Protein AF-A0A947BFI5-F1 (afdb_monomer)

Foldseek 3Di:
DDDPNDDDDQWDFEDVPQTVDIDGHPDPVCVQVRNVVSQFHPDLVVQLVCQQVQFQVQQVVVVWGWPDDSVLSSVLSVVARHWHKDKAFEDPVLLVADPVLLQCLCCVVQSWIWTDDVPGTDRMIIHIDNDPDPCVVVVRVVVRVVSRVSSVQLVVLLVVLLVDQLLVLLVVQQVAAPDPQQHTVNSLLVLLLQQLLVCVVVPLFPDDSVLLSLLSSSLQSCCPGPNCVVVVVCQLVSSLVSCVSVPHDNLSSVLSNDLCPPVAVPRDQDQRRSNLSSNLSSLLLLLLVCLQVVNDADDPDDPSCNLRSLLNNLCSCQVNVRFDFLLVSSVSSHDPNGDPCSSVVSLVSSLVSLLVVVVVVVQDSLLLQFLVVQDDRSGSNLSSLLSVLLVVLCVDPLNVLLLVLLVVLVVVCVVVVPPQPDDFDDDDPCPPPDDSLDPCCPRVVVRVVPPPPVPDDPLRNLLSVLLVQLQVQLSVCVVVSVSNSNSVSLSSNNVSSVSCVVPPDLPDPDPSSNRSSSNSSVSNNVSVSNSTNSVSDDD

Structure (mmCIF, N/CA/C/O backbone):
data_AF-A0A947BFI5-F1
#
_entry.id   AF-A0A947BFI5-F1
#
loop_
_atom_site.group_PDB
_atom_site.id
_atom_site.type_symbol
_atom_site.label_atom_id
_atom_site.label_alt_id
_atom_site.label_comp_id
_atom_site.label_asym_id
_atom_site.label_entity_id
_atom_site.label_seq_id
_atom_site.pdbx_PDB_ins_code
_atom_site.Cartn_x
_atom_site.Cartn_y
_atom_site.Cartn_z
_atom_site.occupancy
_atom_site.B_iso_or_equiv
_atom_site.auth_seq_id
_atom_site.auth_comp_id
_atom_site.auth_asym_id
_atom_site.auth_atom_id
_atom_site.pdbx_PDB_model_num
ATOM 1 N N . VAL A 1 1 ? 0.625 35.904 -42.136 1.00 67.31 1 VAL A N 1
ATOM 2 C CA . VAL A 1 1 ? 1.053 36.310 -40.775 1.00 67.31 1 VAL A CA 1
ATOM 3 C C . VAL A 1 1 ? 2.468 35.802 -40.632 1.00 67.31 1 VAL A C 1
ATOM 5 O O . VAL A 1 1 ? 2.689 34.674 -41.038 1.00 67.31 1 VAL A O 1
ATOM 8 N N . ASP A 1 2 ? 3.412 36.618 -40.181 1.00 76.56 2 ASP A N 1
ATOM 9 C CA . ASP A 1 2 ? 4.782 36.168 -39.907 1.00 76.56 2 ASP A CA 1
ATOM 10 C C . ASP A 1 2 ? 4.941 36.000 -38.398 1.00 76.56 2 ASP A C 1
ATOM 12 O O . ASP A 1 2 ? 4.612 36.920 -37.646 1.00 76.56 2 ASP A O 1
ATOM 16 N N . ILE A 1 3 ? 5.422 34.835 -37.966 1.00 70.06 3 ILE A N 1
ATOM 17 C CA . ILE A 1 3 ? 5.790 34.559 -36.571 1.00 70.06 3 ILE A CA 1
ATOM 18 C C . ILE A 1 3 ? 7.264 34.156 -36.582 1.00 70.06 3 ILE A C 1
ATOM 20 O O . ILE A 1 3 ? 7.633 33.220 -37.285 1.00 70.06 3 ILE A O 1
ATOM 24 N N . ASP A 1 4 ? 8.109 34.904 -35.870 1.00 74.69 4 ASP A N 1
ATOM 25 C CA . ASP A 1 4 ? 9.559 34.666 -35.751 1.00 74.69 4 ASP A CA 1
ATOM 26 C C . ASP A 1 4 ? 10.301 34.433 -37.085 1.00 74.69 4 ASP A C 1
ATOM 28 O O . ASP A 1 4 ? 11.250 33.658 -37.175 1.00 74.69 4 ASP A O 1
ATOM 32 N N . GLY A 1 5 ? 9.882 35.135 -38.146 1.00 78.25 5 GLY A N 1
ATOM 33 C CA . GLY A 1 5 ? 10.495 35.045 -39.479 1.00 78.25 5 GLY A CA 1
ATOM 34 C C . GLY A 1 5 ? 10.001 33.875 -40.336 1.00 78.25 5 GLY A C 1
ATOM 35 O O . GLY A 1 5 ? 10.525 33.668 -41.430 1.00 78.25 5 GLY A O 1
ATOM 36 N N . VAL A 1 6 ? 8.990 33.135 -39.870 1.00 74.44 6 VAL A N 1
ATOM 37 C CA . VAL A 1 6 ? 8.290 32.108 -40.645 1.00 74.44 6 VAL A CA 1
ATOM 38 C C . VAL A 1 6 ? 6.974 32.678 -41.168 1.00 74.44 6 VAL A C 1
ATOM 40 O O . VAL A 1 6 ? 6.048 32.964 -40.401 1.00 74.44 6 VAL A O 1
ATOM 43 N N . SER A 1 7 ? 6.876 32.808 -42.490 1.00 80.31 7 SER A N 1
ATOM 44 C CA . SER A 1 7 ? 5.655 33.260 -43.153 1.00 80.31 7 SER A CA 1
ATOM 45 C C . SER A 1 7 ? 4.603 32.156 -43.150 1.00 80.31 7 SER A C 1
ATOM 47 O O . SER A 1 7 ? 4.739 31.148 -43.839 1.00 80.31 7 SER A O 1
ATOM 49 N N . CYS A 1 8 ? 3.519 32.351 -42.397 1.00 80.50 8 CYS A N 1
ATOM 50 C CA . CYS A 1 8 ? 2.380 31.440 -42.404 1.00 80.50 8 CYS A CA 1
ATOM 51 C C . CYS A 1 8 ? 1.653 31.525 -43.754 1.00 80.50 8 CYS A C 1
ATOM 53 O O . CYS A 1 8 ? 1.143 32.590 -44.127 1.00 80.50 8 CYS A O 1
ATOM 55 N N . GLY A 1 9 ? 1.564 30.392 -44.448 1.00 85.12 9 GLY A N 1
ATOM 56 C CA . GLY A 1 9 ? 0.876 30.236 -45.725 1.00 85.12 9 GLY A CA 1
ATOM 57 C C . GLY A 1 9 ? 0.226 28.859 -45.854 1.00 85.12 9 GLY A C 1
ATOM 58 O O . GLY A 1 9 ? 0.137 28.109 -44.889 1.00 85.12 9 GLY A O 1
ATOM 59 N N . ALA A 1 10 ? -0.231 28.527 -47.060 1.00 88.44 10 ALA A N 1
ATOM 60 C CA . ALA A 1 10 ? -0.830 27.225 -47.366 1.00 88.44 10 ALA A CA 1
ATOM 61 C C . ALA A 1 10 ? 0.206 26.090 -47.513 1.00 88.44 10 ALA A C 1
ATOM 63 O O . ALA A 1 10 ? -0.164 24.943 -47.737 1.00 88.44 10 ALA A O 1
ATOM 64 N N . ALA A 1 11 ? 1.494 26.414 -47.433 1.00 89.56 11 ALA A N 1
ATOM 65 C CA . ALA A 1 11 ? 2.605 25.486 -47.551 1.00 89.56 11 ALA A CA 1
ATOM 66 C C . ALA A 1 11 ? 2.845 24.712 -46.247 1.00 89.56 11 ALA A C 1
ATOM 68 O O . ALA A 1 11 ? 2.837 25.290 -45.161 1.00 89.56 11 ALA A O 1
ATOM 69 N N . THR A 1 12 ? 3.102 23.413 -46.361 1.00 90.88 12 THR A N 1
ATOM 70 C CA . THR A 1 12 ? 3.524 22.536 -45.267 1.00 90.88 12 THR A CA 1
ATOM 71 C C . THR A 1 12 ? 4.509 21.480 -45.778 1.00 90.88 12 THR A C 1
ATOM 73 O O . THR A 1 12 ? 4.803 21.427 -46.973 1.00 90.88 12 THR A O 1
ATOM 76 N N . LEU A 1 13 ? 5.036 20.645 -44.886 1.00 91.69 13 LEU A N 1
ATOM 77 C CA . LEU A 1 13 ? 5.945 19.551 -45.219 1.00 91.69 13 LEU A CA 1
ATOM 78 C C . LEU A 1 13 ? 5.296 18.211 -44.881 1.00 91.69 13 LEU A C 1
ATOM 80 O O . LEU A 1 13 ? 4.516 18.107 -43.937 1.00 91.69 13 LEU A O 1
ATOM 84 N N . GLY A 1 14 ? 5.618 17.202 -45.685 1.00 92.12 14 GLY A N 1
ATOM 85 C CA . GLY A 1 14 ? 5.285 15.815 -45.396 1.00 92.12 14 GLY A CA 1
ATOM 86 C C . GLY A 1 14 ? 6.381 15.122 -44.600 1.00 92.12 14 GLY A C 1
ATOM 87 O O . GLY A 1 14 ? 7.297 15.756 -44.072 1.00 92.12 14 GLY A O 1
ATOM 88 N N . HIS A 1 15 ? 6.318 13.795 -44.582 1.00 94.19 15 HIS A N 1
ATOM 89 C CA . HIS A 1 15 ? 7.285 12.977 -43.876 1.00 94.19 15 HIS A CA 1
ATOM 90 C C . HIS A 1 15 ? 8.699 13.220 -44.400 1.00 94.19 15 HIS A C 1
ATOM 92 O O . HIS A 1 15 ? 8.959 13.101 -45.602 1.00 94.19 15 HIS A O 1
ATOM 98 N N . ARG A 1 16 ? 9.647 13.473 -43.495 1.00 91.25 16 ARG A N 1
ATOM 99 C CA . ARG A 1 16 ? 11.020 13.885 -43.839 1.00 91.25 16 ARG A CA 1
ATOM 100 C C . ARG A 1 16 ? 11.710 12.978 -44.865 1.00 91.25 16 ARG A C 1
ATOM 102 O O . ARG A 1 16 ? 12.475 13.470 -45.691 1.00 91.25 16 ARG A O 1
ATOM 109 N N . PHE A 1 17 ? 11.475 11.668 -44.793 1.00 90.56 17 PHE A N 1
ATOM 110 C CA . PHE A 1 17 ? 12.133 10.682 -45.658 1.00 90.56 17 PHE A CA 1
ATOM 111 C C . PHE A 1 17 ? 11.284 10.243 -46.854 1.00 90.56 17 PHE A C 1
ATOM 113 O O . PHE A 1 17 ? 11.839 9.961 -47.913 1.00 90.56 17 PHE A O 1
ATOM 120 N N . HIS A 1 18 ? 9.958 10.197 -46.706 1.00 91.69 18 HIS A N 1
ATOM 121 C CA . HIS A 1 18 ? 9.063 9.683 -47.752 1.00 91.69 18 HIS A CA 1
ATOM 122 C C . HIS A 1 18 ? 8.548 10.787 -48.675 1.00 91.69 18 HIS A C 1
ATOM 124 O O . HIS A 1 18 ? 8.229 10.523 -49.832 1.00 91.69 18 HIS A O 1
ATOM 130 N N . HIS A 1 19 ? 8.491 12.028 -48.187 1.00 91.56 19 HIS A N 1
ATOM 131 C CA . HIS A 1 19 ? 8.010 13.173 -48.944 1.00 91.56 19 HIS A CA 1
ATOM 132 C C . HIS A 1 19 ? 8.721 14.477 -48.513 1.00 91.56 19 HIS A C 1
ATOM 134 O O . HIS A 1 19 ? 8.111 15.348 -47.891 1.00 91.56 19 HIS A O 1
ATOM 140 N N . PRO A 1 20 ? 10.009 14.662 -48.871 1.00 84.94 20 PRO A N 1
ATOM 141 C CA . PRO A 1 20 ? 10.814 15.811 -48.434 1.00 84.94 20 PRO A CA 1
ATOM 142 C C . PRO A 1 20 ? 10.415 17.151 -49.081 1.00 84.94 20 PRO A C 1
ATOM 144 O O . PRO A 1 20 ? 10.963 18.193 -48.725 1.00 84.94 20 PRO A O 1
ATOM 147 N N . GLY A 1 21 ? 9.516 17.130 -50.069 1.00 88.12 21 GLY A N 1
ATOM 148 C CA . GLY A 1 21 ? 9.037 18.322 -50.767 1.00 88.12 21 GLY A CA 1
ATOM 149 C C . GLY A 1 21 ? 7.891 19.029 -50.044 1.00 88.12 21 GLY A C 1
ATOM 150 O O . GLY A 1 21 ? 7.131 18.410 -49.298 1.00 88.12 21 GLY A O 1
ATOM 151 N N . GLU A 1 22 ? 7.751 20.326 -50.324 1.00 90.44 22 GLU A N 1
ATOM 152 C CA . GLU A 1 22 ? 6.630 21.146 -49.861 1.00 90.44 22 GLU A CA 1
ATOM 153 C C . GLU A 1 22 ? 5.299 20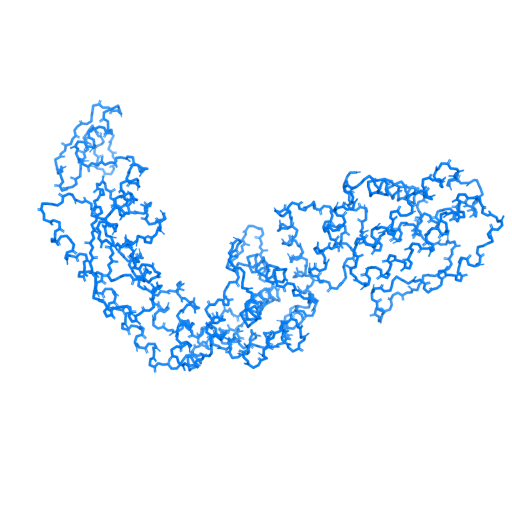.669 -50.460 1.00 90.44 22 GLU A C 1
ATOM 155 O O . GLU A 1 22 ? 5.217 20.281 -51.628 1.00 90.44 22 GLU A O 1
ATOM 160 N N . ILE A 1 23 ? 4.248 20.726 -49.648 1.00 93.00 23 ILE A N 1
ATOM 161 C CA . ILE A 1 23 ? 2.874 20.399 -50.014 1.00 93.00 23 ILE A CA 1
ATOM 162 C C . ILE A 1 23 ? 2.030 21.644 -49.788 1.00 93.00 23 ILE A C 1
ATOM 164 O O . ILE A 1 23 ? 2.125 22.294 -48.751 1.00 93.00 23 ILE A O 1
ATOM 168 N N . THR A 1 24 ? 1.159 21.966 -50.738 1.00 93.38 24 THR A N 1
ATOM 169 C CA . THR A 1 24 ? 0.213 23.073 -50.589 1.00 93.38 24 THR A CA 1
ATOM 170 C C . THR A 1 24 ? -1.159 22.549 -50.178 1.00 93.38 24 THR A C 1
ATOM 172 O O . THR A 1 24 ? -1.774 21.751 -50.891 1.00 93.38 24 THR A O 1
ATOM 175 N N . LEU A 1 25 ? -1.670 23.026 -49.050 1.00 92.06 25 LEU A N 1
ATOM 176 C CA . LEU A 1 25 ? -3.007 22.747 -48.536 1.00 92.06 25 LEU A CA 1
ATOM 177 C C . LEU A 1 25 ? -4.043 23.637 -49.234 1.00 92.06 25 LEU A C 1
ATOM 179 O O . LEU A 1 25 ? -3.844 24.838 -49.393 1.00 92.06 25 LEU A O 1
ATOM 183 N N . GLY A 1 26 ? -5.152 23.048 -49.675 1.00 89.31 26 GLY A N 1
ATOM 184 C CA . GLY A 1 26 ? -6.265 23.784 -50.281 1.00 89.31 26 GLY A CA 1
ATOM 185 C C . GLY A 1 26 ? -7.233 24.324 -49.227 1.00 89.31 26 GLY A C 1
ATOM 186 O O . GLY A 1 26 ? -7.934 25.304 -49.474 1.00 89.31 26 GLY A O 1
ATOM 187 N N . GLY A 1 27 ? -7.250 23.716 -48.038 1.00 89.50 27 GLY A N 1
ATOM 188 C CA . GLY A 1 27 ? -7.980 24.179 -46.862 1.00 89.50 27 GLY A CA 1
ATOM 189 C C . GLY A 1 27 ? -8.067 23.092 -45.788 1.00 89.50 27 GLY A C 1
ATOM 190 O O . GLY A 1 27 ? -7.500 22.019 -45.922 1.00 89.50 27 GLY A O 1
ATOM 191 N N . ALA A 1 28 ? -8.825 23.324 -44.715 1.00 90.50 28 ALA A N 1
ATOM 192 C CA . ALA A 1 28 ? -8.927 22.345 -43.623 1.00 90.50 28 ALA A CA 1
ATOM 193 C C . ALA A 1 28 ? -9.487 20.971 -44.060 1.00 90.50 28 ALA A C 1
ATOM 195 O O . ALA A 1 28 ? -9.160 19.954 -43.460 1.00 90.50 28 ALA A O 1
ATOM 196 N N . HIS A 1 29 ? -10.310 20.937 -45.112 1.00 93.88 29 HIS A N 1
ATOM 197 C CA . HIS A 1 29 ? -10.959 19.720 -45.606 1.00 93.88 29 HIS A CA 1
ATOM 198 C C . HIS A 1 29 ? -10.002 18.741 -46.304 1.00 93.88 29 HIS A C 1
ATOM 200 O O . HIS A 1 29 ? -10.304 17.555 -46.337 1.00 93.88 29 HIS A O 1
ATOM 206 N N . ASP A 1 30 ? -8.878 19.216 -46.857 1.00 93.62 30 ASP A N 1
ATOM 207 C CA . ASP A 1 30 ? -7.910 18.373 -47.576 1.00 93.62 30 ASP A CA 1
ATOM 208 C C . ASP A 1 30 ? -6.635 18.085 -46.769 1.00 93.62 30 ASP A C 1
ATOM 210 O O . ASP A 1 30 ? -5.765 17.348 -47.229 1.00 93.62 30 ASP A O 1
ATOM 214 N N . TYR A 1 31 ? -6.545 18.622 -45.549 1.00 93.75 31 TYR A N 1
ATOM 215 C CA . TYR A 1 31 ? -5.377 18.518 -44.677 1.00 93.75 31 TYR A CA 1
ATOM 216 C C . TYR A 1 31 ? -4.982 17.070 -44.373 1.00 93.75 31 TYR A C 1
ATOM 218 O O . TYR A 1 31 ? -3.850 16.668 -44.641 1.00 93.75 31 TYR A O 1
ATOM 226 N N . VAL A 1 32 ? -5.926 16.278 -43.853 1.00 94.81 32 VAL A N 1
ATOM 227 C CA . VAL A 1 32 ? -5.669 14.893 -43.427 1.00 94.81 32 VAL A CA 1
ATOM 228 C C . VAL A 1 32 ? -5.289 14.014 -44.619 1.00 94.81 32 VAL A C 1
ATOM 230 O O . VAL A 1 32 ? -4.337 13.241 -44.542 1.00 94.81 32 VAL A O 1
ATOM 233 N N . GLU A 1 33 ? -5.998 14.152 -45.740 1.00 95.12 33 GLU A N 1
ATOM 234 C CA . GLU A 1 33 ? -5.742 13.355 -46.942 1.00 95.12 33 GLU A CA 1
ATOM 235 C C . GLU A 1 33 ? -4.387 13.703 -47.573 1.00 95.12 33 GLU A C 1
ATOM 237 O O . GLU A 1 33 ? -3.601 12.804 -47.876 1.00 95.12 33 GLU A O 1
ATOM 242 N N . LYS A 1 34 ? -4.059 14.997 -47.703 1.00 94.94 34 LYS A N 1
ATOM 243 C CA . LYS A 1 34 ? -2.773 15.439 -48.264 1.00 94.94 34 LYS A CA 1
ATOM 244 C C . LYS A 1 34 ? -1.584 15.030 -47.407 1.00 94.94 34 LYS A C 1
ATOM 246 O O . LYS A 1 34 ? -0.574 14.595 -47.958 1.00 94.94 34 LYS A O 1
ATOM 251 N N . LEU A 1 35 ? -1.696 15.139 -46.084 1.00 95.06 35 LEU A N 1
ATOM 252 C CA . LEU A 1 35 ? -0.636 14.683 -45.188 1.00 95.06 35 LEU A CA 1
ATOM 253 C C . LEU A 1 35 ? -0.468 13.166 -45.237 1.00 95.06 35 LEU A C 1
ATOM 255 O O . LEU A 1 35 ? 0.663 12.696 -45.345 1.00 95.06 35 LEU A O 1
ATOM 259 N N . ARG A 1 36 ? -1.561 12.398 -45.308 1.00 95.75 36 ARG A N 1
ATOM 260 C CA . ARG A 1 36 ? -1.478 10.946 -45.506 1.00 95.75 36 ARG A CA 1
ATOM 261 C C . ARG A 1 36 ? -0.778 10.581 -46.815 1.00 95.75 36 ARG A C 1
ATOM 263 O O . ARG A 1 36 ? 0.087 9.711 -46.808 1.00 95.75 36 ARG A O 1
ATOM 270 N N . MET A 1 37 ? -1.099 11.247 -47.930 1.00 93.75 37 MET A N 1
ATOM 271 C CA . MET A 1 37 ? -0.402 11.035 -49.214 1.00 93.75 37 MET A CA 1
ATOM 272 C C . MET A 1 37 ? 1.102 11.321 -49.117 1.00 93.75 37 MET A C 1
ATOM 274 O O . MET A 1 37 ? 1.907 10.732 -49.839 1.00 93.75 37 MET A O 1
ATOM 278 N N . ALA A 1 38 ? 1.484 12.197 -48.196 1.00 95.12 38 ALA A N 1
ATOM 279 C CA . ALA A 1 38 ? 2.861 12.521 -47.888 1.00 95.12 38 ALA A CA 1
ATOM 280 C C . ALA A 1 38 ? 3.432 11.752 -46.682 1.00 95.12 38 ALA A C 1
ATOM 282 O O . ALA A 1 38 ? 4.441 12.174 -46.119 1.00 95.12 38 ALA A O 1
ATOM 283 N N . HIS A 1 39 ? 2.821 10.613 -46.333 1.00 95.81 39 HIS A N 1
ATOM 284 C CA . HIS A 1 39 ? 3.238 9.684 -45.277 1.00 95.81 39 HIS A CA 1
ATOM 285 C C . HIS A 1 39 ? 3.234 10.280 -43.862 1.00 95.81 39 HIS A C 1
ATOM 287 O O . HIS A 1 39 ? 4.075 9.943 -43.037 1.00 95.81 39 HIS A O 1
ATOM 293 N N . VAL A 1 40 ? 2.279 11.159 -43.569 1.00 95.88 40 VAL A N 1
ATOM 294 C CA . VAL A 1 40 ? 2.039 11.677 -42.218 1.00 95.88 40 VAL A CA 1
ATOM 295 C C . VAL A 1 40 ? 0.624 11.308 -41.791 1.00 95.88 40 VAL A C 1
ATOM 297 O O . VAL A 1 40 ? -0.359 11.819 -42.335 1.00 95.88 40 VAL A O 1
ATOM 300 N N . LEU A 1 41 ? 0.513 10.415 -40.810 1.00 96.25 41 LEU A N 1
ATOM 301 C CA . LEU A 1 41 ? -0.753 10.084 -40.167 1.00 96.25 41 LEU A CA 1
ATOM 302 C C . LEU A 1 41 ? -1.056 11.118 -39.084 1.00 96.25 41 LEU A C 1
ATOM 304 O O . LEU A 1 41 ? -0.399 11.178 -38.048 1.00 96.25 41 LEU A O 1
ATOM 308 N N . VAL A 1 42 ? -2.053 11.957 -39.352 1.00 94.69 42 VAL A N 1
ATOM 309 C CA . VAL A 1 42 ? -2.456 13.040 -38.444 1.00 94.69 42 VAL A CA 1
ATOM 310 C C . VAL A 1 42 ? -3.146 12.488 -37.199 1.00 94.69 42 VAL A C 1
ATOM 312 O O . VAL A 1 42 ? -2.894 12.960 -36.090 1.00 94.69 42 VAL A O 1
ATOM 315 N N . ASP A 1 43 ? -4.013 11.495 -37.387 1.00 96.19 43 ASP A N 1
ATOM 316 C CA . ASP A 1 43 ? -4.796 10.903 -36.310 1.00 96.19 43 ASP A CA 1
ATOM 317 C C . ASP A 1 43 ? -3.882 10.108 -35.362 1.00 96.19 43 ASP A C 1
ATOM 319 O O . ASP A 1 43 ? -3.055 9.294 -35.785 1.00 96.19 43 ASP A O 1
ATOM 323 N N . HIS A 1 44 ? -3.974 10.410 -34.068 1.00 96.19 44 HIS A N 1
ATOM 324 C CA . HIS A 1 44 ? -3.173 9.745 -33.049 1.00 96.19 44 HIS A CA 1
ATOM 325 C C . HIS A 1 44 ? -3.692 8.335 -32.757 1.00 96.19 44 HIS A C 1
ATOM 327 O O . HIS A 1 44 ? -2.891 7.406 -32.715 1.00 96.19 44 HIS A O 1
ATOM 333 N N . GLU A 1 45 ? -5.012 8.155 -32.671 1.00 97.38 45 GLU A N 1
ATOM 334 C CA . GLU A 1 45 ? -5.638 6.857 -32.398 1.00 97.38 45 GLU A CA 1
ATOM 335 C C . GLU A 1 45 ? -5.365 5.871 -33.542 1.00 97.38 45 GLU A C 1
ATOM 337 O O . GLU A 1 45 ? -5.156 4.677 -33.321 1.00 97.38 45 GLU A O 1
ATOM 342 N N . GLU A 1 46 ? -5.288 6.367 -34.781 1.00 97.50 46 GLU A N 1
ATOM 343 C CA . GLU A 1 46 ? -4.890 5.542 -35.922 1.00 97.50 46 GLU A CA 1
ATOM 344 C C . GLU A 1 46 ? -3.436 5.064 -35.812 1.00 97.50 46 GLU A C 1
ATOM 346 O O . GLU A 1 46 ? -3.146 3.891 -36.060 1.00 97.50 46 GLU A O 1
ATOM 351 N N . ARG A 1 47 ? -2.513 5.949 -35.417 1.00 97.81 47 ARG A N 1
ATOM 352 C CA . ARG A 1 47 ? -1.111 5.568 -35.197 1.00 97.81 47 ARG A CA 1
ATOM 353 C C . ARG A 1 47 ? -0.983 4.569 -34.056 1.00 97.81 47 ARG A C 1
ATOM 355 O O . ARG A 1 47 ? -0.283 3.572 -34.213 1.00 97.81 47 ARG A O 1
ATOM 362 N N . GLU A 1 48 ? -1.697 4.782 -32.955 1.00 98.12 48 GLU A N 1
ATOM 363 C CA . GLU A 1 48 ? -1.768 3.817 -31.858 1.00 98.12 48 GLU A CA 1
ATOM 364 C C . GLU A 1 48 ? -2.274 2.455 -32.338 1.00 98.12 48 GLU A C 1
ATOM 366 O O . GLU A 1 48 ? -1.687 1.426 -32.008 1.00 98.12 48 GLU A O 1
ATOM 371 N N . ALA A 1 49 ? -3.342 2.422 -33.141 1.00 97.94 49 ALA A N 1
ATOM 372 C CA . ALA A 1 49 ? -3.882 1.183 -33.690 1.00 97.94 49 ALA A CA 1
ATOM 373 C C . ALA A 1 49 ? -2.850 0.435 -34.547 1.00 97.94 49 ALA A C 1
ATOM 375 O O . ALA A 1 49 ? -2.717 -0.782 -34.403 1.00 97.94 49 ALA A O 1
ATOM 376 N N . ILE A 1 50 ? -2.087 1.148 -35.384 1.00 97.81 50 ILE A N 1
ATOM 377 C CA . ILE A 1 50 ? -1.015 0.558 -36.199 1.00 97.81 50 ILE A CA 1
ATOM 378 C C . ILE A 1 50 ? 0.108 0.006 -35.320 1.00 97.81 50 ILE A C 1
ATOM 380 O O . ILE A 1 50 ? 0.541 -1.124 -35.544 1.00 97.81 50 ILE A O 1
ATOM 384 N N . VAL A 1 51 ? 0.564 0.758 -34.314 1.00 97.81 51 VAL A N 1
ATOM 385 C CA . VAL A 1 51 ? 1.615 0.302 -33.390 1.00 97.81 51 VAL A CA 1
ATOM 386 C C . VAL A 1 51 ? 1.149 -0.933 -32.623 1.00 97.81 51 VAL A C 1
ATOM 388 O O . VAL A 1 51 ? 1.831 -1.952 -32.646 1.00 97.81 51 VAL A O 1
ATOM 391 N N . ARG A 1 52 ? -0.038 -0.881 -32.013 1.00 97.94 52 ARG A N 1
ATOM 392 C CA . ARG A 1 52 ? -0.609 -1.965 -31.201 1.00 97.94 52 ARG A CA 1
ATOM 393 C C . ARG A 1 52 ? -0.780 -3.250 -32.007 1.00 97.94 52 ARG A C 1
ATOM 395 O O . ARG A 1 52 ? -0.257 -4.299 -31.642 1.00 97.94 52 ARG A O 1
ATOM 402 N N . GLN A 1 53 ? -1.480 -3.165 -33.139 1.00 97.56 53 GLN A N 1
ATOM 403 C CA . GLN A 1 53 ? -1.766 -4.333 -33.975 1.00 97.56 53 GLN A CA 1
ATOM 404 C C . GLN A 1 53 ? -0.513 -4.836 -34.688 1.00 97.56 53 GLN A C 1
ATOM 406 O O . GLN A 1 53 ? -0.309 -6.043 -34.797 1.00 97.56 53 GLN A O 1
ATOM 411 N N . GLY A 1 54 ? 0.329 -3.923 -35.175 1.00 97.00 54 GLY A N 1
ATOM 412 C CA . GLY A 1 54 ? 1.557 -4.269 -35.875 1.00 97.00 54 GLY A CA 1
ATOM 413 C C . GLY A 1 54 ? 2.586 -4.912 -34.951 1.00 97.00 54 GLY A C 1
ATOM 414 O O . GLY A 1 54 ? 3.180 -5.911 -35.342 1.00 97.00 54 GLY A O 1
ATOM 415 N N . ALA A 1 55 ? 2.751 -4.416 -33.721 1.00 97.31 55 ALA A N 1
ATOM 416 C CA . ALA A 1 55 ? 3.653 -5.018 -32.743 1.00 97.31 55 ALA A CA 1
ATOM 417 C C . ALA A 1 55 ? 3.169 -6.402 -32.297 1.00 97.31 55 ALA A C 1
ATOM 419 O O . ALA A 1 55 ? 3.951 -7.353 -32.326 1.00 97.31 55 ALA A O 1
ATOM 420 N N . ALA A 1 56 ? 1.877 -6.542 -31.978 1.00 96.88 56 ALA A N 1
ATOM 421 C CA . ALA A 1 56 ? 1.293 -7.831 -31.607 1.00 96.88 56 ALA A CA 1
ATOM 422 C C . ALA A 1 56 ? 1.426 -8.855 -32.744 1.00 96.88 56 ALA A C 1
ATOM 424 O O . ALA A 1 56 ? 1.819 -10.000 -32.526 1.00 96.88 56 ALA A O 1
ATOM 425 N N . LYS A 1 57 ? 1.167 -8.425 -33.984 1.00 97.25 57 LYS A N 1
ATOM 426 C CA . LYS A 1 57 ? 1.350 -9.266 -35.165 1.00 97.25 57 LYS A CA 1
ATOM 427 C C . LYS A 1 57 ? 2.811 -9.659 -35.372 1.00 97.25 57 LYS A C 1
ATOM 429 O O . LYS A 1 57 ? 3.082 -10.825 -35.630 1.00 97.25 57 LYS A O 1
ATOM 434 N N . ALA A 1 58 ? 3.742 -8.713 -35.279 1.00 95.88 58 ALA A N 1
ATOM 435 C CA . ALA A 1 58 ? 5.154 -8.986 -35.515 1.00 95.88 58 ALA A CA 1
ATOM 436 C C . ALA A 1 58 ? 5.724 -9.970 -34.476 1.00 95.88 58 ALA A C 1
ATOM 438 O O . ALA A 1 58 ? 6.497 -10.862 -34.837 1.00 95.88 58 ALA A O 1
ATOM 439 N N . ALA A 1 59 ? 5.286 -9.863 -33.216 1.00 96.38 59 ALA A N 1
ATOM 440 C CA . ALA A 1 59 ? 5.592 -10.836 -32.171 1.00 96.38 59 ALA A CA 1
ATOM 441 C C . ALA A 1 59 ? 5.037 -12.230 -32.512 1.00 96.38 59 ALA A C 1
ATOM 443 O O . ALA A 1 59 ? 5.804 -13.194 -32.582 1.00 96.38 59 ALA A O 1
ATOM 444 N N . ALA A 1 60 ? 3.744 -12.318 -32.844 1.00 95.75 60 ALA A N 1
ATOM 445 C CA . ALA A 1 60 ? 3.083 -13.579 -33.176 1.00 95.75 60 ALA A CA 1
ATOM 446 C C . ALA A 1 60 ? 3.695 -14.266 -34.413 1.00 95.75 60 ALA A C 1
ATOM 448 O O . ALA A 1 60 ? 3.966 -15.467 -34.387 1.00 95.75 60 ALA A O 1
ATOM 449 N N . ASP A 1 61 ? 3.987 -13.506 -35.474 1.00 96.12 61 ASP A N 1
ATOM 450 C CA . ASP A 1 61 ? 4.656 -14.000 -36.688 1.00 96.12 61 ASP A CA 1
ATOM 451 C C . ASP A 1 61 ? 6.079 -14.524 -36.384 1.00 96.12 61 ASP A C 1
ATOM 453 O O . ASP A 1 61 ? 6.612 -15.357 -37.121 1.00 96.12 61 ASP A O 1
ATOM 457 N N . SER A 1 62 ? 6.682 -14.071 -35.277 1.00 94.38 62 SER A N 1
ATOM 458 C CA . SER A 1 62 ? 7.994 -14.506 -34.777 1.00 94.38 62 SER A CA 1
ATOM 459 C C . SER A 1 62 ? 7.924 -15.645 -33.752 1.00 94.38 62 SER A C 1
ATOM 461 O O . SER A 1 62 ? 8.977 -16.116 -33.314 1.00 94.38 62 SER A O 1
ATOM 463 N N . GLY A 1 63 ? 6.718 -16.102 -33.396 1.00 95.00 63 GLY A N 1
ATOM 464 C CA . GLY A 1 63 ? 6.482 -17.175 -32.430 1.00 95.00 63 GLY A CA 1
ATOM 465 C C . GLY A 1 63 ? 6.584 -16.755 -30.962 1.00 95.00 63 GLY A C 1
ATOM 466 O O . GLY A 1 63 ? 6.815 -17.621 -30.125 1.00 95.00 63 GLY A O 1
ATOM 467 N N . PHE A 1 64 ? 6.439 -15.463 -30.659 1.00 96.25 64 PHE A N 1
ATOM 468 C CA . PHE A 1 64 ? 6.478 -14.925 -29.298 1.00 96.25 64 PHE A CA 1
ATOM 469 C C . PHE A 1 64 ? 5.210 -14.141 -28.965 1.00 96.25 64 PHE A C 1
ATOM 471 O O . PHE A 1 64 ? 4.516 -13.654 -29.859 1.00 96.25 64 PHE A O 1
ATOM 478 N N . ASP A 1 65 ? 4.966 -13.954 -27.673 1.00 95.81 65 ASP A N 1
ATOM 479 C CA . ASP A 1 65 ? 3.906 -13.087 -27.171 1.00 95.81 65 ASP A CA 1
ATOM 480 C C . ASP A 1 65 ? 4.468 -11.692 -26.872 1.00 95.81 65 ASP A C 1
ATOM 482 O O . ASP A 1 65 ? 5.562 -11.545 -26.324 1.00 95.81 65 ASP A O 1
ATOM 486 N N . LEU A 1 66 ? 3.744 -10.639 -27.247 1.00 95.81 66 LEU A N 1
ATOM 487 C CA . LEU A 1 66 ? 4.142 -9.267 -26.931 1.00 95.81 66 LEU A CA 1
ATOM 488 C C . LEU A 1 66 ? 3.826 -8.970 -25.460 1.00 95.81 66 LEU A C 1
ATOM 490 O O . LEU A 1 66 ? 2.718 -9.247 -25.006 1.00 95.81 66 LEU A O 1
ATOM 494 N N . VAL A 1 67 ? 4.751 -8.344 -24.729 1.00 94.44 67 VAL A N 1
ATOM 495 C CA . VAL A 1 67 ? 4.403 -7.758 -23.429 1.00 94.44 67 VAL A CA 1
ATOM 496 C C . VAL A 1 67 ? 3.624 -6.470 -23.679 1.00 94.44 67 VAL A C 1
ATOM 498 O O . VAL A 1 67 ? 4.184 -5.479 -24.154 1.00 94.44 67 VAL A O 1
ATOM 501 N N . GLU A 1 68 ? 2.321 -6.510 -23.405 1.00 92.62 68 GLU A N 1
ATOM 502 C CA . GLU A 1 68 ? 1.413 -5.385 -23.632 1.00 92.62 68 GLU A CA 1
ATOM 503 C C . GLU A 1 68 ? 1.774 -4.181 -22.748 1.00 92.62 68 GLU A C 1
ATOM 505 O O . GLU A 1 68 ? 1.963 -4.302 -21.538 1.00 92.62 68 GLU A O 1
ATOM 510 N N . ASP A 1 69 ? 1.855 -2.999 -23.363 1.00 94.38 69 ASP A N 1
ATOM 511 C CA . ASP A 1 69 ? 2.116 -1.731 -22.679 1.00 94.38 69 ASP A CA 1
ATOM 512 C C . ASP A 1 69 ? 1.440 -0.587 -23.444 1.00 94.38 69 ASP A C 1
ATOM 514 O O . ASP A 1 69 ? 1.985 -0.031 -24.400 1.00 94.38 69 ASP A O 1
ATOM 518 N N . GLU A 1 70 ? 0.223 -0.235 -23.031 1.00 94.94 70 GLU A N 1
ATOM 519 C CA . GLU A 1 70 ? -0.562 0.825 -23.678 1.00 94.94 70 GLU A CA 1
ATOM 520 C C . GLU A 1 70 ? 0.099 2.203 -23.556 1.00 94.94 70 GLU A C 1
ATOM 522 O O . GLU A 1 70 ? 0.024 3.016 -24.477 1.00 94.94 70 GLU A O 1
ATOM 527 N N . GLY A 1 71 ? 0.819 2.460 -22.460 1.00 94.56 71 GLY A N 1
ATOM 528 C CA . GLY A 1 71 ? 1.589 3.694 -22.317 1.00 94.56 71 GLY A CA 1
ATOM 529 C C . GLY A 1 71 ? 2.671 3.806 -23.392 1.00 94.56 71 GLY A C 1
ATOM 530 O O . GLY A 1 71 ? 2.879 4.877 -23.962 1.00 94.56 71 GLY A O 1
ATOM 531 N N . LEU A 1 72 ? 3.325 2.689 -23.712 1.00 95.25 72 LEU A N 1
ATOM 532 C CA . LEU A 1 72 ? 4.346 2.620 -24.748 1.00 95.25 72 LEU A CA 1
ATOM 533 C C . LEU A 1 72 ? 3.761 2.699 -26.166 1.00 95.25 72 LEU A C 1
ATOM 535 O O . LEU A 1 72 ? 4.411 3.259 -27.052 1.00 95.25 72 LEU A O 1
ATOM 539 N N . VAL A 1 73 ? 2.540 2.198 -26.386 1.00 97.44 73 VAL A N 1
ATOM 540 C CA . VAL A 1 73 ? 1.792 2.389 -27.643 1.00 97.44 73 VAL A CA 1
ATOM 541 C C . VAL A 1 73 ? 1.541 3.874 -27.897 1.00 97.44 73 VAL A C 1
ATOM 543 O O . VAL A 1 73 ? 1.901 4.372 -28.965 1.00 97.44 73 VAL A O 1
ATOM 546 N N . ILE A 1 74 ? 0.990 4.581 -26.907 1.00 97.06 74 ILE A N 1
ATOM 547 C CA . ILE A 1 74 ? 0.713 6.025 -26.978 1.00 97.06 74 ILE A CA 1
ATOM 548 C C . ILE A 1 74 ? 2.010 6.801 -27.240 1.00 97.06 74 ILE A C 1
ATOM 550 O O . ILE A 1 74 ? 2.069 7.665 -28.118 1.00 97.06 74 ILE A O 1
ATOM 554 N N . GLU A 1 75 ? 3.088 6.464 -26.526 1.00 96.12 75 GLU A N 1
ATOM 555 C CA . GLU A 1 75 ? 4.380 7.130 -26.694 1.00 96.12 75 GLU A CA 1
ATOM 556 C C . GLU A 1 75 ? 4.967 6.907 -28.101 1.00 96.12 75 GLU A C 1
ATOM 558 O O . GLU A 1 75 ? 5.338 7.870 -28.773 1.00 96.12 75 GLU A O 1
ATOM 563 N N . ASN A 1 76 ? 4.979 5.668 -28.606 1.00 96.94 76 ASN A N 1
ATOM 564 C CA . ASN A 1 76 ? 5.445 5.362 -29.966 1.00 96.94 76 ASN A CA 1
ATOM 565 C C . ASN A 1 76 ? 4.587 6.039 -31.047 1.00 96.94 76 ASN A C 1
ATOM 567 O O . ASN A 1 76 ? 5.126 6.546 -32.036 1.00 96.94 76 ASN A O 1
ATOM 571 N N . ALA A 1 77 ? 3.268 6.095 -30.857 1.00 96.56 77 ALA A N 1
ATOM 572 C CA . ALA A 1 77 ? 2.360 6.814 -31.745 1.00 96.56 77 ALA A CA 1
ATOM 573 C C . ALA A 1 77 ? 2.625 8.328 -31.738 1.00 96.56 77 ALA A C 1
ATOM 575 O O . ALA A 1 77 ? 2.440 8.989 -32.757 1.00 96.56 77 ALA A O 1
ATOM 576 N N . GLY A 1 78 ? 3.087 8.889 -30.617 1.00 95.75 78 GLY A N 1
ATOM 577 C CA . GLY A 1 78 ? 3.509 10.288 -30.517 1.00 95.75 78 GLY A CA 1
ATOM 578 C C . GLY A 1 78 ? 4.861 10.574 -31.183 1.00 95.75 78 GLY A C 1
ATOM 579 O O . GLY A 1 78 ? 5.057 11.665 -31.716 1.00 95.75 78 GLY A O 1
ATOM 580 N N . LEU A 1 79 ? 5.774 9.597 -31.185 1.00 94.94 79 LEU A N 1
ATOM 581 C CA . LEU A 1 79 ? 7.130 9.719 -31.742 1.00 94.94 79 LEU A CA 1
ATOM 582 C C . LEU A 1 79 ? 7.212 9.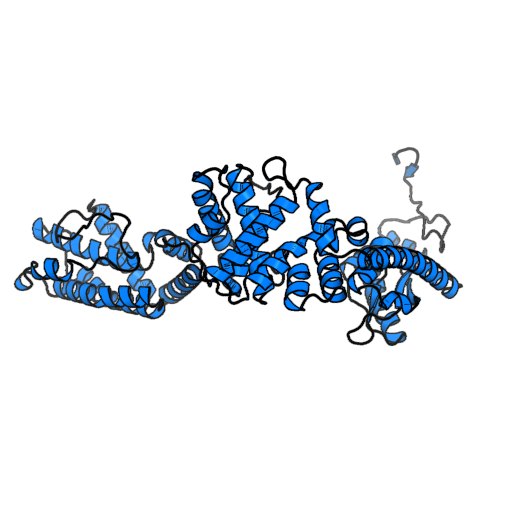477 -33.254 1.00 94.94 79 LEU A C 1
ATOM 584 O O . LEU A 1 79 ? 8.212 9.837 -33.879 1.00 94.94 79 LEU A O 1
ATOM 588 N N . THR A 1 80 ? 6.190 8.856 -33.841 1.00 95.50 80 THR A N 1
ATOM 589 C CA . THR A 1 80 ? 6.183 8.458 -35.250 1.00 95.50 80 THR A CA 1
ATOM 590 C C . THR A 1 80 ? 5.050 9.131 -36.018 1.00 95.50 80 THR A C 1
ATOM 592 O O . THR A 1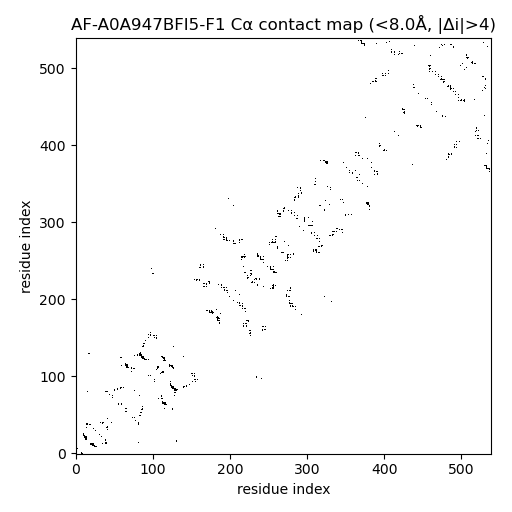 80 ? 3.934 9.286 -35.535 1.00 95.50 80 THR A O 1
ATOM 595 N N . GLU A 1 81 ? 5.343 9.558 -37.238 1.00 95.00 81 GLU A N 1
ATOM 596 C CA . GLU A 1 81 ? 4.384 10.066 -38.223 1.00 95.00 81 GLU A CA 1
ATOM 597 C C . GLU A 1 81 ? 3.887 8.933 -39.141 1.00 95.00 81 GLU A C 1
ATOM 599 O O . GLU A 1 81 ? 2.762 8.990 -39.641 1.00 95.00 81 GLU A O 1
ATOM 604 N N . TRP A 1 82 ? 4.712 7.896 -39.333 1.00 96.44 82 TRP A N 1
ATOM 605 C CA . TRP A 1 82 ? 4.428 6.693 -40.113 1.00 96.44 82 TRP A CA 1
ATOM 606 C C . TRP A 1 82 ? 4.993 5.441 -39.407 1.00 96.44 82 TRP A C 1
ATOM 608 O O . TRP A 1 82 ? 6.097 4.993 -39.732 1.00 96.44 82 TRP A O 1
ATOM 618 N N . PRO A 1 83 ? 4.284 4.896 -38.398 1.00 96.88 83 PRO A N 1
ATOM 619 C CA . PRO A 1 83 ? 4.768 3.773 -37.600 1.00 96.88 83 PRO A CA 1
ATOM 620 C C . PRO A 1 83 ? 4.865 2.474 -38.406 1.00 96.88 83 PRO A C 1
ATOM 622 O O . PRO A 1 83 ? 3.895 2.026 -39.016 1.00 96.88 83 PRO A O 1
ATOM 625 N N . VAL A 1 84 ? 6.026 1.826 -38.329 1.00 96.81 84 VAL A N 1
ATOM 626 C CA . VAL A 1 84 ? 6.303 0.504 -38.901 1.00 96.81 84 VAL A CA 1
ATOM 627 C C . VAL A 1 84 ? 6.949 -0.374 -37.822 1.00 96.81 84 VAL A C 1
ATOM 629 O O . VAL A 1 84 ? 8.154 -0.260 -37.586 1.00 96.81 84 VAL A O 1
ATOM 632 N N . PRO A 1 85 ? 6.174 -1.230 -37.132 1.00 97.19 85 PRO A N 1
ATOM 633 C CA . PRO A 1 85 ? 6.715 -2.177 -36.158 1.00 97.19 85 PRO A CA 1
ATOM 634 C C . PRO A 1 85 ? 7.606 -3.241 -36.816 1.00 97.19 85 PRO A C 1
ATOM 636 O O . PRO A 1 85 ? 7.224 -3.851 -37.816 1.00 97.19 85 PRO A O 1
ATOM 639 N N . LEU A 1 86 ? 8.790 -3.469 -36.251 1.00 97.00 86 LEU A N 1
ATOM 640 C CA . LEU A 1 86 ? 9.808 -4.402 -36.736 1.00 97.00 86 LEU A CA 1
ATOM 641 C C . LEU A 1 86 ? 10.362 -5.229 -35.571 1.00 97.00 86 LEU A C 1
ATOM 643 O O . LEU A 1 86 ? 10.553 -4.712 -34.474 1.00 97.00 86 LEU A O 1
ATOM 647 N N . VAL A 1 87 ? 10.659 -6.504 -35.820 1.00 97.81 87 VAL A N 1
ATOM 648 C CA . VAL A 1 87 ? 11.224 -7.411 -34.808 1.00 97.81 87 VAL A CA 1
ATOM 649 C C . VAL A 1 87 ? 12.743 -7.404 -34.883 1.00 97.81 87 VAL A C 1
ATOM 651 O O . VAL A 1 87 ? 13.314 -7.600 -35.957 1.00 97.81 87 VAL A O 1
ATOM 654 N N . GLY A 1 88 ? 13.380 -7.228 -33.729 1.00 96.62 88 GLY A N 1
ATOM 655 C CA . GLY A 1 88 ? 14.812 -7.411 -33.523 1.00 96.62 88 GLY A CA 1
ATOM 656 C C . GLY A 1 88 ? 15.106 -8.456 -32.452 1.00 96.62 88 GLY A C 1
ATOM 657 O O . GLY A 1 88 ? 14.226 -8.876 -31.693 1.00 96.62 88 GLY A O 1
ATOM 658 N N . ARG A 1 89 ? 16.362 -8.896 -32.395 1.00 96.25 89 ARG A N 1
ATOM 659 C CA . ARG A 1 89 ? 16.870 -9.847 -31.401 1.00 96.25 89 ARG A CA 1
ATOM 660 C C . ARG A 1 89 ? 18.068 -9.276 -30.656 1.00 96.25 89 ARG A C 1
ATOM 662 O O . ARG A 1 89 ? 18.791 -8.423 -31.161 1.00 96.25 89 ARG A O 1
ATOM 669 N N . PHE A 1 90 ? 18.284 -9.763 -29.444 1.00 95.62 90 PHE A N 1
ATOM 670 C CA . PHE A 1 90 ? 19.496 -9.488 -28.679 1.00 95.62 90 PHE A CA 1
ATOM 671 C C . PHE A 1 90 ? 20.137 -10.799 -28.224 1.00 95.62 90 PHE A C 1
ATOM 673 O O . PHE A 1 90 ? 19.553 -11.872 -28.373 1.00 95.62 90 PHE A O 1
ATOM 680 N N . ASP A 1 91 ? 21.372 -10.714 -27.736 1.00 95.25 91 ASP A N 1
ATOM 681 C CA . ASP A 1 91 ? 22.116 -11.883 -27.275 1.00 95.25 91 ASP A CA 1
ATOM 682 C C . ASP A 1 91 ? 21.395 -12.549 -26.082 1.00 95.25 91 ASP A C 1
ATOM 684 O O . ASP A 1 91 ? 21.127 -11.860 -25.093 1.00 95.25 91 ASP A O 1
ATOM 688 N N . PRO A 1 92 ? 21.064 -13.854 -26.138 1.00 94.88 92 PRO A N 1
ATOM 689 C CA . PRO A 1 92 ? 20.444 -14.563 -25.022 1.00 94.88 92 PRO A CA 1
ATOM 690 C C . PRO A 1 92 ? 21.219 -14.474 -23.704 1.00 94.88 92 PRO A C 1
ATOM 692 O O . PRO A 1 92 ? 20.595 -14.584 -22.653 1.00 94.88 92 PRO A O 1
ATOM 695 N N . ASP A 1 93 ? 22.529 -14.214 -23.736 1.00 93.75 93 ASP A N 1
ATOM 696 C CA . ASP A 1 93 ? 23.337 -14.025 -22.526 1.00 93.75 93 ASP A CA 1
ATOM 697 C C . ASP A 1 93 ? 22.879 -12.817 -21.681 1.00 93.75 93 ASP A C 1
ATOM 699 O O . ASP A 1 93 ? 23.220 -12.713 -20.504 1.00 93.75 93 ASP A O 1
ATOM 703 N N . PHE A 1 94 ? 22.106 -11.880 -22.244 1.00 93.75 94 PHE A N 1
ATOM 704 C CA . PHE A 1 94 ? 21.507 -10.795 -21.460 1.00 93.75 94 PHE A CA 1
ATOM 705 C C . PHE A 1 94 ? 20.389 -11.266 -20.529 1.00 93.75 94 PHE A C 1
ATOM 707 O O . PHE A 1 94 ? 20.077 -10.546 -19.588 1.00 93.75 94 PHE A O 1
ATOM 714 N N . LEU A 1 95 ? 19.823 -12.460 -20.738 1.00 92.75 95 LEU A N 1
ATOM 715 C CA . LEU A 1 95 ? 18.775 -13.026 -19.880 1.00 92.75 95 LEU A CA 1
ATOM 716 C C . LEU A 1 95 ? 19.289 -13.453 -18.489 1.00 92.75 95 LEU A C 1
ATOM 718 O O . LEU A 1 95 ? 18.482 -13.812 -17.636 1.00 92.75 95 LEU A O 1
ATOM 722 N N . ASP A 1 96 ? 20.604 -13.389 -18.246 1.00 89.06 96 ASP A N 1
ATOM 723 C CA . ASP A 1 96 ? 21.203 -13.522 -16.907 1.00 89.06 96 ASP A CA 1
ATOM 724 C C . ASP A 1 96 ? 20.944 -12.287 -16.016 1.00 89.06 96 ASP A C 1
ATOM 726 O O . ASP A 1 96 ? 21.128 -12.331 -14.795 1.00 89.06 96 ASP A O 1
ATOM 730 N N . VAL A 1 97 ? 20.552 -11.162 -16.622 1.00 91.75 97 VAL A N 1
ATOM 731 C CA . VAL A 1 97 ? 20.122 -9.946 -15.924 1.00 91.75 97 VAL A CA 1
ATOM 732 C C . VAL A 1 97 ? 18.625 -10.072 -15.606 1.00 91.75 97 VAL A C 1
ATOM 734 O O . VAL A 1 97 ? 17.883 -10.590 -16.442 1.00 91.75 97 VAL A O 1
ATOM 737 N N . PRO A 1 98 ? 18.145 -9.590 -14.442 1.00 92.00 98 PRO A N 1
ATOM 738 C CA . PRO A 1 98 ? 16.722 -9.616 -14.117 1.00 92.00 98 PRO A CA 1
ATOM 739 C C . PRO A 1 98 ? 15.826 -9.056 -15.231 1.00 92.00 98 PRO A C 1
ATOM 741 O O . PRO A 1 98 ? 16.146 -8.036 -15.851 1.00 92.00 98 PRO A O 1
ATOM 744 N N . GLU A 1 99 ? 14.688 -9.711 -15.480 1.00 92.94 99 GLU A N 1
ATOM 745 C CA . GLU A 1 99 ? 13.812 -9.365 -16.605 1.00 92.94 99 GLU A CA 1
ATOM 746 C C . GLU A 1 99 ? 13.251 -7.945 -16.499 1.00 92.94 99 GLU A C 1
ATOM 748 O O . GLU A 1 99 ? 13.117 -7.259 -17.514 1.00 92.94 99 GLU A O 1
ATOM 753 N N . GLU A 1 100 ? 13.006 -7.466 -15.278 1.00 91.69 100 GLU A N 1
ATOM 754 C CA . GLU A 1 100 ? 12.531 -6.112 -15.020 1.00 91.69 100 GLU A CA 1
ATOM 755 C C . GLU A 1 100 ? 13.564 -5.079 -15.473 1.00 91.69 100 GLU A C 1
ATOM 757 O O . GLU A 1 100 ? 13.200 -4.073 -16.075 1.00 91.69 100 GLU A O 1
ATOM 762 N N . VAL A 1 101 ? 14.857 -5.347 -15.267 1.00 91.06 101 VAL A N 1
ATOM 763 C CA . VAL A 1 101 ? 15.946 -4.470 -15.719 1.00 91.06 101 VAL A CA 1
ATOM 764 C C . VAL A 1 101 ? 15.957 -4.401 -17.243 1.00 91.06 101 VAL A C 1
ATOM 766 O O . VAL A 1 101 ? 15.942 -3.308 -17.803 1.00 91.06 101 VAL A O 1
ATOM 769 N N . ILE A 1 102 ? 15.908 -5.552 -17.925 1.00 92.81 102 ILE A N 1
ATOM 770 C CA . ILE A 1 102 ? 15.901 -5.619 -19.396 1.00 92.81 102 ILE A CA 1
ATOM 771 C C . ILE A 1 102 ? 14.685 -4.878 -19.957 1.00 92.81 102 ILE A C 1
ATOM 773 O O . ILE A 1 102 ? 14.819 -4.060 -20.872 1.00 92.81 102 ILE A O 1
ATOM 777 N N . GLN A 1 103 ? 13.501 -5.133 -19.394 1.00 92.25 103 GLN A N 1
ATOM 778 C CA . GLN A 1 103 ? 12.265 -4.475 -19.798 1.00 92.25 103 GLN A CA 1
ATOM 779 C C . GLN A 1 103 ? 12.350 -2.963 -19.590 1.00 92.25 103 GLN A C 1
ATOM 781 O O . GLN A 1 103 ? 11.976 -2.208 -20.489 1.00 92.25 103 GLN A O 1
ATOM 786 N N . LYS A 1 104 ? 12.866 -2.500 -18.444 1.00 89.88 104 LYS A N 1
ATOM 787 C CA . LYS A 1 104 ? 13.037 -1.069 -18.180 1.00 89.88 104 LYS A CA 1
ATOM 788 C C . LYS A 1 104 ? 14.042 -0.428 -19.120 1.00 89.88 104 LYS A C 1
ATOM 790 O O . LYS A 1 104 ? 13.714 0.603 -19.695 1.00 89.88 104 LYS A O 1
ATOM 795 N N . THR A 1 105 ? 15.201 -1.036 -19.356 1.00 90.25 105 THR A N 1
ATOM 796 C CA . THR A 1 105 ? 16.194 -0.511 -20.302 1.00 90.25 105 THR A CA 1
ATOM 797 C C . THR A 1 105 ? 15.615 -0.415 -21.719 1.00 90.25 105 THR A C 1
ATOM 799 O O . THR A 1 105 ? 15.717 0.630 -22.363 1.00 90.25 105 THR A O 1
ATOM 802 N N . ALA A 1 106 ? 14.931 -1.459 -22.199 1.00 93.00 106 ALA A N 1
ATOM 803 C CA . ALA A 1 106 ? 14.302 -1.459 -23.522 1.00 93.00 106 ALA A CA 1
ATOM 804 C C . ALA A 1 106 ? 13.191 -0.395 -23.645 1.00 93.00 106 ALA A C 1
ATOM 806 O O . ALA A 1 106 ? 13.119 0.333 -24.642 1.00 93.00 106 ALA A O 1
ATOM 807 N N . ARG A 1 107 ? 12.351 -0.268 -22.612 1.00 91.88 107 ARG A N 1
ATOM 808 C CA . ARG A 1 107 ? 11.221 0.666 -22.569 1.00 91.88 107 ARG A CA 1
ATOM 809 C C . ARG A 1 107 ? 11.659 2.119 -22.387 1.00 91.88 107 ARG A C 1
ATOM 811 O O . ARG A 1 107 ? 11.167 2.992 -23.096 1.00 91.88 107 ARG A O 1
ATOM 818 N N . ALA A 1 108 ? 12.529 2.410 -21.425 1.00 85.06 108 ALA A N 1
ATOM 819 C CA . ALA A 1 108 ? 12.891 3.773 -21.044 1.00 85.06 108 ALA A CA 1
ATOM 820 C C . ALA A 1 108 ? 13.775 4.437 -22.105 1.00 85.06 108 ALA A C 1
ATOM 822 O O . ALA A 1 108 ? 13.451 5.537 -22.560 1.00 85.06 108 ALA A O 1
ATOM 823 N N . ASP A 1 109 ? 14.823 3.739 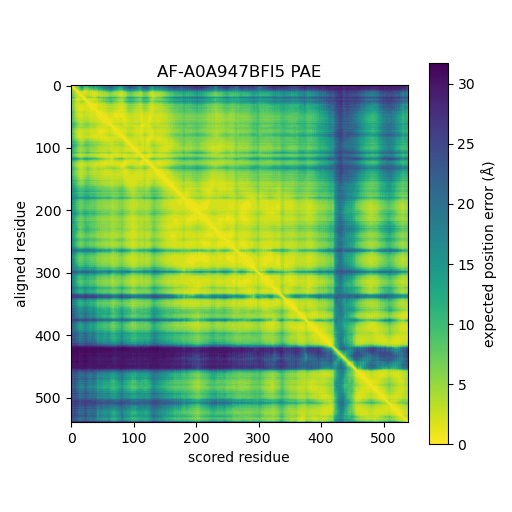-22.550 1.00 83.56 109 ASP A N 1
ATOM 824 C CA . ASP A 1 109 ? 15.846 4.329 -23.414 1.00 83.56 109 ASP A CA 1
ATOM 825 C C . ASP A 1 109 ? 15.456 4.312 -24.886 1.00 83.56 109 ASP A C 1
ATOM 827 O O . ASP A 1 109 ? 15.810 5.228 -25.628 1.00 83.56 109 ASP A O 1
ATOM 831 N N . GLN A 1 110 ? 14.789 3.241 -25.327 1.00 89.94 110 GLN A N 1
ATOM 832 C CA . GLN A 1 110 ? 14.589 2.961 -26.750 1.00 89.94 110 GLN A CA 1
ATOM 833 C C . GLN A 1 110 ? 13.128 2.824 -27.179 1.00 89.94 110 GLN A C 1
ATOM 835 O O . GLN A 1 110 ? 12.849 2.788 -28.375 1.00 89.94 110 GLN A O 1
ATOM 840 N N . LYS A 1 111 ? 12.188 2.810 -26.228 1.00 95.00 111 LYS A N 1
ATOM 841 C CA . LYS A 1 111 ? 10.750 2.686 -26.502 1.00 95.00 111 LYS A CA 1
ATOM 842 C C . LYS A 1 111 ? 10.378 1.384 -27.213 1.00 95.00 111 LYS A C 1
ATOM 844 O O . LYS A 1 111 ? 9.442 1.349 -28.011 1.00 95.00 111 LYS A O 1
ATOM 849 N N . TYR A 1 112 ? 11.115 0.317 -26.919 1.00 96.56 112 TYR A N 1
ATOM 850 C CA . TYR A 1 112 ? 10.888 -1.001 -27.496 1.00 96.56 112 TYR A CA 1
ATOM 851 C C . TYR A 1 112 ? 9.956 -1.835 -26.626 1.00 96.56 112 TYR A C 1
ATOM 853 O O . TYR A 1 112 ? 10.015 -1.778 -25.398 1.00 96.56 112 TYR A O 1
ATOM 861 N N . PHE A 1 113 ? 9.133 -2.649 -27.279 1.00 97.00 113 PHE A N 1
ATOM 862 C CA . PHE A 1 113 ? 8.319 -3.655 -26.613 1.00 97.00 113 PHE A CA 1
ATOM 863 C C . PHE A 1 113 ? 9.145 -4.926 -26.460 1.00 97.00 113 PHE A C 1
ATOM 865 O O . PHE A 1 113 ? 9.680 -5.440 -27.444 1.00 97.00 113 PHE A O 1
ATOM 872 N N . VAL A 1 114 ? 9.251 -5.447 -25.245 1.00 96.25 114 VAL A N 1
ATOM 873 C CA . VAL A 1 114 ? 9.848 -6.767 -25.026 1.00 96.25 114 VAL A CA 1
ATOM 874 C C . VAL A 1 114 ? 8.834 -7.869 -25.335 1.00 96.25 114 VAL A C 1
ATOM 876 O O . VAL A 1 114 ? 7.623 -7.635 -25.348 1.00 96.25 114 VAL A O 1
ATOM 879 N N . MET A 1 115 ? 9.327 -9.072 -25.610 1.00 96.50 115 MET A N 1
ATOM 880 C CA . MET A 1 115 ? 8.494 -10.230 -25.928 1.00 96.50 115 MET A CA 1
ATOM 881 C C . MET A 1 115 ? 8.723 -11.362 -24.926 1.00 96.50 115 MET A C 1
ATOM 883 O O . MET A 1 115 ? 9.774 -11.426 -24.287 1.00 96.50 115 MET A O 1
ATOM 887 N N . ARG A 1 116 ? 7.752 -12.265 -24.800 1.00 95.31 116 ARG A N 1
ATOM 888 C CA . ARG A 1 116 ? 7.825 -13.469 -23.973 1.00 95.31 116 ARG A CA 1
ATOM 889 C C . ARG A 1 116 ? 7.762 -14.735 -24.821 1.00 95.31 116 ARG A C 1
ATOM 891 O O . ARG A 1 116 ? 7.102 -14.790 -25.856 1.00 95.31 116 ARG A O 1
ATOM 898 N N . ASP A 1 117 ? 8.471 -15.748 -24.349 1.00 93.12 117 ASP A N 1
ATOM 899 C CA . ASP A 1 117 ? 8.309 -17.140 -24.745 1.00 93.12 117 ASP A CA 1
ATOM 900 C C . ASP A 1 117 ? 7.599 -17.855 -23.591 1.00 93.12 117 ASP A C 1
ATOM 902 O O . ASP A 1 117 ? 8.203 -18.167 -22.556 1.00 93.12 117 ASP A O 1
ATOM 906 N N . SER A 1 118 ? 6.283 -18.033 -23.731 1.00 88.12 118 SER A N 1
ATOM 907 C CA . SER A 1 118 ? 5.405 -18.456 -22.639 1.00 88.12 118 SER A CA 1
ATOM 908 C C . SER A 1 118 ? 5.495 -17.484 -21.448 1.00 88.12 118 SER A C 1
ATOM 910 O O . SER A 1 118 ? 5.119 -16.322 -21.564 1.00 88.12 118 SER A O 1
ATOM 912 N N . GLU A 1 119 ? 5.985 -17.932 -20.291 1.00 86.44 119 GLU A N 1
ATOM 913 C CA . GLU A 1 119 ? 6.071 -17.099 -19.083 1.00 86.44 119 GLU A CA 1
ATOM 914 C C . GLU A 1 119 ? 7.394 -16.326 -18.982 1.00 86.44 119 GLU A C 1
ATOM 916 O O . GLU A 1 119 ? 7.499 -15.384 -18.200 1.00 86.44 119 GLU A O 1
ATOM 921 N N . LYS A 1 120 ? 8.409 -16.681 -19.780 1.00 90.81 120 LYS A N 1
ATOM 922 C CA . LYS A 1 120 ? 9.760 -16.113 -19.666 1.00 90.81 120 LYS A CA 1
ATOM 923 C C . LYS A 1 120 ? 10.012 -15.036 -20.705 1.00 90.81 120 LYS A C 1
ATOM 925 O O . LYS A 1 120 ? 9.496 -15.105 -21.816 1.00 90.81 120 LYS A O 1
ATOM 930 N N . LEU A 1 121 ? 10.866 -14.075 -20.371 1.00 94.31 121 LEU A N 1
ATOM 931 C CA . LEU A 1 121 ? 11.348 -13.088 -21.328 1.00 94.31 121 LEU A CA 1
ATOM 932 C C . LEU A 1 121 ? 12.092 -13.765 -22.496 1.00 94.31 121 LEU A C 1
ATOM 934 O O . LEU A 1 121 ? 12.992 -14.581 -22.289 1.00 94.31 121 LEU A O 1
ATOM 938 N N . ALA A 1 122 ? 11.722 -13.419 -23.727 1.00 95.94 122 ALA A N 1
ATOM 939 C CA . ALA A 1 122 ? 12.404 -13.872 -24.933 1.00 95.94 122 ALA A CA 1
ATOM 940 C C . ALA A 1 122 ? 13.583 -12.937 -25.270 1.00 95.94 122 ALA A C 1
ATOM 942 O O . ALA A 1 122 ? 13.501 -11.733 -25.017 1.00 95.94 122 ALA A O 1
ATOM 943 N N . PRO A 1 123 ? 14.655 -13.431 -25.923 1.00 96.12 123 PRO A N 1
ATOM 944 C CA . PRO A 1 123 ? 15.783 -12.610 -26.372 1.00 96.12 123 PRO A CA 1
ATOM 945 C C . PRO A 1 123 ? 15.444 -11.806 -27.643 1.00 96.12 123 PRO A C 1
ATOM 947 O O . PRO A 1 123 ? 16.152 -11.842 -28.656 1.00 96.12 123 PRO A O 1
ATOM 950 N N . ALA A 1 124 ? 14.283 -11.154 -27.642 1.00 96.62 124 ALA A N 1
ATOM 951 C CA . ALA A 1 124 ? 13.717 -10.479 -28.793 1.00 96.62 124 ALA A CA 1
ATOM 952 C C . ALA A 1 124 ? 12.793 -9.323 -28.375 1.00 96.62 124 ALA A C 1
ATOM 954 O O . ALA A 1 124 ? 12.219 -9.313 -27.286 1.00 96.62 124 ALA A O 1
ATOM 955 N N . PHE A 1 125 ? 12.666 -8.334 -29.257 1.00 97.25 125 PHE A N 1
ATOM 956 C CA . PHE A 1 125 ? 11.898 -7.112 -29.023 1.00 97.25 125 PHE A CA 1
ATOM 957 C C . PHE A 1 125 ? 11.245 -6.607 -30.312 1.00 97.25 125 PHE A C 1
ATOM 959 O O . PHE A 1 125 ? 11.660 -6.966 -31.417 1.00 97.25 125 PHE A O 1
ATOM 966 N N . VAL A 1 126 ? 10.249 -5.737 -30.171 1.00 97.88 126 VAL A N 1
ATOM 967 C CA . VAL A 1 126 ? 9.662 -4.976 -31.274 1.00 97.88 126 VAL A CA 1
ATOM 968 C C . VAL A 1 126 ? 10.063 -3.510 -31.143 1.00 97.88 126 VAL A C 1
ATOM 970 O O . VAL A 1 126 ? 9.823 -2.882 -30.111 1.00 97.88 126 VAL A O 1
ATOM 973 N N . CYS A 1 127 ? 10.652 -2.949 -32.198 1.00 96.56 127 CYS A N 1
ATOM 974 C CA . CYS A 1 127 ? 10.878 -1.513 -32.339 1.00 96.56 127 CYS A CA 1
ATOM 975 C C . CYS A 1 127 ? 9.914 -0.907 -33.362 1.00 96.56 127 CYS A C 1
ATOM 977 O O . CYS A 1 127 ? 9.518 -1.565 -34.323 1.00 96.56 127 CYS A O 1
ATOM 979 N N . THR A 1 128 ? 9.555 0.364 -33.185 1.00 96.56 128 THR A N 1
ATOM 980 C CA . THR A 1 128 ? 8.718 1.088 -34.151 1.00 96.56 128 THR A CA 1
ATOM 981 C C . THR A 1 128 ? 9.597 2.002 -34.991 1.00 96.56 128 THR A C 1
ATOM 983 O O . THR A 1 128 ? 10.103 3.015 -34.510 1.00 96.56 128 THR A O 1
ATOM 986 N N . ALA A 1 129 ? 9.792 1.667 -36.264 1.00 95.75 129 ALA A N 1
ATOM 987 C CA . ALA A 1 129 ? 10.436 2.573 -37.202 1.00 95.75 129 ALA A CA 1
ATOM 988 C C . ALA A 1 129 ? 9.454 3.670 -37.633 1.00 95.75 129 ALA A C 1
ATOM 990 O O . ALA A 1 129 ? 8.265 3.420 -37.796 1.00 95.75 129 ALA A O 1
ATOM 991 N N . ASN A 1 130 ? 9.964 4.877 -37.879 1.00 94.94 130 ASN A N 1
ATOM 992 C CA . ASN A 1 130 ? 9.195 5.955 -38.509 1.00 94.94 130 ASN A CA 1
ATOM 993 C C . ASN A 1 130 ? 9.361 5.964 -40.040 1.00 94.94 130 ASN A C 1
ATOM 995 O O . ASN A 1 130 ? 9.210 6.995 -40.682 1.00 94.94 130 ASN A O 1
ATOM 999 N N . ILE A 1 131 ? 9.830 4.861 -40.627 1.00 92.81 131 ILE A N 1
ATOM 1000 C CA . ILE A 1 131 ? 10.092 4.767 -42.061 1.00 92.81 131 ILE A CA 1
ATOM 1001 C C . ILE A 1 131 ? 9.664 3.410 -42.604 1.00 92.81 131 ILE A C 1
ATOM 1003 O O . ILE A 1 131 ? 10.017 2.371 -42.048 1.00 92.81 131 ILE A O 1
ATOM 1007 N N . ASP A 1 132 ? 9.001 3.426 -43.754 1.00 92.00 132 ASP A N 1
ATOM 1008 C CA . ASP A 1 132 ? 8.899 2.268 -44.639 1.00 92.00 132 ASP A CA 1
ATOM 1009 C C . ASP A 1 132 ? 10.217 2.114 -45.423 1.00 92.00 132 ASP A C 1
ATOM 1011 O O . ASP A 1 132 ? 10.416 2.673 -46.507 1.00 92.00 132 ASP A O 1
ATOM 1015 N N . SER A 1 133 ? 11.200 1.475 -44.785 1.00 91.00 133 SER A N 1
ATOM 1016 C CA . SER A 1 133 ? 12.555 1.335 -45.326 1.00 91.00 133 SER A CA 1
ATOM 1017 C C . SER A 1 133 ? 12.596 0.343 -46.488 1.00 91.00 133 SER A C 1
ATOM 1019 O O . SER A 1 133 ? 12.086 -0.768 -46.387 1.00 91.00 133 SER A O 1
ATOM 1021 N N . SER A 1 134 ? 13.333 0.677 -47.554 1.00 92.25 134 SER A N 1
ATOM 1022 C CA . SER A 1 134 ? 13.663 -0.289 -48.613 1.00 92.25 134 SER A CA 1
ATOM 1023 C C . SER A 1 134 ? 14.597 -1.411 -48.138 1.00 92.25 134 SER A C 1
ATOM 1025 O O . SER A 1 134 ? 14.725 -2.427 -48.816 1.00 92.25 134 SER A O 1
ATOM 1027 N N . ASP A 1 135 ? 15.271 -1.211 -47.001 1.00 93.62 135 ASP A N 1
ATOM 1028 C CA . ASP A 1 135 ? 16.084 -2.213 -46.310 1.00 93.62 135 ASP A CA 1
ATOM 1029 C C . ASP A 1 135 ? 15.697 -2.259 -44.816 1.00 93.62 135 ASP A C 1
ATOM 1031 O O . ASP A 1 135 ? 16.324 -1.595 -43.979 1.00 93.62 135 ASP A O 1
ATOM 1035 N N . PRO A 1 136 ? 14.619 -2.983 -44.456 1.00 92.56 136 PRO A N 1
ATOM 1036 C CA . PRO A 1 136 ? 14.205 -3.137 -43.062 1.00 92.56 136 PRO A CA 1
ATOM 1037 C C . PRO A 1 136 ? 15.247 -3.871 -42.209 1.00 92.56 136 PRO A C 1
ATOM 1039 O O . PRO A 1 136 ? 15.365 -3.597 -41.017 1.00 92.56 136 PRO A O 1
ATOM 1042 N N . ALA A 1 137 ? 16.049 -4.759 -42.809 1.00 93.81 137 ALA A N 1
ATOM 1043 C CA . ALA A 1 137 ? 17.073 -5.515 -42.092 1.00 93.81 137 ALA A CA 1
ATOM 1044 C C . ALA A 1 137 ? 18.186 -4.596 -41.562 1.00 93.81 137 ALA A C 1
ATOM 1046 O O . ALA A 1 137 ? 18.638 -4.767 -40.430 1.00 93.81 137 ALA A O 1
ATOM 1047 N N . ALA A 1 138 ? 18.585 -3.575 -42.328 1.00 94.31 138 ALA A N 1
ATOM 1048 C CA . ALA A 1 138 ? 19.529 -2.565 -41.850 1.00 94.31 138 ALA A CA 1
ATOM 1049 C C . ALA A 1 138 ? 18.972 -1.732 -40.682 1.00 94.31 138 ALA A C 1
ATOM 1051 O O . ALA A 1 138 ? 19.725 -1.382 -39.769 1.00 94.31 138 ALA A O 1
ATOM 1052 N N . VAL A 1 139 ? 17.665 -1.432 -40.688 1.00 93.94 139 VAL A N 1
ATOM 1053 C CA . VAL A 1 139 ? 16.993 -0.739 -39.575 1.00 93.94 139 VAL A CA 1
ATOM 1054 C C . VAL A 1 139 ? 17.023 -1.617 -38.328 1.00 93.94 139 VAL A C 1
ATOM 1056 O O . VAL A 1 139 ? 17.473 -1.158 -37.278 1.00 93.94 139 VAL A O 1
ATOM 1059 N N . VAL A 1 140 ? 16.625 -2.886 -38.447 1.00 95.94 140 VAL A N 1
ATOM 1060 C CA . VAL A 1 140 ? 16.663 -3.855 -37.342 1.00 95.94 140 VAL A CA 1
ATOM 1061 C C . VAL A 1 140 ? 18.081 -3.982 -36.783 1.00 95.94 140 VAL A C 1
ATOM 1063 O O . VAL A 1 140 ? 18.286 -3.679 -35.613 1.00 95.94 140 VAL A O 1
ATOM 1066 N N . ALA A 1 141 ? 19.087 -4.265 -37.615 1.00 95.88 141 ALA A N 1
ATOM 1067 C CA . ALA A 1 141 ? 20.482 -4.398 -37.179 1.00 95.88 141 ALA A CA 1
ATOM 1068 C C . ALA A 1 141 ? 21.062 -3.114 -36.544 1.00 95.88 141 ALA A C 1
ATOM 1070 O O . ALA A 1 141 ? 22.037 -3.150 -35.788 1.00 95.88 141 ALA A O 1
ATOM 1071 N N . GLY A 1 142 ? 20.517 -1.942 -36.882 1.00 95.50 142 GLY A N 1
ATOM 1072 C CA . GLY A 1 142 ? 20.808 -0.689 -36.188 1.00 95.50 142 GLY A CA 1
ATOM 1073 C C . GLY A 1 142 ? 20.258 -0.686 -34.762 1.00 95.50 142 GLY A C 1
ATOM 1074 O O . GLY A 1 142 ? 21.020 -0.461 -33.825 1.00 95.50 142 GLY A O 1
ATOM 1075 N N . ASN A 1 143 ? 18.965 -0.979 -34.608 1.00 95.56 143 ASN A N 1
ATOM 1076 C CA . ASN A 1 143 ? 18.284 -1.018 -33.310 1.00 95.56 143 ASN A CA 1
ATOM 1077 C C . ASN A 1 143 ? 18.840 -2.129 -32.398 1.00 95.56 143 ASN A C 1
ATOM 1079 O O . ASN A 1 143 ? 19.047 -1.889 -31.213 1.00 95.56 143 ASN A O 1
ATOM 1083 N N . GLU A 1 144 ? 19.180 -3.300 -32.945 1.00 96.81 144 GLU A N 1
ATOM 1084 C CA . GLU A 1 144 ? 19.820 -4.394 -32.195 1.00 96.81 144 GLU A CA 1
ATOM 1085 C C . GLU A 1 144 ? 21.156 -3.955 -31.585 1.00 96.81 144 GLU A C 1
ATOM 1087 O O . GLU A 1 144 ? 21.410 -4.193 -30.407 1.00 96.81 144 GLU A O 1
ATOM 1092 N N . ARG A 1 145 ? 21.999 -3.246 -32.351 1.00 95.56 145 ARG A N 1
ATOM 1093 C CA . ARG A 1 145 ? 23.277 -2.715 -31.843 1.00 95.56 145 ARG A CA 1
ATOM 1094 C C . ARG A 1 145 ? 23.084 -1.670 -30.750 1.00 95.56 145 ARG A C 1
ATOM 1096 O O . ARG A 1 145 ? 23.878 -1.629 -29.814 1.00 95.56 145 ARG A O 1
ATOM 1103 N N . VAL A 1 146 ? 22.063 -0.822 -30.878 1.00 94.19 146 VAL A N 1
ATOM 1104 C CA . VAL A 1 146 ? 21.756 0.203 -29.874 1.00 94.19 146 VAL A CA 1
ATOM 1105 C C . VAL A 1 146 ? 21.263 -0.446 -28.582 1.00 94.19 146 VAL A C 1
ATOM 1107 O O . VAL A 1 146 ? 21.783 -0.122 -27.517 1.00 94.19 146 VAL A O 1
ATOM 1110 N N . LEU A 1 147 ? 20.329 -1.399 -28.668 1.00 94.50 147 LEU A N 1
ATOM 1111 C CA . LEU A 1 147 ? 19.837 -2.117 -27.493 1.00 94.50 147 LEU A CA 1
ATOM 1112 C C . LEU A 1 147 ? 20.947 -2.923 -26.819 1.00 94.50 147 LEU A C 1
ATOM 1114 O O . LEU A 1 147 ? 21.096 -2.844 -25.607 1.00 94.50 147 LEU A O 1
ATOM 1118 N N . ALA A 1 148 ? 21.759 -3.647 -27.592 1.00 94.38 148 ALA A N 1
ATOM 1119 C CA . ALA A 1 148 ? 22.858 -4.442 -27.051 1.00 94.38 148 ALA A CA 1
ATOM 1120 C C . ALA A 1 148 ? 23.865 -3.586 -26.266 1.00 94.38 148 ALA A C 1
ATOM 1122 O O . ALA A 1 148 ? 24.342 -4.017 -25.220 1.00 94.38 148 ALA A O 1
ATOM 1123 N N . ALA A 1 149 ? 24.159 -2.363 -26.726 1.00 93.31 149 ALA A N 1
ATOM 1124 C CA . ALA A 1 149 ? 25.011 -1.439 -25.980 1.00 93.31 149 ALA A CA 1
ATOM 1125 C C . ALA A 1 149 ? 24.386 -1.054 -24.626 1.00 93.31 149 ALA A C 1
ATOM 1127 O O . ALA A 1 149 ? 25.068 -1.111 -23.608 1.00 93.31 149 ALA A O 1
ATOM 1128 N N . ARG A 1 150 ? 23.082 -0.745 -24.594 1.00 91.69 150 ARG A N 1
ATOM 1129 C CA . ARG A 1 150 ? 22.364 -0.396 -23.354 1.00 91.69 150 ARG A CA 1
ATOM 1130 C C . ARG A 1 150 ? 22.240 -1.565 -22.382 1.00 91.69 150 ARG A C 1
ATOM 1132 O O . ARG A 1 150 ? 22.474 -1.401 -21.190 1.00 91.69 150 ARG A O 1
ATOM 1139 N N . LEU A 1 151 ? 21.935 -2.756 -22.889 1.00 93.12 151 LEU A N 1
ATOM 1140 C CA . LEU A 1 151 ? 21.886 -3.967 -22.072 1.00 93.12 151 LEU A CA 1
ATOM 1141 C C . LEU A 1 151 ? 23.273 -4.356 -21.550 1.00 93.12 151 LEU A C 1
ATOM 1143 O O . LEU A 1 151 ? 23.377 -4.877 -20.445 1.00 93.12 151 LEU A O 1
ATOM 1147 N N . SER A 1 152 ? 24.345 -4.067 -22.295 1.00 93.50 152 SER A N 1
ATOM 1148 C CA . SER A 1 152 ? 25.716 -4.252 -21.810 1.00 93.50 152 SER A CA 1
ATOM 1149 C C . SER A 1 152 ? 26.037 -3.346 -20.625 1.00 93.50 152 SER A C 1
ATOM 1151 O O . SER A 1 152 ? 26.694 -3.807 -19.693 1.00 93.50 152 SER A O 1
ATOM 1153 N N . ASP A 1 153 ? 25.574 -2.094 -20.638 1.00 90.25 153 ASP A N 1
ATOM 1154 C CA . ASP A 1 153 ? 25.746 -1.174 -19.510 1.00 90.25 153 ASP A CA 1
ATOM 1155 C C . ASP A 1 153 ? 24.962 -1.674 -18.283 1.00 90.25 153 ASP A C 1
ATOM 1157 O O . ASP A 1 153 ? 25.530 -1.822 -17.200 1.00 90.25 153 ASP A O 1
ATOM 1161 N N . ALA A 1 154 ? 23.686 -2.042 -18.459 1.00 91.38 154 ALA A N 1
ATOM 1162 C CA . ALA A 1 154 ? 22.855 -2.597 -17.385 1.00 91.38 154 ALA A CA 1
ATOM 1163 C C . ALA A 1 154 ? 23.443 -3.894 -16.796 1.00 91.38 154 ALA A C 1
ATOM 1165 O O . ALA A 1 154 ? 23.526 -4.054 -15.576 1.00 91.38 154 ALA A O 1
ATOM 1166 N N . ARG A 1 155 ? 23.923 -4.799 -17.657 1.00 93.50 155 ARG A N 1
ATOM 1167 C CA . ARG A 1 155 ? 24.610 -6.031 -17.251 1.00 93.50 155 ARG A CA 1
ATOM 1168 C C . ARG A 1 155 ? 25.882 -5.738 -16.465 1.00 93.50 155 ARG A C 1
ATOM 1170 O O . ARG A 1 155 ? 26.140 -6.403 -15.468 1.00 93.50 155 ARG A O 1
ATOM 1177 N N . PHE A 1 156 ? 26.671 -4.751 -16.888 1.00 93.69 156 PHE A N 1
ATOM 1178 C CA . PHE A 1 156 ? 27.885 -4.364 -16.175 1.00 93.69 156 PHE A CA 1
ATOM 1179 C C . PHE A 1 156 ? 27.578 -3.905 -14.743 1.00 93.69 156 PHE A C 1
ATOM 1181 O O . PHE A 1 156 ? 28.268 -4.330 -13.813 1.00 93.69 156 PHE A O 1
ATOM 1188 N N . PHE A 1 157 ? 26.535 -3.087 -14.554 1.00 93.69 157 PHE A N 1
ATOM 1189 C CA . PHE A 1 157 ? 26.087 -2.688 -13.218 1.00 93.69 157 PHE A CA 1
ATOM 1190 C C . PHE A 1 157 ? 25.640 -3.896 -12.394 1.00 93.69 157 PHE A C 1
ATOM 1192 O O . PHE A 1 157 ? 26.157 -4.095 -11.298 1.00 93.69 157 PHE A O 1
ATOM 1199 N N . TRP A 1 158 ? 24.790 -4.757 -12.959 1.00 94.94 158 TRP A N 1
ATOM 1200 C CA . TRP A 1 158 ? 24.316 -5.977 -12.300 1.00 94.94 158 TRP A CA 1
ATOM 1201 C C . TRP A 1 158 ? 25.461 -6.895 -11.842 1.00 94.94 158 TRP A C 1
ATOM 1203 O O . TRP A 1 158 ? 25.530 -7.294 -10.681 1.00 94.94 158 TRP A O 1
ATOM 1213 N N . GLU A 1 159 ? 26.421 -7.182 -12.722 1.00 94.44 159 GLU A N 1
ATOM 1214 C CA . GLU A 1 159 ? 27.589 -8.007 -12.398 1.00 94.44 159 GLU A CA 1
ATOM 1215 C C . GLU A 1 159 ? 28.509 -7.362 -11.357 1.00 94.44 159 GLU A C 1
ATOM 1217 O O . GLU A 1 159 ? 29.236 -8.063 -10.646 1.00 94.44 159 GLU A O 1
ATOM 1222 N N . ASN A 1 160 ? 28.554 -6.032 -11.293 1.00 94.75 160 ASN A N 1
ATOM 1223 C CA . ASN A 1 160 ? 29.310 -5.323 -10.273 1.00 94.75 160 ASN A CA 1
ATOM 1224 C C . ASN A 1 160 ? 28.594 -5.359 -8.918 1.00 94.75 160 ASN A C 1
ATOM 1226 O O . ASN A 1 160 ? 29.237 -5.641 -7.908 1.00 94.75 160 ASN A O 1
ATOM 1230 N N . ASP A 1 161 ? 27.281 -5.146 -8.911 1.00 95.31 161 ASP A N 1
ATOM 1231 C CA . ASP A 1 161 ? 26.451 -5.182 -7.708 1.00 95.31 161 ASP A CA 1
ATOM 1232 C C . ASP A 1 161 ? 26.437 -6.590 -7.088 1.00 95.31 161 ASP A C 1
ATOM 1234 O O . ASP A 1 161 ? 26.595 -6.730 -5.878 1.00 95.31 161 ASP A O 1
ATOM 1238 N N . LEU A 1 162 ? 26.413 -7.650 -7.907 1.00 95.00 162 LEU A N 1
ATOM 1239 C CA . LEU A 1 162 ? 26.535 -9.043 -7.450 1.00 95.00 162 LEU A CA 1
ATOM 1240 C C . LEU A 1 162 ? 27.843 -9.351 -6.702 1.00 95.00 162 LEU A C 1
ATOM 1242 O O . LEU A 1 162 ? 27.888 -10.282 -5.898 1.00 95.00 162 LEU A O 1
ATOM 1246 N N . LYS A 1 163 ? 28.924 -8.602 -6.960 1.00 95.44 163 LYS A N 1
ATOM 1247 C CA . LYS A 1 163 ? 30.219 -8.803 -6.279 1.00 95.44 163 LYS A CA 1
ATOM 1248 C C . LYS A 1 163 ? 30.234 -8.208 -4.874 1.00 95.44 163 LYS A C 1
ATOM 1250 O O . LYS A 1 163 ? 31.131 -8.543 -4.098 1.00 95.44 163 LYS A O 1
ATOM 1255 N N . VAL A 1 164 ? 29.296 -7.316 -4.560 1.00 95.06 164 VAL A N 1
ATOM 1256 C CA . VAL A 1 164 ? 29.226 -6.623 -3.276 1.00 95.06 164 VAL A CA 1
ATOM 1257 C C . VAL A 1 164 ? 28.111 -7.246 -2.431 1.00 95.06 164 VAL A C 1
ATOM 1259 O O . VAL A 1 164 ? 26.956 -7.256 -2.851 1.00 95.06 164 VAL A O 1
ATOM 1262 N N . PRO A 1 165 ? 28.412 -7.764 -1.226 1.00 96.44 165 PRO A N 1
ATOM 1263 C CA . PRO A 1 165 ? 27.375 -8.275 -0.337 1.00 96.44 165 PRO A CA 1
ATOM 1264 C C . PRO A 1 165 ? 26.342 -7.188 -0.014 1.00 96.44 165 PRO A C 1
ATOM 1266 O O . PRO A 1 165 ? 26.716 -6.105 0.445 1.00 96.44 165 PRO A O 1
ATOM 1269 N N . LEU A 1 166 ? 25.055 -7.482 -0.202 1.00 95.81 166 LEU A N 1
ATOM 1270 C CA . LEU A 1 166 ? 23.933 -6.567 0.007 1.00 95.81 166 LEU A CA 1
ATOM 1271 C C . LEU A 1 166 ? 23.941 -6.009 1.433 1.00 95.81 166 LEU A C 1
ATOM 1273 O O . LEU A 1 166 ? 23.705 -4.827 1.642 1.00 95.81 166 LEU A O 1
ATOM 1277 N N . GLU A 1 167 ? 24.291 -6.828 2.422 1.00 95.38 167 GLU A N 1
ATOM 1278 C CA . GLU A 1 167 ? 24.444 -6.400 3.815 1.00 95.38 167 GLU A CA 1
ATOM 1279 C C . GLU A 1 167 ? 25.499 -5.293 3.992 1.00 95.38 167 GLU A C 1
ATOM 1281 O O . GLU A 1 167 ? 25.274 -4.337 4.731 1.00 95.38 167 GLU A O 1
ATOM 1286 N N . SER A 1 168 ? 26.623 -5.371 3.270 1.00 95.12 168 SER A N 1
ATOM 1287 C CA . SER A 1 168 ? 27.710 -4.382 3.372 1.00 95.12 168 SER A CA 1
ATOM 1288 C C . SER A 1 168 ? 27.347 -3.016 2.783 1.00 95.12 168 SER A C 1
ATOM 1290 O O . SER A 1 168 ? 27.945 -2.003 3.145 1.00 95.12 168 SER A O 1
ATOM 1292 N N . LEU A 1 169 ? 26.341 -2.968 1.904 1.00 94.06 169 LEU A N 1
ATOM 1293 C CA . LEU A 1 169 ? 25.829 -1.725 1.329 1.00 94.06 169 LEU A CA 1
ATOM 1294 C C . LEU A 1 169 ? 25.054 -0.884 2.355 1.00 94.06 169 LEU A C 1
ATOM 1296 O O . LEU A 1 169 ? 25.008 0.339 2.223 1.00 94.06 169 LEU A O 1
ATOM 1300 N N . GLY A 1 170 ? 24.528 -1.503 3.418 1.00 92.25 170 GLY A N 1
ATOM 1301 C CA . GLY A 1 170 ? 23.805 -0.804 4.484 1.00 92.25 170 GLY A CA 1
ATOM 1302 C C . GLY A 1 170 ? 24.634 0.278 5.187 1.00 92.25 170 GLY A C 1
ATOM 1303 O O . GLY A 1 170 ? 24.094 1.302 5.601 1.00 92.25 170 GLY A O 1
ATOM 1304 N N . ASP A 1 171 ? 25.960 0.120 5.258 1.00 93.44 171 ASP A N 1
ATOM 1305 C CA . ASP A 1 171 ? 26.845 1.131 5.848 1.00 93.44 171 ASP A CA 1
ATOM 1306 C C . ASP A 1 171 ? 26.871 2.441 5.049 1.00 93.44 171 ASP A C 1
ATOM 1308 O O . ASP A 1 171 ? 26.994 3.513 5.641 1.00 93.44 171 ASP A O 1
ATOM 1312 N N . GLN A 1 172 ? 26.704 2.374 3.727 1.00 95.00 172 GLN A N 1
ATOM 1313 C CA . GLN A 1 172 ? 26.686 3.556 2.858 1.00 95.00 172 GLN A CA 1
ATOM 1314 C C . GLN A 1 172 ? 25.379 4.351 2.993 1.00 95.00 172 GLN A C 1
ATOM 1316 O O . 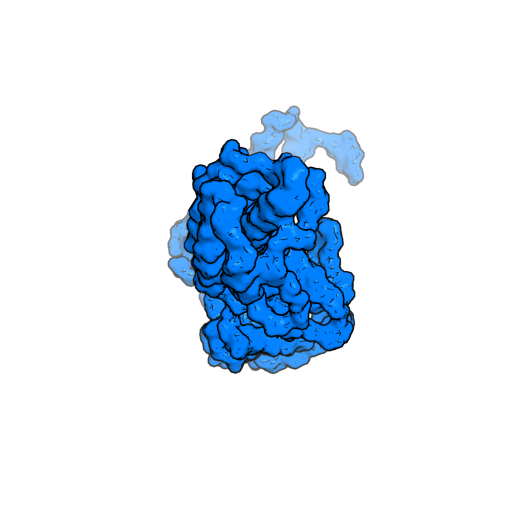GLN A 1 172 ? 25.342 5.542 2.689 1.00 95.00 172 GLN A O 1
ATOM 1321 N N . LEU A 1 173 ? 24.311 3.745 3.529 1.00 95.25 173 LEU A N 1
ATOM 1322 C CA . LEU A 1 173 ? 23.047 4.443 3.797 1.00 95.25 173 LEU A CA 1
ATOM 1323 C C . LEU A 1 173 ? 23.188 5.543 4.865 1.00 95.25 173 LEU A C 1
ATOM 1325 O O . LEU A 1 173 ? 22.317 6.409 4.967 1.00 95.25 173 LEU A O 1
ATOM 1329 N N . LYS A 1 174 ? 24.285 5.538 5.637 1.00 95.81 174 LYS A N 1
ATOM 1330 C CA . LYS A 1 174 ? 24.640 6.589 6.606 1.00 95.81 174 LYS A CA 1
ATOM 1331 C C . LYS A 1 174 ? 24.996 7.916 5.930 1.00 95.81 174 LYS A C 1
ATOM 1333 O O . LYS A 1 174 ? 24.895 8.962 6.563 1.00 95.81 174 LYS A O 1
ATOM 1338 N N . ASP A 1 175 ? 25.369 7.891 4.653 1.00 94.75 175 ASP A N 1
ATOM 1339 C CA . ASP A 1 175 ? 25.700 9.099 3.892 1.00 94.75 175 ASP A CA 1
ATOM 1340 C C . ASP A 1 175 ? 24.470 9.707 3.189 1.00 94.75 175 ASP A C 1
ATOM 1342 O O . ASP A 1 175 ? 24.527 10.832 2.686 1.00 94.75 175 ASP A O 1
ATOM 1346 N N . ILE A 1 176 ? 23.331 9.000 3.176 1.00 95.19 176 ILE A N 1
ATOM 1347 C CA . ILE A 1 176 ? 22.092 9.459 2.541 1.00 95.19 176 ILE A CA 1
ATOM 1348 C C . ILE A 1 176 ? 21.180 10.078 3.598 1.00 95.19 176 ILE A C 1
ATOM 1350 O O . ILE A 1 176 ? 20.630 9.387 4.455 1.00 95.19 176 ILE A O 1
ATOM 1354 N N . VAL A 1 177 ? 20.976 11.393 3.516 1.00 96.00 177 VAL A N 1
ATOM 1355 C CA . VAL A 1 177 ? 20.040 12.116 4.388 1.00 96.00 177 VAL A CA 1
ATOM 1356 C C . VAL A 1 177 ? 18.606 11.727 4.031 1.00 96.00 177 VAL A C 1
ATOM 1358 O O . VAL A 1 177 ? 18.153 11.983 2.917 1.00 96.00 177 VAL A O 1
ATOM 1361 N N . PHE A 1 178 ? 17.872 11.157 4.988 1.00 92.94 178 PHE A N 1
ATOM 1362 C CA . PHE A 1 178 ? 16.440 10.900 4.838 1.00 92.94 178 PHE A CA 1
ATOM 1363 C C . PHE A 1 178 ? 15.642 12.194 5.034 1.00 92.94 178 PHE A C 1
ATOM 1365 O O . PHE A 1 178 ? 14.810 12.558 4.206 1.00 92.94 178 PHE A O 1
ATOM 1372 N N . HIS A 1 179 ? 15.927 12.918 6.118 1.00 92.94 179 HIS A N 1
ATOM 1373 C CA . HIS A 1 179 ? 15.410 14.260 6.375 1.00 92.94 179 HIS A CA 1
ATOM 1374 C C . HIS A 1 179 ? 16.256 14.925 7.471 1.00 92.94 179 HIS A C 1
ATOM 1376 O O . HIS A 1 179 ? 16.678 14.246 8.403 1.00 92.94 179 HIS A O 1
ATOM 1382 N N . GLU A 1 180 ? 16.448 16.249 7.428 1.00 90.00 180 GLU A N 1
ATOM 1383 C CA . GLU A 1 180 ? 17.312 16.992 8.375 1.00 90.00 180 GLU A CA 1
ATOM 1384 C C . GLU A 1 180 ? 17.008 16.679 9.853 1.00 90.00 180 GLU A C 1
ATOM 1386 O O . GLU A 1 180 ? 17.914 16.556 10.669 1.00 90.00 180 GLU A O 1
ATOM 1391 N N . LYS A 1 181 ? 15.725 16.494 10.183 1.00 87.56 181 LYS A N 1
ATOM 1392 C CA . LYS A 1 181 ? 15.251 16.162 11.540 1.00 87.56 181 LYS A CA 1
ATOM 1393 C C . LYS A 1 181 ? 15.160 14.661 11.858 1.00 87.56 181 LYS A C 1
ATOM 1395 O O . LYS A 1 181 ? 14.956 14.316 13.012 1.00 87.56 181 LYS A O 1
ATOM 1400 N N . LEU A 1 182 ? 15.240 13.784 10.853 1.00 87.94 182 LEU A N 1
ATOM 1401 C CA . LEU A 1 182 ? 15.016 12.331 10.998 1.00 87.94 182 LEU A CA 1
ATOM 1402 C C . LEU A 1 182 ? 16.276 11.494 10.757 1.00 87.94 182 LEU A C 1
ATOM 1404 O O . LEU A 1 182 ? 16.218 10.264 10.835 1.00 87.94 182 LEU A O 1
ATOM 1408 N N . GLY A 1 183 ? 17.386 12.167 10.455 1.00 93.06 183 GLY A N 1
ATOM 1409 C CA . GLY A 1 183 ? 18.678 11.555 10.210 1.00 93.06 183 GLY A CA 1
ATOM 1410 C C . GLY A 1 183 ? 18.796 10.970 8.809 1.00 93.06 183 GLY A C 1
ATOM 1411 O O . GLY A 1 183 ? 18.337 11.537 7.810 1.00 93.06 183 GLY A O 1
ATOM 1412 N N . THR A 1 184 ? 19.477 9.841 8.751 1.00 96.69 184 THR A N 1
ATOM 1413 C CA . THR A 1 184 ? 19.907 9.161 7.534 1.00 96.69 184 THR A CA 1
ATOM 1414 C C . THR A 1 184 ? 18.934 8.053 7.135 1.00 96.69 184 THR A C 1
ATOM 1416 O O . THR A 1 184 ? 18.029 7.682 7.889 1.00 96.69 184 THR A O 1
ATOM 1419 N N . VAL A 1 185 ? 19.107 7.496 5.937 1.00 96.62 185 VAL A N 1
ATOM 1420 C CA . VAL A 1 185 ? 18.359 6.301 5.524 1.00 96.62 185 VAL A CA 1
ATOM 1421 C C . VAL A 1 185 ? 18.735 5.102 6.397 1.00 96.62 185 VAL A C 1
ATOM 1423 O O . VAL A 1 185 ? 17.852 4.314 6.724 1.00 96.62 185 VAL A O 1
ATOM 1426 N N . ALA A 1 186 ? 19.986 5.005 6.862 1.00 96.94 186 ALA A N 1
ATOM 1427 C CA . ALA A 1 186 ? 20.387 3.991 7.840 1.00 96.94 186 ALA A CA 1
ATOM 1428 C C . ALA A 1 186 ? 19.591 4.115 9.153 1.00 96.94 186 ALA A C 1
ATOM 1430 O O . ALA A 1 186 ? 19.060 3.119 9.642 1.00 96.94 186 ALA A O 1
ATOM 1431 N N . ASP A 1 187 ? 19.419 5.338 9.672 1.00 96.06 187 ASP A N 1
ATOM 1432 C CA . ASP A 1 187 ? 18.610 5.573 10.878 1.00 96.06 187 ASP A CA 1
ATOM 1433 C C . ASP A 1 187 ? 17.150 5.157 10.661 1.00 96.06 187 ASP A C 1
ATOM 1435 O O . ASP A 1 187 ? 16.519 4.604 11.562 1.00 96.06 187 ASP A O 1
ATOM 1439 N N . LYS A 1 188 ? 16.604 5.396 9.459 1.00 96.19 188 LYS A N 1
ATOM 1440 C CA . LYS A 1 188 ? 15.270 4.908 9.088 1.00 96.19 188 LYS A CA 1
ATOM 1441 C C . LYS A 1 188 ? 15.212 3.381 9.090 1.00 96.19 188 LYS A C 1
ATOM 1443 O O . LYS A 1 188 ? 14.316 2.825 9.716 1.00 96.19 188 LYS A O 1
ATOM 1448 N N . VAL A 1 189 ? 16.150 2.707 8.427 1.00 97.56 189 VAL A N 1
ATOM 1449 C CA . VAL A 1 189 ? 16.202 1.236 8.372 1.00 97.56 189 VAL A CA 1
ATOM 1450 C C . VAL A 1 189 ? 16.265 0.634 9.776 1.00 97.56 189 VAL A C 1
ATOM 1452 O O . VAL A 1 189 ? 15.523 -0.300 10.068 1.00 97.56 189 VAL A O 1
ATOM 1455 N N . ASP A 1 190 ? 17.063 1.206 10.679 1.00 97.19 190 ASP A N 1
ATOM 1456 C CA . ASP A 1 190 ? 17.148 0.734 12.064 1.00 97.19 190 ASP A CA 1
ATOM 1457 C C . ASP A 1 190 ? 15.827 0.879 12.835 1.00 97.19 190 ASP A C 1
ATOM 1459 O O . ASP A 1 190 ? 15.484 0.008 13.640 1.00 97.19 190 ASP A O 1
ATOM 1463 N N . ARG A 1 191 ? 15.065 1.957 12.612 1.00 96.88 191 ARG A N 1
ATOM 1464 C CA . ARG A 1 191 ? 13.734 2.122 13.223 1.00 96.88 191 ARG A CA 1
ATOM 1465 C C . ARG A 1 191 ? 12.722 1.150 12.637 1.00 96.88 191 ARG A C 1
ATOM 1467 O O . ARG A 1 191 ? 11.995 0.513 13.396 1.00 96.88 191 ARG A O 1
ATOM 1474 N N . VAL A 1 192 ? 12.719 0.990 11.314 1.00 98.19 192 VAL A N 1
ATOM 1475 C CA . VAL A 1 192 ? 11.845 0.041 10.614 1.00 98.19 192 VAL A CA 1
ATOM 1476 C C . VAL A 1 192 ? 12.121 -1.386 11.076 1.00 98.19 192 VAL A C 1
ATOM 1478 O O . VAL A 1 192 ? 11.177 -2.098 11.390 1.00 98.19 192 VAL A O 1
ATOM 1481 N N . ALA A 1 193 ? 13.385 -1.789 11.217 1.00 98.38 193 ALA A N 1
ATOM 1482 C CA . ALA A 1 193 ? 13.752 -3.116 11.705 1.00 98.38 193 ALA A CA 1
ATOM 1483 C C . ALA A 1 193 ? 13.250 -3.380 13.134 1.00 98.38 193 ALA A C 1
ATOM 1485 O O . ALA A 1 193 ? 12.665 -4.430 13.397 1.00 98.38 193 ALA A O 1
ATOM 1486 N N . LYS A 1 194 ? 13.403 -2.409 14.045 1.00 98.12 194 LYS A N 1
ATOM 1487 C CA . LYS A 1 194 ? 12.882 -2.512 15.420 1.00 98.12 194 LYS A CA 1
ATOM 1488 C C . LYS A 1 194 ? 11.359 -2.595 15.455 1.00 98.12 194 LYS A C 1
ATOM 1490 O O . LYS A 1 194 ? 10.814 -3.411 16.191 1.00 98.12 194 LYS A O 1
ATOM 1495 N N . LEU A 1 195 ? 10.678 -1.767 14.664 1.00 98.25 195 LEU A N 1
ATOM 1496 C CA . LEU A 1 195 ? 9.220 -1.748 14.605 1.00 98.25 195 LEU A CA 1
ATOM 1497 C C . LEU A 1 195 ? 8.661 -3.028 13.968 1.00 98.25 195 LEU A C 1
ATOM 1499 O O . LEU A 1 195 ? 7.694 -3.585 14.474 1.00 98.25 195 LEU A O 1
ATOM 1503 N N . ALA A 1 196 ? 9.289 -3.523 12.901 1.00 98.44 196 ALA A N 1
ATOM 1504 C CA . ALA A 1 196 ? 8.900 -4.766 12.245 1.00 98.44 196 ALA A CA 1
ATOM 1505 C C . ALA A 1 196 ? 9.066 -5.966 13.189 1.00 98.44 196 ALA A C 1
ATOM 1507 O O . ALA A 1 196 ? 8.160 -6.787 13.300 1.00 98.44 196 ALA A O 1
ATOM 1508 N N . ARG A 1 197 ? 10.171 -6.020 13.945 1.00 98.44 197 ARG A N 1
ATOM 1509 C CA . ARG A 1 197 ? 10.370 -7.017 15.004 1.00 98.44 197 ARG A CA 1
ATOM 1510 C C . ARG A 1 197 ? 9.296 -6.919 16.093 1.00 98.44 197 ARG A C 1
ATOM 1512 O O . ARG A 1 197 ? 8.721 -7.936 16.467 1.00 98.44 197 ARG A O 1
ATOM 1519 N N . TRP A 1 198 ? 8.989 -5.705 16.557 1.00 98.12 198 TRP A N 1
ATOM 1520 C CA . TRP A 1 198 ? 7.952 -5.464 17.566 1.00 98.12 198 TRP A CA 1
ATOM 1521 C C . TRP A 1 198 ? 6.572 -5.973 17.121 1.00 98.12 198 TRP A C 1
ATOM 1523 O O . TRP A 1 198 ? 5.875 -6.597 17.915 1.00 98.12 198 TRP A O 1
ATOM 1533 N N . LEU A 1 199 ? 6.201 -5.794 15.844 1.00 98.06 199 LEU A N 1
ATOM 1534 C CA . LEU A 1 199 ? 4.943 -6.329 15.295 1.00 98.06 199 LEU A CA 1
ATOM 1535 C C . LEU A 1 199 ? 4.833 -7.854 15.461 1.00 98.06 199 LEU A C 1
ATOM 1537 O O . LEU A 1 199 ? 3.751 -8.375 15.726 1.00 98.06 199 LEU A O 1
ATOM 1541 N N . VAL A 1 200 ? 5.946 -8.571 15.323 1.00 98.00 200 VAL A N 1
ATOM 1542 C CA . VAL A 1 200 ? 5.980 -10.029 15.486 1.00 98.00 200 VAL A CA 1
ATOM 1543 C C . VAL A 1 200 ? 6.000 -10.426 16.964 1.00 98.00 200 VAL A C 1
ATOM 1545 O O . VAL A 1 200 ? 5.272 -11.326 17.376 1.00 98.00 200 VAL A O 1
ATOM 1548 N N . GLU A 1 201 ? 6.793 -9.742 17.793 1.00 97.38 201 GLU A N 1
ATOM 1549 C CA . GLU A 1 201 ? 6.905 -10.041 19.230 1.00 97.38 201 GLU A CA 1
ATOM 1550 C C . GLU A 1 201 ? 5.583 -9.813 19.985 1.00 97.38 201 GLU A C 1
ATOM 1552 O O . GLU A 1 201 ? 5.232 -10.604 20.865 1.00 97.38 201 GLU A O 1
ATOM 1557 N N . GLU A 1 202 ? 4.805 -8.805 19.584 1.00 96.38 202 GLU A N 1
ATOM 1558 C CA . GLU A 1 202 ? 3.444 -8.556 20.085 1.00 96.38 202 GLU A CA 1
ATOM 1559 C C . GLU A 1 202 ? 2.377 -9.454 19.434 1.00 96.38 202 GLU A C 1
ATOM 1561 O O . GLU A 1 202 ? 1.190 -9.315 19.725 1.00 96.38 202 GLU A O 1
ATOM 1566 N N . LYS A 1 203 ? 2.781 -10.397 18.570 1.00 96.25 203 LYS A N 1
ATOM 1567 C CA . LYS A 1 203 ? 1.901 -11.348 17.868 1.00 96.25 203 LYS A CA 1
ATOM 1568 C C . LYS A 1 203 ? 0.852 -10.681 16.973 1.00 96.25 203 LYS A C 1
ATOM 1570 O O . LYS A 1 203 ? -0.221 -11.239 16.755 1.00 96.25 203 LYS A O 1
ATOM 1575 N N . ILE A 1 204 ? 1.163 -9.496 16.452 1.00 96.44 204 ILE A N 1
ATOM 1576 C CA . ILE A 1 204 ? 0.325 -8.804 15.463 1.00 96.44 204 ILE A CA 1
ATOM 1577 C C . ILE A 1 204 ? 0.503 -9.464 14.091 1.00 96.44 204 ILE A C 1
ATOM 1579 O O . ILE A 1 204 ? -0.454 -9.562 13.329 1.00 96.44 204 ILE A O 1
ATOM 1583 N N . VAL A 1 205 ? 1.719 -9.929 13.787 1.00 97.25 205 VAL A N 1
ATOM 1584 C CA . VAL A 1 205 ? 2.058 -10.664 12.561 1.00 97.25 205 VAL A CA 1
ATOM 1585 C C . VAL A 1 205 ? 2.674 -12.014 12.929 1.00 97.25 205 VAL A C 1
ATOM 1587 O O . VAL A 1 205 ? 3.579 -12.072 13.759 1.00 97.25 205 VAL A O 1
ATOM 1590 N N . ASP A 1 206 ? 2.200 -13.092 12.302 1.00 96.50 206 ASP A N 1
ATOM 1591 C CA . ASP A 1 206 ? 2.709 -14.453 12.513 1.00 96.50 206 ASP A CA 1
ATOM 1592 C C . ASP A 1 206 ? 3.922 -14.728 11.610 1.00 96.50 206 ASP A C 1
ATOM 1594 O O . ASP A 1 206 ? 3.787 -15.160 10.466 1.00 96.50 206 ASP A O 1
ATOM 1598 N N . ALA A 1 207 ? 5.114 -14.400 12.106 1.00 97.25 207 ALA A N 1
ATOM 1599 C CA . ALA A 1 207 ? 6.387 -14.594 11.416 1.00 97.25 207 ALA A CA 1
ATOM 1600 C C . ALA A 1 207 ? 7.512 -14.891 12.423 1.00 97.25 207 ALA A C 1
ATOM 1602 O O . ALA A 1 207 ? 7.310 -14.858 13.637 1.00 97.25 207 ALA A O 1
ATOM 1603 N N . ASP A 1 208 ? 8.720 -15.157 11.930 1.00 97.81 208 ASP A N 1
ATOM 1604 C CA . ASP A 1 208 ? 9.911 -15.239 12.775 1.00 97.81 208 ASP A CA 1
ATOM 1605 C C . ASP A 1 208 ? 10.527 -13.832 12.996 1.00 97.81 208 ASP A C 1
ATOM 1607 O O . ASP A 1 208 ? 10.815 -13.136 12.014 1.00 97.81 208 ASP A O 1
ATOM 1611 N N . PRO A 1 209 ? 10.743 -13.381 14.254 1.00 98.00 209 PRO A N 1
ATOM 1612 C CA . PRO A 1 209 ? 11.263 -12.040 14.538 1.00 98.00 209 PRO A CA 1
ATOM 1613 C C . PRO A 1 209 ? 12.636 -11.754 13.919 1.00 98.00 209 PRO A C 1
ATOM 1615 O O . PRO A 1 209 ? 12.883 -10.631 13.474 1.00 98.00 209 PRO A O 1
ATOM 1618 N N . ASP A 1 210 ? 13.527 -12.748 13.884 1.00 98.12 210 ASP A N 1
ATOM 1619 C CA . ASP A 1 210 ? 14.889 -12.579 13.368 1.00 98.12 210 ASP A CA 1
ATOM 1620 C C . ASP A 1 210 ? 14.883 -12.476 11.836 1.00 98.12 210 ASP A C 1
ATOM 1622 O O . ASP A 1 210 ? 15.605 -11.662 11.257 1.00 98.12 210 ASP A O 1
ATOM 1626 N N . THR A 1 211 ? 14.005 -13.234 11.182 1.00 98.25 211 THR A N 1
ATOM 1627 C CA . THR A 1 211 ? 13.766 -13.191 9.733 1.00 98.25 211 THR A CA 1
ATOM 1628 C C . THR A 1 211 ? 13.206 -11.837 9.297 1.00 98.25 211 THR A C 1
ATOM 1630 O O . THR A 1 211 ? 13.707 -11.230 8.347 1.00 98.25 211 THR A O 1
ATOM 1633 N N . VAL A 1 212 ? 12.217 -11.307 10.024 1.00 98.38 212 VAL A N 1
ATOM 1634 C CA . VAL A 1 212 ? 11.645 -9.976 9.760 1.00 98.38 212 VAL A CA 1
ATOM 1635 C C . VAL A 1 212 ? 12.668 -8.867 9.984 1.00 98.38 212 VAL A C 1
ATOM 1637 O O . VAL A 1 212 ? 12.786 -7.956 9.160 1.00 98.38 212 VAL A O 1
ATOM 1640 N N . GLU A 1 213 ? 13.446 -8.946 11.065 1.00 98.44 213 GLU A N 1
ATOM 1641 C CA . GLU A 1 213 ? 14.516 -7.985 11.320 1.00 98.44 213 GLU A CA 1
ATOM 1642 C C . GLU A 1 213 ? 15.579 -8.032 10.210 1.00 98.44 213 GLU A C 1
ATOM 1644 O O . GLU A 1 213 ? 16.009 -6.981 9.724 1.00 98.44 213 GLU A O 1
ATOM 1649 N N . ARG A 1 214 ? 15.968 -9.233 9.757 1.00 98.38 214 ARG A N 1
ATOM 1650 C CA . ARG A 1 214 ? 16.909 -9.418 8.645 1.00 98.38 214 ARG A CA 1
ATOM 1651 C C . ARG A 1 214 ? 16.382 -8.787 7.358 1.00 98.38 214 ARG A C 1
ATOM 1653 O O . ARG A 1 214 ? 17.104 -8.007 6.737 1.00 98.38 214 ARG A O 1
ATOM 1660 N N . ALA A 1 215 ? 15.129 -9.054 6.993 1.00 98.56 215 ALA A N 1
ATOM 1661 C CA . ALA A 1 215 ? 14.501 -8.477 5.807 1.00 98.56 215 ALA A CA 1
ATOM 1662 C C . ALA A 1 215 ? 14.434 -6.946 5.867 1.00 98.56 215 ALA A C 1
ATOM 1664 O O . ALA A 1 215 ? 14.831 -6.266 4.917 1.00 98.56 215 ALA A O 1
ATOM 1665 N N . ALA A 1 216 ? 14.023 -6.383 7.006 1.00 98.38 216 ALA A N 1
ATOM 1666 C CA . ALA A 1 216 ? 13.988 -4.938 7.200 1.00 98.38 216 ALA A CA 1
ATOM 1667 C C . ALA A 1 216 ? 15.375 -4.293 7.042 1.00 98.38 216 ALA A C 1
ATOM 1669 O O . ALA A 1 216 ? 15.497 -3.268 6.369 1.00 98.38 216 ALA A O 1
ATOM 1670 N N . ARG A 1 217 ? 16.426 -4.911 7.601 1.00 98.38 217 ARG A N 1
ATOM 1671 C CA . ARG A 1 217 ? 17.814 -4.424 7.498 1.00 98.38 217 ARG A CA 1
ATOM 1672 C C . ARG A 1 217 ? 18.367 -4.431 6.074 1.00 98.38 217 ARG A C 1
ATOM 1674 O O . ARG A 1 217 ? 19.235 -3.618 5.775 1.00 98.38 217 ARG A O 1
ATOM 1681 N N . LEU A 1 218 ? 17.883 -5.324 5.214 1.00 98.25 218 LEU A N 1
ATOM 1682 C CA . LEU A 1 218 ? 18.306 -5.414 3.814 1.00 98.25 218 LEU A CA 1
ATOM 1683 C C . LEU A 1 218 ? 17.441 -4.573 2.864 1.00 98.25 218 LEU A C 1
ATOM 1685 O O . LEU A 1 218 ? 17.909 -4.210 1.787 1.00 98.25 218 LEU A O 1
ATOM 1689 N N . SER A 1 219 ? 16.211 -4.238 3.271 1.00 97.25 219 SER A N 1
ATOM 1690 C CA . SER A 1 219 ? 15.152 -3.663 2.424 1.00 97.25 219 SER A CA 1
ATOM 1691 C C . SER A 1 219 ? 15.558 -2.460 1.569 1.00 97.25 219 SER A C 1
ATOM 1693 O O . SER A 1 219 ? 15.052 -2.306 0.463 1.00 97.25 219 SER A O 1
ATOM 1695 N N . LYS A 1 220 ? 16.477 -1.617 2.053 1.00 97.50 220 LYS A N 1
ATOM 1696 C CA . LYS A 1 220 ? 16.891 -0.373 1.376 1.00 97.50 220 LYS A CA 1
ATOM 1697 C C . LYS A 1 220 ? 18.345 -0.355 0.930 1.00 97.50 220 LYS A C 1
ATOM 1699 O O . LYS A 1 220 ? 18.826 0.675 0.462 1.00 97.50 220 LYS A O 1
ATOM 1704 N N . ASN A 1 221 ? 19.063 -1.462 1.091 1.00 97.62 221 ASN A N 1
ATOM 1705 C CA . ASN A 1 221 ? 20.491 -1.515 0.784 1.00 97.62 221 ASN A CA 1
ATOM 1706 C C . ASN A 1 221 ? 20.768 -1.399 -0.717 1.00 97.62 221 ASN A C 1
ATOM 1708 O O . ASN A 1 221 ? 21.868 -1.026 -1.117 1.00 97.62 221 ASN A O 1
ATOM 1712 N N . ASP A 1 222 ? 19.769 -1.671 -1.553 1.00 97.19 222 ASP A N 1
ATOM 1713 C CA . ASP A 1 222 ? 19.888 -1.535 -2.994 1.00 97.19 222 ASP A CA 1
ATOM 1714 C C . ASP A 1 222 ? 19.916 -0.078 -3.479 1.00 97.19 222 ASP A C 1
ATOM 1716 O O . ASP A 1 222 ? 20.388 0.172 -4.582 1.00 97.19 222 ASP A O 1
ATOM 1720 N N . LEU A 1 223 ? 19.522 0.899 -2.653 1.00 96.69 223 LEU A N 1
ATOM 1721 C CA . LEU A 1 223 ? 19.550 2.328 -2.999 1.00 96.69 223 LEU A CA 1
ATOM 1722 C C . LEU A 1 223 ? 20.941 2.858 -3.380 1.00 96.69 223 LEU A C 1
ATOM 1724 O O . LEU A 1 223 ? 21.041 3.888 -4.042 1.00 96.69 223 LEU A O 1
ATOM 1728 N N . VAL A 1 224 ? 22.006 2.179 -2.951 1.00 96.12 224 VAL A N 1
ATOM 1729 C CA . VAL A 1 224 ? 23.405 2.537 -3.252 1.00 96.12 224 VAL A CA 1
ATOM 1730 C C . VAL A 1 224 ? 24.041 1.631 -4.311 1.00 96.12 224 VAL A C 1
ATOM 1732 O O . VAL A 1 224 ? 25.244 1.715 -4.555 1.00 96.12 224 VAL A O 1
ATOM 1735 N N . THR A 1 225 ? 23.257 0.752 -4.938 1.00 96.25 225 THR A N 1
ATOM 1736 C CA . THR A 1 225 ? 23.730 -0.090 -6.046 1.00 96.25 225 THR A CA 1
ATOM 1737 C C . THR A 1 225 ? 23.916 0.730 -7.316 1.00 96.25 225 THR A C 1
ATOM 1739 O O . THR A 1 225 ? 23.255 1.753 -7.520 1.00 96.25 225 THR A O 1
ATOM 1742 N N . GLY A 1 226 ? 24.807 0.272 -8.198 1.00 93.75 226 GLY A N 1
ATOM 1743 C CA . GLY A 1 226 ? 24.999 0.907 -9.499 1.00 93.75 226 GLY A CA 1
ATOM 1744 C C . GLY A 1 226 ? 23.720 0.870 -10.331 1.00 93.75 226 GLY A C 1
ATOM 1745 O O . GLY A 1 226 ? 23.358 1.871 -10.948 1.00 93.75 226 GLY A O 1
ATOM 1746 N N . LEU A 1 227 ? 22.998 -0.255 -10.290 1.00 92.31 227 LEU A N 1
ATOM 1747 C CA . LEU A 1 227 ? 21.790 -0.438 -11.083 1.00 92.31 227 LEU A CA 1
ATOM 1748 C C . LEU A 1 227 ? 20.638 0.469 -10.637 1.00 92.31 227 LEU A C 1
ATOM 1750 O O . LEU A 1 227 ? 19.974 1.049 -11.490 1.00 92.31 227 LEU A O 1
ATOM 1754 N N . VAL A 1 228 ? 20.419 0.648 -9.330 1.00 94.06 228 VAL A N 1
ATOM 1755 C CA . VAL A 1 228 ? 19.412 1.600 -8.821 1.00 94.0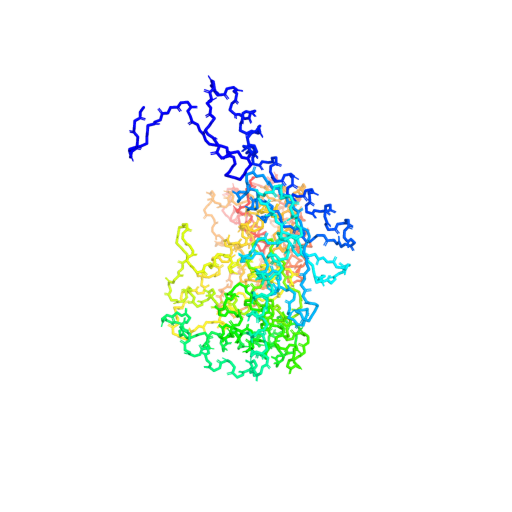6 228 VAL A CA 1
ATOM 1756 C C . VAL A 1 228 ? 19.873 3.049 -9.005 1.00 94.06 228 VAL A C 1
ATOM 1758 O O . VAL A 1 228 ? 19.044 3.927 -9.238 1.00 94.06 228 VAL A O 1
ATOM 1761 N N . GLY A 1 229 ? 21.183 3.308 -8.965 1.00 91.56 229 GLY A N 1
ATOM 1762 C CA . GLY A 1 229 ? 21.746 4.615 -9.308 1.00 91.56 229 GLY A CA 1
ATOM 1763 C C . GLY A 1 229 ? 21.407 5.057 -10.737 1.00 91.56 229 GLY A C 1
ATOM 1764 O O . GLY A 1 229 ? 21.109 6.232 -10.950 1.00 91.56 229 GLY A O 1
ATOM 1765 N N . GLU A 1 230 ? 21.400 4.121 -11.692 1.00 88.25 230 GLU A N 1
ATOM 1766 C CA . GLU A 1 230 ? 20.972 4.364 -13.078 1.00 88.25 230 GLU A CA 1
ATOM 1767 C C . GLU A 1 230 ? 19.438 4.323 -13.225 1.00 88.25 230 GLU A C 1
ATOM 1769 O O . GLU A 1 230 ? 18.838 5.185 -13.868 1.00 88.25 230 GLU A O 1
ATOM 1774 N N . PHE A 1 231 ? 18.781 3.354 -12.581 1.00 88.06 231 PHE A N 1
ATOM 1775 C CA . PHE A 1 231 ? 17.346 3.090 -12.690 1.00 88.06 231 PHE A CA 1
ATOM 1776 C C . PHE A 1 231 ? 16.661 3.148 -11.315 1.00 88.06 231 PHE A C 1
ATOM 1778 O O . PHE A 1 231 ? 16.282 2.126 -10.742 1.00 88.06 231 PHE A O 1
ATOM 1785 N N . GLY A 1 232 ? 16.434 4.357 -10.792 1.00 89.62 232 GLY A N 1
ATOM 1786 C CA . GLY A 1 232 ? 15.873 4.561 -9.442 1.00 89.62 232 GLY A CA 1
ATOM 1787 C C . GLY A 1 232 ? 14.481 3.951 -9.196 1.00 89.62 232 GLY A C 1
ATOM 1788 O O . GLY A 1 232 ? 14.066 3.762 -8.053 1.00 89.62 232 GLY A O 1
ATOM 1789 N N . GLU A 1 233 ? 13.745 3.622 -10.256 1.00 87.69 233 GLU A N 1
ATOM 1790 C CA . GLU A 1 233 ? 12.454 2.925 -10.193 1.00 87.69 233 GLU A CA 1
ATOM 1791 C C . GLU A 1 233 ? 12.561 1.417 -9.928 1.00 87.69 233 GLU A C 1
ATOM 1793 O O . GLU A 1 233 ? 11.550 0.793 -9.621 1.00 87.69 233 GLU A O 1
ATOM 1798 N N . LEU A 1 234 ? 13.763 0.839 -10.026 1.00 92.25 234 LEU A N 1
ATOM 1799 C CA . LEU A 1 234 ? 14.027 -0.574 -9.739 1.00 92.25 234 LEU A CA 1
ATOM 1800 C C . LEU A 1 234 ? 14.409 -0.837 -8.274 1.00 92.25 234 LEU A C 1
ATOM 1802 O O . LEU A 1 234 ? 14.747 -1.967 -7.920 1.00 92.25 234 LEU A O 1
ATOM 1806 N N . GLN A 1 235 ? 14.345 0.186 -7.420 1.00 94.88 235 GLN A N 1
ATOM 1807 C CA . GLN A 1 235 ? 14.518 0.022 -5.976 1.00 94.88 235 GLN A CA 1
ATOM 1808 C C . GLN A 1 235 ? 13.526 -1.007 -5.401 1.00 94.88 235 GLN A C 1
ATOM 1810 O O . GLN A 1 235 ? 12.397 -1.142 -5.878 1.00 94.88 235 GLN A O 1
ATOM 1815 N N . GLY A 1 236 ? 13.942 -1.740 -4.376 1.00 95.94 236 GLY A N 1
ATOM 1816 C CA . GLY A 1 236 ? 13.284 -2.954 -3.898 1.00 95.94 236 GLY A CA 1
ATOM 1817 C C . GLY A 1 236 ? 13.565 -4.152 -4.809 1.00 95.94 236 GLY A C 1
ATOM 1818 O O . GLY A 1 236 ? 14.102 -5.157 -4.349 1.00 95.94 236 GLY A O 1
ATOM 1819 N N . ILE A 1 237 ? 13.243 -4.055 -6.106 1.00 95.31 237 ILE A N 1
ATOM 1820 C CA . ILE A 1 237 ? 13.372 -5.162 -7.075 1.00 95.31 237 ILE A CA 1
ATOM 1821 C C . ILE A 1 237 ? 14.818 -5.647 -7.182 1.00 95.31 237 ILE A C 1
ATOM 1823 O O . ILE A 1 237 ? 15.079 -6.845 -7.050 1.00 95.31 237 ILE A O 1
ATOM 1827 N N . VAL A 1 238 ? 15.766 -4.723 -7.365 1.00 96.19 238 VAL A N 1
ATOM 1828 C CA . VAL A 1 238 ? 17.198 -5.059 -7.399 1.00 96.19 238 VAL A CA 1
ATOM 1829 C C . VAL A 1 238 ? 17.634 -5.674 -6.075 1.00 96.19 238 VAL A C 1
ATOM 1831 O O . VAL A 1 238 ? 18.308 -6.704 -6.081 1.00 96.19 238 VAL A O 1
ATOM 1834 N N . GLY A 1 239 ? 17.207 -5.100 -4.947 1.00 97.06 239 GLY A N 1
ATOM 1835 C CA . GLY A 1 239 ? 17.488 -5.647 -3.622 1.00 97.06 239 GLY A CA 1
ATOM 1836 C C . GLY A 1 239 ? 17.019 -7.091 -3.451 1.00 97.06 239 GLY A C 1
ATOM 1837 O O . GLY A 1 239 ? 17.785 -7.920 -2.964 1.00 97.06 239 GLY A O 1
ATOM 1838 N N . GLY A 1 240 ? 15.803 -7.419 -3.894 1.00 97.19 240 GLY A N 1
ATOM 1839 C CA . GLY A 1 240 ? 15.251 -8.772 -3.807 1.00 97.19 240 GLY A CA 1
ATOM 1840 C C . GLY A 1 240 ? 16.039 -9.782 -4.643 1.00 97.19 240 GLY A C 1
ATOM 1841 O O . GLY A 1 240 ? 16.389 -10.858 -4.152 1.00 97.19 240 GLY A O 1
ATOM 1842 N N . HIS A 1 241 ? 16.400 -9.421 -5.880 1.00 96.75 241 HIS A N 1
ATOM 1843 C CA . HIS A 1 241 ? 17.235 -10.272 -6.738 1.00 96.75 241 HIS A CA 1
ATOM 1844 C C . HIS A 1 241 ? 18.641 -10.471 -6.160 1.00 96.75 241 HIS A C 1
ATOM 1846 O O . HIS A 1 241 ? 19.145 -11.595 -6.155 1.00 96.75 241 HIS A O 1
ATOM 1852 N N . LEU A 1 242 ? 19.265 -9.416 -5.621 1.00 97.12 242 LEU A N 1
ATOM 1853 C CA . LEU A 1 242 ? 20.568 -9.515 -4.954 1.00 97.12 242 LEU A CA 1
ATOM 1854 C C . LEU A 1 242 ? 20.498 -10.395 -3.703 1.00 97.12 242 LEU A C 1
ATOM 1856 O O . LEU A 1 242 ? 21.361 -11.252 -3.527 1.00 97.12 242 LEU A O 1
ATOM 1860 N N . ALA A 1 243 ? 19.473 -10.230 -2.864 1.00 97.62 243 ALA A N 1
ATOM 1861 C CA . ALA A 1 243 ? 19.274 -11.046 -1.668 1.00 97.62 243 ALA A CA 1
ATOM 1862 C C . ALA A 1 243 ? 19.201 -12.539 -2.029 1.00 97.62 243 ALA A C 1
ATOM 1864 O O . ALA A 1 243 ? 19.949 -13.350 -1.477 1.00 97.62 243 ALA A O 1
ATOM 1865 N N . ARG A 1 244 ? 18.386 -12.893 -3.034 1.00 96.69 244 ARG A N 1
ATOM 1866 C CA . ARG A 1 244 ? 18.235 -14.281 -3.501 1.00 96.69 244 ARG A CA 1
ATOM 1867 C C . ARG A 1 244 ? 19.530 -14.830 -4.105 1.00 96.69 244 ARG A C 1
ATOM 1869 O O . ARG A 1 244 ? 19.937 -15.947 -3.793 1.00 96.69 244 ARG A O 1
ATOM 1876 N N . ALA A 1 245 ? 20.223 -14.032 -4.921 1.00 95.62 245 ALA A N 1
ATOM 1877 C CA . ALA A 1 245 ? 21.508 -14.412 -5.515 1.00 95.62 245 ALA A CA 1
ATOM 1878 C C . ALA A 1 245 ? 22.617 -14.623 -4.466 1.00 95.62 245 ALA A C 1
ATOM 1880 O O . ALA A 1 245 ? 23.549 -15.395 -4.696 1.00 95.62 245 ALA A O 1
ATOM 1881 N N . GLN A 1 246 ? 22.512 -13.960 -3.313 1.00 96.06 246 GLN A N 1
ATOM 1882 C CA . GLN A 1 246 ? 23.461 -14.055 -2.201 1.00 96.06 246 GLN A CA 1
ATOM 1883 C C . GLN A 1 246 ? 23.062 -15.094 -1.139 1.00 96.06 246 GLN A C 1
ATOM 1885 O O . GLN A 1 246 ? 23.780 -15.262 -0.153 1.00 96.06 246 GLN A O 1
ATOM 1890 N N . GLY A 1 247 ? 21.979 -15.844 -1.369 1.00 96.62 247 GLY A N 1
ATOM 1891 C CA . GLY A 1 247 ? 21.573 -16.982 -0.544 1.00 96.62 247 GLY A CA 1
ATOM 1892 C C . GLY A 1 247 ? 20.635 -16.652 0.617 1.00 96.62 247 GLY A C 1
ATOM 1893 O O . GLY A 1 247 ? 20.458 -17.508 1.484 1.00 96.62 247 GLY A O 1
ATOM 1894 N N . GLU A 1 248 ? 20.041 -15.456 0.649 1.00 97.75 248 GLU A N 1
ATOM 1895 C CA . GLU A 1 248 ? 18.931 -15.160 1.564 1.00 97.75 248 GLU A CA 1
ATOM 1896 C C . GLU A 1 248 ? 17.691 -15.991 1.187 1.00 97.75 248 GLU A C 1
ATOM 1898 O O . GLU A 1 248 ? 17.495 -16.353 0.023 1.00 97.75 248 GLU A O 1
ATOM 1903 N N . GLY A 1 249 ? 16.852 -16.299 2.179 1.00 97.25 249 GLY A N 1
ATOM 1904 C CA . GLY A 1 249 ? 15.605 -17.035 1.962 1.00 97.25 249 GLY A CA 1
ATOM 1905 C C . GLY A 1 249 ? 14.604 -16.259 1.101 1.00 97.25 249 GLY A C 1
ATOM 1906 O O . GLY A 1 249 ? 14.608 -15.027 1.079 1.00 97.25 249 GLY A O 1
ATOM 1907 N N . ASP A 1 250 ? 13.715 -16.989 0.426 1.00 97.56 250 ASP A N 1
ATOM 1908 C CA . ASP A 1 250 ? 12.686 -16.421 -0.454 1.00 97.56 250 ASP A CA 1
ATOM 1909 C C . ASP A 1 250 ? 11.819 -15.375 0.266 1.00 97.56 250 ASP A C 1
ATOM 1911 O O . ASP A 1 250 ? 11.600 -14.293 -0.267 1.00 97.56 250 ASP A O 1
ATOM 1915 N N . GLU A 1 251 ? 11.437 -15.638 1.517 1.00 97.62 251 GLU A N 1
ATOM 1916 C CA . GLU A 1 251 ? 10.665 -14.717 2.362 1.00 97.62 251 GLU A CA 1
ATOM 1917 C C . GLU A 1 251 ? 11.384 -13.380 2.630 1.00 97.62 251 GLU A C 1
ATOM 1919 O O . GLU A 1 251 ? 10.751 -12.325 2.656 1.00 97.62 251 GLU A O 1
ATOM 1924 N N . ILE A 1 252 ? 12.715 -13.398 2.773 1.00 98.50 252 ILE A N 1
ATOM 1925 C CA . ILE A 1 252 ? 13.528 -12.190 2.955 1.00 98.50 252 ILE A CA 1
ATOM 1926 C C . ILE A 1 252 ? 13.657 -11.451 1.625 1.00 98.50 252 ILE A C 1
ATOM 1928 O O . ILE A 1 252 ? 13.457 -10.239 1.573 1.00 98.50 252 ILE A O 1
ATOM 1932 N N . ALA A 1 253 ? 13.976 -12.169 0.547 1.00 98.25 253 ALA A N 1
ATOM 1933 C CA . ALA A 1 253 ? 14.136 -11.587 -0.781 1.00 98.25 253 ALA A CA 1
ATOM 1934 C C . ALA A 1 253 ? 12.836 -10.933 -1.282 1.00 98.25 253 ALA A C 1
ATOM 1936 O O . ALA A 1 253 ? 12.866 -9.818 -1.808 1.00 98.25 253 ALA A O 1
ATOM 1937 N N . ASP A 1 254 ? 11.695 -11.592 -1.076 1.00 97.81 254 ASP A N 1
ATOM 1938 C CA . ASP A 1 254 ? 10.382 -11.080 -1.462 1.00 97.81 254 ASP A CA 1
ATOM 1939 C C . ASP A 1 254 ? 9.967 -9.891 -0.575 1.00 97.81 254 ASP A C 1
ATOM 1941 O O . ASP A 1 254 ? 9.468 -8.892 -1.093 1.00 97.81 254 ASP A O 1
ATOM 1945 N N . ALA A 1 255 ? 10.281 -9.908 0.726 1.00 98.25 255 ALA A N 1
ATOM 1946 C CA . ALA A 1 255 ? 10.067 -8.750 1.595 1.00 98.25 255 ALA A CA 1
ATOM 1947 C C . ALA A 1 255 ? 10.934 -7.542 1.200 1.00 98.25 255 ALA A C 1
ATOM 1949 O O . ALA A 1 255 ? 10.438 -6.416 1.170 1.00 98.25 255 ALA A O 1
ATOM 1950 N N . VAL A 1 256 ? 12.206 -7.749 0.840 1.00 98.19 256 VAL A N 1
ATOM 1951 C CA . VAL A 1 256 ? 13.077 -6.685 0.305 1.00 98.19 256 VAL A CA 1
ATOM 1952 C C . VAL A 1 256 ? 12.492 -6.116 -0.990 1.00 98.19 256 VAL A C 1
ATOM 1954 O O . VAL A 1 256 ? 12.430 -4.894 -1.134 1.00 98.19 256 VAL A O 1
ATOM 1957 N N . ARG A 1 257 ? 11.992 -6.970 -1.892 1.00 97.25 257 ARG A N 1
ATOM 1958 C CA . ARG A 1 257 ? 11.329 -6.541 -3.133 1.00 97.25 257 ARG A CA 1
ATOM 1959 C C . ARG A 1 257 ? 10.094 -5.686 -2.867 1.00 97.25 257 ARG A C 1
ATOM 1961 O O . ARG A 1 257 ? 9.954 -4.608 -3.442 1.00 97.25 257 ARG A O 1
ATOM 1968 N N . ASP A 1 258 ? 9.212 -6.161 -1.995 1.00 96.94 258 ASP A N 1
ATOM 1969 C CA . ASP A 1 258 ? 7.840 -5.664 -1.903 1.00 96.94 258 ASP A CA 1
ATOM 1970 C C . ASP A 1 258 ? 7.572 -4.743 -0.706 1.00 96.94 258 ASP A C 1
ATOM 1972 O O . ASP A 1 258 ? 6.450 -4.265 -0.561 1.00 96.94 258 ASP A O 1
ATOM 1976 N N . HIS A 1 259 ? 8.568 -4.401 0.120 1.00 97.00 259 HIS A N 1
ATOM 1977 C CA . HIS A 1 259 ? 8.363 -3.531 1.293 1.00 97.00 259 HIS A CA 1
ATOM 1978 C C . HIS A 1 259 ? 7.772 -2.141 0.973 1.00 97.00 259 HIS A C 1
ATOM 1980 O O . HIS A 1 259 ? 7.201 -1.486 1.847 1.00 97.00 259 HIS A O 1
ATOM 1986 N N . TYR A 1 260 ? 7.890 -1.659 -0.268 1.00 95.31 260 TYR A N 1
ATOM 1987 C CA . TYR A 1 260 ? 7.240 -0.417 -0.697 1.00 95.31 260 TYR A CA 1
ATOM 1988 C C . TYR A 1 260 ? 5.737 -0.576 -0.958 1.00 95.31 260 TYR A C 1
ATOM 1990 O O . TYR A 1 260 ? 5.015 0.429 -0.941 1.00 95.31 260 TYR A O 1
ATOM 1998 N N . ARG A 1 261 ? 5.238 -1.799 -1.161 1.00 95.38 261 ARG A N 1
ATOM 1999 C CA . ARG A 1 261 ? 3.832 -2.075 -1.465 1.00 95.38 261 ARG A CA 1
ATOM 2000 C C . ARG A 1 261 ? 2.934 -1.967 -0.219 1.00 95.38 261 ARG A C 1
ATOM 2002 O O . ARG A 1 261 ? 3.402 -2.138 0.904 1.00 95.38 261 ARG A O 1
ATOM 2009 N N . PRO A 1 262 ? 1.647 -1.629 -0.384 1.00 95.25 262 PRO A N 1
ATOM 2010 C CA . PRO A 1 262 ? 1.084 -0.993 -1.574 1.00 95.25 262 PRO A CA 1
ATOM 2011 C C . PRO A 1 262 ? 1.652 0.428 -1.752 1.00 95.25 262 PRO A C 1
ATOM 2013 O O . PRO A 1 262 ? 1.765 1.212 -0.797 1.00 95.25 262 PRO A O 1
ATOM 2016 N N . VAL A 1 263 ? 2.029 0.769 -2.983 1.00 87.31 263 VAL A N 1
ATOM 2017 C CA . VAL A 1 263 ? 2.530 2.095 -3.368 1.00 87.31 263 VAL A CA 1
ATOM 2018 C C . VAL A 1 263 ? 1.370 3.056 -3.603 1.00 87.31 263 VAL A C 1
ATOM 2020 O O . VAL A 1 263 ? 1.528 4.259 -3.427 1.00 87.31 263 VAL A O 1
ATOM 20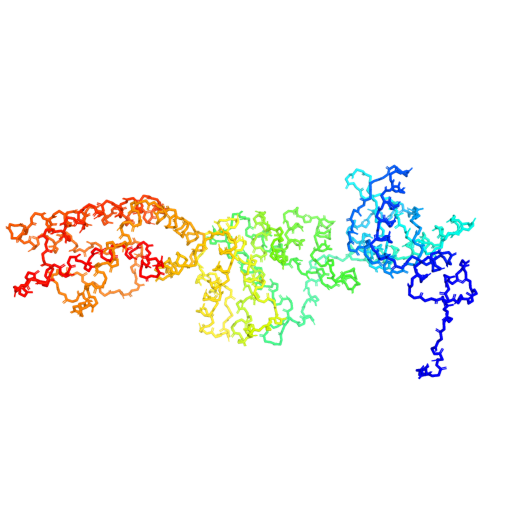23 N N . GLY A 1 264 ? 0.193 2.572 -3.987 1.00 79.50 264 GLY A N 1
ATOM 2024 C CA . GLY A 1 264 ? -0.953 3.412 -4.323 1.00 79.50 264 GLY A CA 1
ATOM 2025 C C . GLY A 1 264 ? -2.289 2.765 -3.995 1.00 79.50 264 GLY A C 1
ATOM 2026 O O . GLY A 1 264 ? -2.364 1.643 -3.509 1.00 79.50 264 GLY A O 1
ATOM 2027 N N . GLN A 1 265 ? -3.359 3.507 -4.258 1.00 74.25 265 GLN A N 1
ATOM 2028 C CA . GLN A 1 265 ? -4.717 2.988 -4.161 1.00 74.25 265 GLN A CA 1
ATOM 2029 C C . GLN A 1 265 ? -4.957 1.977 -5.290 1.00 74.25 265 GLN A C 1
ATOM 2031 O O . GLN A 1 265 ? -4.699 2.299 -6.449 1.00 74.25 265 GLN A O 1
ATOM 2036 N N . GLY A 1 266 ? -5.438 0.780 -4.949 1.00 74.62 266 GLY A N 1
ATOM 2037 C CA . GLY A 1 266 ? -5.654 -0.314 -5.904 1.00 74.62 266 GLY A CA 1
ATOM 2038 C C . GLY A 1 266 ? -4.388 -1.078 -6.307 1.00 74.62 266 GLY A C 1
ATOM 2039 O O . GLY A 1 266 ? -4.468 -1.934 -7.180 1.00 74.62 266 GLY A O 1
ATOM 2040 N N . ASP A 1 267 ? -3.242 -0.763 -5.696 1.00 87.19 267 ASP A N 1
ATOM 2041 C CA . ASP A 1 267 ? -2.033 -1.580 -5.813 1.00 87.19 267 ASP A CA 1
ATOM 2042 C C . ASP A 1 267 ? -2.183 -2.877 -5.005 1.00 87.19 267 ASP A C 1
ATOM 2044 O O . ASP A 1 267 ? -2.962 -2.934 -4.052 1.00 87.19 267 ASP A O 1
ATOM 2048 N N . GLU A 1 268 ? -1.429 -3.906 -5.380 1.00 92.12 268 GLU A N 1
ATOM 2049 C CA . GLU A 1 268 ? -1.451 -5.197 -4.699 1.00 92.12 268 GLU A CA 1
ATOM 2050 C C . GLU A 1 268 ? -0.944 -5.047 -3.260 1.00 92.12 268 GLU A C 1
ATOM 2052 O O . GLU A 1 268 ? 0.153 -4.529 -3.011 1.00 92.12 268 GLU A O 1
ATOM 2057 N N . VAL A 1 269 ? -1.750 -5.502 -2.301 1.00 95.81 269 VAL A N 1
ATOM 2058 C CA . VAL A 1 269 ? -1.384 -5.493 -0.887 1.00 95.81 269 VAL A CA 1
ATOM 2059 C C . VAL A 1 269 ? -0.658 -6.793 -0.556 1.00 95.81 269 VAL A C 1
ATOM 2061 O O . VAL A 1 269 ? -1.202 -7.872 -0.795 1.00 95.81 269 VAL A O 1
ATOM 2064 N N . PRO A 1 270 ? 0.564 -6.721 -0.000 1.00 96.38 270 PRO A N 1
ATOM 2065 C CA . PRO A 1 270 ? 1.273 -7.911 0.437 1.00 96.38 270 PRO A CA 1
ATOM 2066 C C . PRO A 1 270 ? 0.473 -8.713 1.462 1.00 96.38 270 PRO A C 1
ATOM 2068 O O . PRO A 1 270 ? -0.146 -8.131 2.357 1.00 96.38 270 PRO A O 1
ATOM 2071 N N . THR A 1 271 ? 0.549 -10.038 1.342 1.00 96.88 271 THR A N 1
ATOM 2072 C CA . THR A 1 271 ? -0.078 -10.996 2.267 1.00 96.88 271 THR A CA 1
ATOM 2073 C C . THR A 1 271 ? 0.919 -11.913 2.969 1.00 96.88 271 THR A C 1
ATOM 2075 O O . THR A 1 271 ? 0.618 -12.460 4.027 1.00 96.88 271 THR A O 1
ATOM 2078 N N . GLU A 1 272 ? 2.136 -12.035 2.434 1.00 97.69 272 GLU A N 1
ATOM 2079 C CA . GLU A 1 272 ? 3.208 -12.797 3.074 1.00 97.69 272 GLU A CA 1
ATOM 2080 C C . GLU A 1 272 ? 3.643 -12.128 4.393 1.00 97.69 272 GLU A C 1
ATOM 2082 O O . GLU A 1 272 ? 4.004 -10.944 4.373 1.00 97.69 272 GLU A O 1
ATOM 2087 N N . PRO A 1 273 ? 3.660 -12.846 5.537 1.00 98.12 273 PRO A N 1
ATOM 2088 C CA . PRO A 1 273 ? 3.835 -12.238 6.859 1.00 98.12 273 PRO A CA 1
ATOM 2089 C C . PRO A 1 273 ? 5.094 -11.376 7.010 1.00 98.12 273 PRO A C 1
ATOM 2091 O O . PRO A 1 273 ? 5.030 -10.265 7.542 1.00 98.12 273 PRO A O 1
ATOM 2094 N N . VAL A 1 274 ? 6.237 -11.842 6.495 1.00 98.50 274 VAL A N 1
ATOM 2095 C CA . VAL A 1 274 ? 7.504 -11.094 6.565 1.00 98.50 274 VAL A CA 1
ATOM 2096 C C . VAL A 1 274 ? 7.389 -9.771 5.805 1.00 98.50 274 VAL A C 1
ATOM 2098 O O . VAL A 1 274 ? 7.723 -8.710 6.337 1.00 98.50 274 VAL A O 1
ATOM 2101 N N . THR A 1 275 ? 6.840 -9.808 4.591 1.00 98.38 275 THR A N 1
ATOM 2102 C CA . THR A 1 275 ? 6.611 -8.619 3.762 1.00 98.38 275 THR A CA 1
ATOM 2103 C C . THR A 1 275 ? 5.625 -7.658 4.418 1.00 98.38 275 THR A C 1
ATOM 2105 O O . THR A 1 275 ? 5.884 -6.455 4.451 1.00 98.38 275 THR A O 1
ATOM 2108 N N . VAL A 1 276 ? 4.528 -8.170 4.987 1.00 98.56 276 VAL A N 1
ATOM 2109 C CA . VAL A 1 276 ? 3.519 -7.370 5.700 1.00 98.56 276 VAL A CA 1
ATOM 2110 C C . VAL A 1 276 ? 4.151 -6.609 6.863 1.00 98.56 276 VAL A C 1
ATOM 2112 O O . VAL A 1 276 ? 3.943 -5.400 6.978 1.00 98.56 276 VAL A O 1
ATOM 2115 N N . ALA A 1 277 ? 4.959 -7.277 7.693 1.00 98.56 277 ALA A N 1
ATOM 2116 C CA . ALA A 1 277 ? 5.614 -6.644 8.835 1.00 98.56 277 ALA A CA 1
ATOM 2117 C C . ALA A 1 277 ? 6.567 -5.516 8.405 1.00 98.56 277 ALA A C 1
ATOM 2119 O O . ALA A 1 277 ? 6.498 -4.412 8.951 1.00 98.56 277 ALA A O 1
ATOM 2120 N N . VAL A 1 278 ? 7.422 -5.757 7.404 1.00 98.62 278 VAL A N 1
ATOM 2121 C CA . VAL A 1 278 ? 8.391 -4.754 6.925 1.00 98.62 278 VAL A CA 1
ATOM 2122 C C . VAL A 1 278 ? 7.684 -3.585 6.229 1.00 98.62 278 VAL A C 1
ATOM 2124 O O . VAL A 1 278 ? 8.000 -2.424 6.502 1.00 98.62 278 VAL A O 1
ATOM 2127 N N . ALA A 1 279 ? 6.697 -3.863 5.373 1.00 98.31 279 ALA A N 1
ATOM 2128 C CA . ALA A 1 279 ? 5.941 -2.836 4.660 1.00 98.31 279 ALA A CA 1
ATOM 2129 C C . ALA A 1 279 ? 5.116 -1.956 5.609 1.00 98.31 279 ALA A C 1
ATOM 2131 O O . ALA A 1 279 ? 5.090 -0.728 5.469 1.00 98.31 279 ALA A O 1
ATOM 2132 N N . LEU A 1 280 ? 4.465 -2.568 6.605 1.00 98.25 280 LEU A N 1
ATOM 2133 C CA . LEU A 1 280 ? 3.713 -1.839 7.621 1.00 98.25 280 LEU A CA 1
ATOM 2134 C C . LEU A 1 280 ? 4.654 -0.973 8.460 1.00 98.25 280 LEU A C 1
ATOM 2136 O O . LEU A 1 280 ? 4.385 0.216 8.638 1.00 98.25 280 LEU A O 1
ATOM 2140 N N . ALA A 1 281 ? 5.781 -1.529 8.910 1.00 98.38 281 ALA A N 1
ATOM 2141 C CA . ALA A 1 281 ? 6.773 -0.795 9.685 1.00 98.38 281 ALA A CA 1
ATOM 2142 C C . ALA A 1 281 ? 7.354 0.407 8.920 1.00 98.38 281 ALA A C 1
ATOM 2144 O O . ALA A 1 281 ? 7.435 1.495 9.488 1.00 98.38 281 ALA A O 1
ATOM 2145 N N . ASP A 1 282 ? 7.694 0.274 7.630 1.00 97.81 282 ASP A N 1
ATOM 2146 C CA . ASP A 1 282 ? 8.222 1.394 6.830 1.00 97.81 282 ASP A CA 1
ATOM 2147 C C . ASP A 1 282 ? 7.219 2.548 6.705 1.00 97.81 282 ASP A C 1
ATOM 2149 O O . ASP A 1 282 ? 7.572 3.724 6.886 1.00 97.81 282 ASP A O 1
ATOM 2153 N N . LYS A 1 283 ? 5.949 2.224 6.433 1.00 97.50 283 LYS A N 1
ATOM 2154 C CA . LYS A 1 283 ? 4.896 3.234 6.278 1.00 97.50 283 LYS A CA 1
ATOM 2155 C C . LYS A 1 283 ? 4.542 3.885 7.611 1.00 97.50 283 LYS A C 1
ATOM 2157 O O . LYS A 1 283 ? 4.364 5.104 7.648 1.00 97.50 283 LYS A O 1
ATOM 2162 N N . VAL A 1 284 ? 4.461 3.108 8.694 1.00 96.94 284 VAL A N 1
ATOM 2163 C CA . VAL A 1 284 ? 4.182 3.626 10.042 1.00 96.94 284 VAL A CA 1
ATOM 2164 C C . VAL A 1 284 ? 5.332 4.502 10.532 1.00 96.94 284 VAL A C 1
ATOM 2166 O O . VAL A 1 284 ? 5.057 5.619 10.967 1.00 96.94 284 VAL A O 1
ATOM 2169 N N . ASP A 1 285 ? 6.595 4.070 10.394 1.00 96.31 285 ASP A N 1
ATOM 2170 C CA . ASP A 1 285 ? 7.765 4.897 10.734 1.00 96.31 285 ASP A CA 1
ATOM 2171 C C . ASP A 1 285 ? 7.703 6.228 9.993 1.00 96.31 285 ASP A C 1
ATOM 2173 O O . ASP A 1 285 ? 7.810 7.286 10.608 1.00 96.31 285 ASP A O 1
ATOM 2177 N N . THR A 1 286 ? 7.453 6.187 8.683 1.00 95.38 286 THR A N 1
ATOM 2178 C CA . THR A 1 286 ? 7.330 7.389 7.854 1.00 95.38 286 THR A CA 1
ATOM 2179 C C . THR A 1 286 ? 6.220 8.303 8.379 1.00 95.38 286 THR A C 1
ATOM 2181 O O . THR A 1 286 ? 6.463 9.480 8.648 1.00 95.38 286 THR A O 1
ATOM 2184 N N . LEU A 1 287 ? 5.007 7.779 8.570 1.00 95.62 287 LEU A N 1
ATOM 2185 C CA . LEU A 1 287 ? 3.861 8.569 9.017 1.00 95.62 287 LEU A CA 1
ATOM 2186 C C . LEU A 1 287 ? 4.110 9.214 10.388 1.00 95.62 287 LEU A C 1
ATOM 2188 O O . LEU A 1 287 ? 3.918 10.421 10.541 1.00 95.62 287 LEU A O 1
ATOM 2192 N N . VAL A 1 288 ? 4.564 8.428 11.364 1.00 94.81 288 VAL A N 1
ATOM 2193 C CA . VAL A 1 288 ? 4.799 8.883 12.740 1.00 94.81 288 VAL A CA 1
ATOM 2194 C C . VAL A 1 288 ? 5.934 9.899 12.784 1.00 94.81 288 VAL A C 1
ATOM 2196 O O . VAL A 1 288 ? 5.765 10.977 13.357 1.00 94.81 288 VAL A O 1
ATOM 2199 N N . SER A 1 289 ? 7.039 9.611 12.093 1.00 93.19 289 SER A N 1
ATOM 2200 C CA . SER A 1 289 ? 8.184 10.510 11.958 1.00 93.19 289 SER A CA 1
ATOM 2201 C C . SER A 1 289 ? 7.758 11.889 11.456 1.00 93.19 289 SER A C 1
ATOM 2203 O O . SER A 1 289 ? 7.980 12.896 12.123 1.00 93.19 289 SER A O 1
ATOM 2205 N N . PHE A 1 290 ? 7.096 11.974 10.300 1.00 93.25 290 PHE A N 1
ATOM 2206 C CA . PHE A 1 290 ? 6.740 13.279 9.736 1.00 93.25 290 PHE A CA 1
ATOM 2207 C C . PHE A 1 290 ? 5.713 14.037 10.594 1.00 93.25 290 PHE A C 1
ATOM 2209 O O . PHE A 1 290 ? 5.814 15.258 10.730 1.00 93.25 290 PHE A O 1
ATOM 2216 N N . PHE A 1 291 ? 4.770 13.347 11.241 1.00 93.06 291 PHE A N 1
ATOM 2217 C CA . PHE A 1 291 ? 3.821 13.997 12.150 1.00 93.06 291 PHE A CA 1
ATOM 2218 C C . PHE A 1 291 ? 4.490 14.543 13.419 1.00 93.06 291 PHE A C 1
ATOM 2220 O O . PHE A 1 291 ? 4.181 15.666 13.824 1.00 93.06 291 PHE A O 1
ATOM 2227 N N . GLN A 1 292 ? 5.432 13.807 14.021 1.00 91.06 292 GLN A N 1
ATOM 2228 C CA . GLN A 1 292 ? 6.123 14.229 15.246 1.00 91.06 292 GLN A CA 1
ATOM 2229 C C . GLN A 1 292 ? 6.994 15.479 15.071 1.00 91.06 292 GLN A C 1
ATOM 2231 O O . GLN A 1 292 ? 7.221 16.195 16.048 1.00 91.06 292 GLN A O 1
ATOM 2236 N N . PHE A 1 293 ? 7.426 15.773 13.842 1.00 88.56 293 PHE A N 1
ATOM 2237 C CA . PHE A 1 293 ? 8.205 16.968 13.501 1.00 88.56 293 PHE A CA 1
ATOM 2238 C C . PHE A 1 293 ? 7.389 18.082 12.819 1.00 88.56 293 PHE A C 1
ATOM 2240 O O . PHE A 1 293 ? 7.985 19.016 12.267 1.00 88.56 293 PHE A O 1
ATOM 2247 N N . ASP A 1 294 ? 6.054 17.998 12.899 1.00 87.19 294 ASP A N 1
ATOM 2248 C CA . ASP A 1 294 ? 5.066 18.947 12.358 1.00 87.19 294 ASP A CA 1
ATOM 2249 C C . ASP A 1 294 ? 5.127 19.124 10.827 1.00 87.19 294 ASP A C 1
ATOM 2251 O O . ASP A 1 294 ? 4.850 20.184 10.270 1.00 87.19 294 ASP A O 1
ATOM 2255 N N . LEU A 1 295 ? 5.483 18.052 10.116 1.00 88.19 295 LEU A N 1
ATOM 2256 C CA . LEU A 1 295 ? 5.580 17.994 8.654 1.00 88.19 295 LEU A CA 1
ATOM 2257 C C . LEU A 1 295 ? 4.336 17.328 8.050 1.00 88.19 295 LEU A C 1
ATOM 2259 O O . LEU A 1 295 ? 4.415 16.398 7.248 1.00 88.19 295 LEU A O 1
ATOM 2263 N N . LYS A 1 296 ? 3.165 17.802 8.477 1.00 88.31 296 LYS A N 1
ATOM 2264 C CA . LYS A 1 296 ? 1.859 17.224 8.134 1.00 88.31 296 LYS A CA 1
ATOM 2265 C C . LYS A 1 296 ? 1.403 17.667 6.731 1.00 88.31 296 LYS A C 1
ATOM 2267 O O . LYS A 1 296 ? 1.777 18.752 6.272 1.00 88.31 296 LYS A O 1
ATOM 2272 N N . PRO A 1 297 ? 0.544 16.896 6.040 1.00 88.31 297 PRO A N 1
ATOM 2273 C CA . PRO A 1 297 ? -0.049 17.332 4.776 1.00 88.31 297 PRO A CA 1
ATOM 2274 C C . PRO A 1 297 ? -0.932 18.568 4.987 1.00 88.31 297 PRO A C 1
ATOM 2276 O O . PRO A 1 297 ? -1.698 18.625 5.948 1.00 88.31 297 PRO A O 1
ATOM 2279 N N . THR A 1 298 ? -0.897 19.536 4.069 1.00 85.56 298 THR A N 1
ATOM 2280 C CA . THR A 1 298 ? -1.673 20.787 4.181 1.00 85.56 298 THR A CA 1
ATOM 2281 C C . THR A 1 298 ? -2.500 21.042 2.926 1.00 85.56 298 THR A C 1
ATOM 2283 O O . THR A 1 298 ? -1.977 21.057 1.814 1.00 85.56 298 THR A O 1
ATOM 2286 N N . GLY A 1 299 ? -3.811 21.265 3.079 1.00 79.44 299 GLY A N 1
ATOM 2287 C CA . GLY A 1 299 ? -4.707 21.536 1.946 1.00 79.44 299 GLY A CA 1
ATOM 2288 C C . GLY A 1 299 ? -4.572 20.476 0.846 1.00 79.44 299 GLY A C 1
ATOM 2289 O O . GLY A 1 299 ? -4.741 19.292 1.109 1.00 79.44 299 GLY A O 1
ATOM 2290 N N . SER A 1 300 ? -4.208 20.869 -0.375 1.00 76.19 300 SER A N 1
ATOM 2291 C CA . SER A 1 300 ? -3.914 19.928 -1.468 1.00 76.19 300 SER A CA 1
ATOM 2292 C C . SER A 1 300 ? -2.488 19.360 -1.452 1.00 76.19 300 SER A C 1
ATOM 2294 O O . SER A 1 300 ? -2.250 18.324 -2.067 1.00 76.19 300 SER A O 1
ATOM 2296 N N . LYS A 1 301 ? -1.541 19.968 -0.728 1.00 84.00 301 LYS A N 1
ATOM 2297 C CA . LYS A 1 301 ? -0.129 19.564 -0.725 1.00 84.00 301 LYS A CA 1
ATOM 2298 C C . LYS A 1 301 ? 0.128 18.390 0.218 1.00 84.00 301 LYS A C 1
ATOM 2300 O O . LYS A 1 301 ? -0.220 18.433 1.396 1.00 84.00 301 LYS A O 1
ATOM 2305 N N . ASP A 1 302 ? 0.793 17.374 -0.312 1.00 86.88 302 ASP A N 1
ATOM 2306 C CA . ASP A 1 302 ? 1.305 16.227 0.436 1.00 86.88 302 ASP A CA 1
ATOM 2307 C C . ASP A 1 302 ? 2.721 15.887 -0.064 1.00 86.88 302 ASP A C 1
ATOM 2309 O O . ASP A 1 302 ? 2.890 14.972 -0.869 1.00 86.88 302 ASP A O 1
ATOM 2313 N N . PRO A 1 303 ? 3.736 16.684 0.323 1.00 86.31 303 PRO A N 1
ATOM 2314 C CA . PRO A 1 303 ? 5.084 16.581 -0.240 1.00 86.31 303 PRO A CA 1
ATOM 2315 C C . PRO A 1 303 ? 5.786 15.257 0.091 1.00 86.31 303 PRO A C 1
ATOM 2317 O O . PRO A 1 303 ? 6.677 14.855 -0.648 1.00 86.31 303 PRO A O 1
ATOM 2320 N N . PHE A 1 304 ? 5.372 14.579 1.165 1.00 89.25 304 PHE A N 1
ATOM 2321 C CA . PHE A 1 304 ? 5.957 13.318 1.636 1.00 89.25 304 PHE A CA 1
ATOM 2322 C C . PHE A 1 304 ? 5.029 12.115 1.417 1.00 89.25 304 PHE A C 1
ATOM 2324 O O . PHE A 1 304 ? 5.265 11.045 1.969 1.00 89.25 304 PHE A O 1
ATOM 2331 N N . ALA A 1 305 ? 3.961 12.290 0.628 1.00 90.88 305 ALA A N 1
ATOM 2332 C CA . ALA A 1 305 ? 2.984 11.252 0.307 1.00 90.88 305 ALA A CA 1
ATOM 2333 C C . ALA A 1 305 ? 2.367 10.550 1.542 1.00 90.88 305 ALA A C 1
ATOM 2335 O O . ALA A 1 305 ? 2.058 9.357 1.507 1.00 90.88 305 ALA A O 1
ATOM 2336 N N . LEU A 1 306 ? 2.140 11.281 2.637 1.00 93.31 306 LEU A N 1
ATOM 2337 C CA . LEU A 1 306 ? 1.639 10.729 3.900 1.00 93.31 306 LEU A CA 1
ATOM 2338 C C . LEU A 1 306 ? 0.191 10.245 3.798 1.00 93.31 306 LEU A C 1
ATOM 2340 O O . LEU A 1 306 ? -0.196 9.321 4.507 1.00 93.31 306 LEU A O 1
ATOM 2344 N N . ARG A 1 307 ? -0.626 10.821 2.905 1.00 92.25 307 ARG A N 1
ATOM 2345 C CA . ARG A 1 307 ? -1.986 10.318 2.634 1.00 92.25 307 ARG A CA 1
ATOM 2346 C C . ARG A 1 307 ? -1.943 8.935 2.005 1.00 92.25 307 ARG A C 1
ATOM 2348 O O . ARG A 1 307 ? -2.733 8.075 2.371 1.00 92.25 307 ARG A O 1
ATOM 2355 N N . ARG A 1 308 ? -1.010 8.735 1.076 1.00 91.31 308 ARG A N 1
ATOM 2356 C CA . ARG A 1 308 ? -0.775 7.455 0.405 1.00 91.31 308 ARG A CA 1
ATOM 2357 C C . ARG A 1 308 ? -0.193 6.433 1.381 1.00 91.31 308 ARG A C 1
ATOM 2359 O O . ARG A 1 308 ? -0.684 5.313 1.421 1.00 91.31 308 ARG A O 1
ATOM 2366 N N . ALA A 1 309 ? 0.763 6.834 2.222 1.00 94.19 309 ALA A N 1
ATOM 2367 C CA . ALA A 1 309 ? 1.275 5.981 3.294 1.00 94.19 309 ALA A CA 1
ATOM 2368 C C . ALA A 1 309 ? 0.159 5.556 4.264 1.00 94.19 309 ALA A C 1
ATOM 2370 O O . ALA A 1 309 ? 0.035 4.375 4.564 1.00 94.19 309 ALA A O 1
ATOM 2371 N N . ALA A 1 310 ? -0.702 6.488 4.687 1.00 94.75 310 ALA A N 1
ATOM 2372 C CA . ALA A 1 310 ? -1.842 6.200 5.555 1.00 94.75 310 ALA A CA 1
ATOM 2373 C C . ALA A 1 310 ? -2.845 5.220 4.929 1.00 94.75 310 ALA A C 1
ATOM 2375 O O . ALA A 1 310 ? -3.284 4.299 5.610 1.00 94.75 310 ALA A O 1
ATOM 2376 N N . LEU A 1 311 ? -3.179 5.378 3.644 1.00 93.31 311 LEU A N 1
ATOM 2377 C CA . LEU A 1 311 ? -4.021 4.408 2.935 1.00 93.31 311 LEU A CA 1
ATOM 2378 C C . LEU A 1 311 ? -3.353 3.031 2.858 1.00 93.31 311 LEU A C 1
ATOM 2380 O O . LEU A 1 311 ? -4.015 2.032 3.109 1.00 93.31 311 LEU A O 1
ATOM 2384 N N . GLY A 1 312 ? -2.044 2.976 2.596 1.00 95.31 312 GLY A N 1
ATOM 2385 C CA . GLY A 1 312 ? -1.300 1.718 2.581 1.00 95.31 312 GLY A CA 1
ATOM 2386 C C . GLY A 1 312 ? -1.242 1.023 3.944 1.00 95.31 312 GLY A C 1
ATOM 2387 O O . GLY A 1 312 ? -1.384 -0.191 4.002 1.00 95.31 312 GLY A O 1
ATOM 2388 N N . ILE A 1 313 ? -1.106 1.777 5.042 1.00 96.12 313 ILE A N 1
ATOM 2389 C CA . ILE A 1 313 ? -1.192 1.247 6.416 1.00 96.12 313 ILE A CA 1
ATOM 2390 C C . ILE A 1 313 ? -2.565 0.623 6.659 1.00 96.12 313 ILE A C 1
ATOM 2392 O O . ILE A 1 313 ? -2.655 -0.487 7.173 1.00 96.12 313 ILE A O 1
ATOM 2396 N N . ILE A 1 314 ? -3.636 1.332 6.293 1.00 94.50 314 ILE A N 1
ATOM 2397 C CA . ILE A 1 314 ? -4.999 0.837 6.501 1.00 94.50 314 ILE A CA 1
ATOM 2398 C C . ILE A 1 314 ? -5.242 -0.418 5.658 1.00 94.50 314 ILE A C 1
ATOM 2400 O O . ILE A 1 314 ? -5.772 -1.389 6.184 1.00 94.50 314 ILE A O 1
ATOM 2404 N N . ALA A 1 315 ? -4.816 -0.430 4.394 1.00 94.69 315 ALA A N 1
ATOM 2405 C CA . ALA A 1 315 ? -4.951 -1.592 3.520 1.00 94.69 315 ALA A CA 1
ATOM 2406 C C . ALA A 1 315 ? -4.193 -2.813 4.071 1.00 94.69 315 ALA A C 1
ATOM 2408 O O . ALA A 1 315 ? -4.787 -3.876 4.212 1.00 94.69 315 ALA A O 1
ATOM 2409 N N . LEU A 1 316 ? -2.934 -2.639 4.501 1.00 96.62 316 LEU A N 1
ATOM 2410 C CA . LEU A 1 316 ? -2.147 -3.702 5.139 1.00 96.62 316 LEU A CA 1
ATOM 2411 C C . LEU A 1 316 ? -2.834 -4.261 6.391 1.00 96.62 316 LEU A C 1
ATOM 2413 O O . LEU A 1 316 ? -2.862 -5.474 6.562 1.00 96.62 316 LEU A O 1
ATOM 2417 N N . ILE A 1 317 ? -3.401 -3.399 7.242 1.00 95.81 317 ILE A N 1
ATOM 2418 C CA . ILE A 1 317 ? -4.112 -3.821 8.457 1.00 95.81 317 ILE A CA 1
ATOM 2419 C C . ILE A 1 317 ? -5.402 -4.576 8.116 1.00 95.81 317 ILE A C 1
ATOM 2421 O O . ILE A 1 317 ? -5.650 -5.638 8.678 1.00 95.81 317 ILE A O 1
ATOM 2425 N N . LEU A 1 318 ? -6.227 -4.040 7.214 1.00 93.94 318 LEU A N 1
ATOM 2426 C CA . LEU A 1 318 ? -7.550 -4.595 6.927 1.00 93.94 318 LEU A CA 1
ATOM 2427 C C . LEU A 1 318 ? -7.488 -5.877 6.093 1.00 93.94 318 LEU A C 1
ATOM 2429 O O . LEU A 1 318 ? -8.198 -6.826 6.410 1.00 93.94 318 LEU A O 1
ATOM 2433 N N . GLU A 1 319 ? -6.661 -5.922 5.048 1.00 94.69 319 GLU A N 1
ATOM 2434 C CA . GLU A 1 319 ? -6.595 -7.080 4.143 1.00 94.69 319 GLU A CA 1
ATOM 2435 C C . GLU A 1 319 ? -5.912 -8.288 4.790 1.00 94.69 319 GLU A C 1
ATOM 2437 O O . GLU A 1 319 ? -6.273 -9.423 4.490 1.00 94.69 319 GLU A O 1
ATOM 2442 N N . ASN A 1 320 ? -5.000 -8.049 5.737 1.00 96.25 320 ASN A N 1
ATOM 2443 C CA . ASN A 1 320 ? -4.349 -9.105 6.515 1.00 96.25 320 ASN A CA 1
ATOM 2444 C C . ASN A 1 320 ? -5.019 -9.375 7.873 1.00 96.25 320 ASN A C 1
ATOM 2446 O O . ASN A 1 320 ? -4.541 -10.218 8.626 1.00 96.25 320 ASN A O 1
ATOM 2450 N N . GLY A 1 321 ? -6.098 -8.662 8.219 1.00 95.12 321 GLY A N 1
ATOM 2451 C CA . GLY A 1 321 ? -6.805 -8.851 9.492 1.00 95.12 321 GLY A CA 1
ATOM 2452 C C . GLY A 1 321 ? -5.947 -8.577 10.736 1.00 95.12 321 GLY A C 1
ATOM 2453 O O . GLY A 1 321 ? -6.132 -9.227 11.764 1.00 95.12 321 GLY A O 1
ATOM 2454 N N . LEU A 1 322 ? -5.004 -7.631 10.660 1.00 95.75 322 LEU A N 1
ATOM 2455 C CA . LEU A 1 322 ? -4.048 -7.362 11.738 1.00 95.75 322 LEU A CA 1
ATOM 2456 C C . LEU A 1 322 ? -4.740 -6.698 12.933 1.00 95.75 322 LEU A C 1
ATOM 2458 O O . LEU A 1 322 ? -5.180 -5.548 12.862 1.00 95.75 322 LEU A O 1
ATOM 2462 N N . ARG A 1 323 ? -4.791 -7.407 14.061 1.00 92.56 323 ARG A N 1
ATOM 2463 C CA . ARG A 1 323 ? -5.375 -6.907 15.311 1.00 92.56 323 ARG A CA 1
ATOM 2464 C C . ARG A 1 323 ? -4.331 -6.099 16.076 1.00 92.56 323 ARG A C 1
ATOM 2466 O O . ARG A 1 323 ? -3.451 -6.654 16.727 1.00 92.56 323 ARG A O 1
ATOM 2473 N N . VAL A 1 324 ? -4.393 -4.773 15.955 1.00 91.12 324 VAL A N 1
ATOM 2474 C CA . VAL A 1 324 ? -3.419 -3.860 16.568 1.00 91.12 324 VAL A CA 1
ATOM 2475 C C . VAL A 1 324 ? -4.081 -2.591 17.092 1.00 91.12 324 VAL A C 1
ATOM 2477 O O . VAL A 1 324 ? -4.824 -1.910 16.384 1.00 91.12 324 VAL A O 1
ATOM 2480 N N . SER A 1 325 ? -3.747 -2.219 18.330 1.00 88.94 325 SER A N 1
ATOM 2481 C CA . SER A 1 325 ? -4.120 -0.911 18.865 1.00 88.94 325 SER A CA 1
ATOM 2482 C C . SER A 1 325 ? -3.324 0.188 18.169 1.00 88.94 325 SER A C 1
ATOM 2484 O O . SER A 1 325 ? -2.089 0.193 18.189 1.00 88.94 325 SER A O 1
ATOM 2486 N N . MET A 1 326 ? -4.022 1.191 17.632 1.00 87.88 326 MET A N 1
ATOM 2487 C CA . MET A 1 326 ? -3.366 2.349 17.018 1.00 87.88 326 MET A CA 1
ATOM 2488 C C . MET A 1 326 ? -2.474 3.104 17.996 1.00 87.88 326 MET A C 1
ATOM 2490 O O . MET A 1 326 ? -1.421 3.603 17.603 1.00 87.88 326 MET A O 1
ATOM 2494 N N . ARG A 1 327 ? -2.864 3.166 19.272 1.00 86.94 327 ARG A N 1
ATOM 2495 C CA . ARG A 1 327 ? -2.042 3.777 20.317 1.00 86.94 327 ARG A CA 1
ATOM 2496 C C . ARG A 1 327 ? -0.740 3.001 20.506 1.00 86.94 327 ARG A C 1
ATOM 2498 O O . ARG A 1 327 ? 0.315 3.626 20.568 1.00 86.94 327 ARG A O 1
ATOM 2505 N N . GLY A 1 328 ? -0.816 1.670 20.565 1.00 88.81 328 GLY A N 1
ATOM 2506 C CA . GLY A 1 328 ? 0.356 0.796 20.667 1.00 88.81 328 GLY A CA 1
ATOM 2507 C C . GLY A 1 328 ? 1.292 0.963 19.471 1.00 88.81 328 GLY A C 1
ATOM 2508 O O . GLY A 1 328 ? 2.470 1.251 19.653 1.00 88.81 328 GLY A O 1
ATOM 2509 N N . LEU A 1 329 ? 0.741 0.909 18.255 1.00 91.69 329 LEU A N 1
ATOM 2510 C CA . LEU A 1 329 ? 1.495 1.046 17.008 1.00 91.69 329 LEU A CA 1
ATOM 2511 C C . LEU A 1 329 ? 2.207 2.401 16.888 1.00 91.69 329 LEU A C 1
ATOM 2513 O O . LEU A 1 329 ? 3.393 2.460 16.571 1.00 91.69 329 LEU A O 1
ATOM 2517 N N . ILE A 1 330 ? 1.499 3.498 17.176 1.00 91.44 330 ILE A N 1
ATOM 2518 C CA . ILE A 1 330 ? 2.084 4.845 17.158 1.00 91.44 330 ILE A CA 1
ATOM 2519 C C . ILE A 1 330 ? 3.147 4.978 18.250 1.00 91.44 330 ILE A C 1
ATOM 2521 O O . ILE A 1 330 ? 4.200 5.552 17.996 1.00 91.44 330 ILE A O 1
ATOM 2525 N N . SER A 1 331 ? 2.897 4.440 19.448 1.00 90.81 331 SER A N 1
ATOM 2526 C CA . SER A 1 331 ? 3.856 4.490 20.554 1.00 90.81 331 SER A CA 1
ATOM 2527 C C . SER A 1 331 ? 5.128 3.698 20.256 1.00 90.81 331 SER A C 1
ATOM 2529 O O . SER A 1 331 ? 6.206 4.148 20.630 1.00 90.81 331 SER A O 1
ATOM 2531 N N . ALA A 1 332 ? 5.023 2.547 19.590 1.00 92.44 332 ALA A N 1
ATOM 2532 C CA . ALA A 1 332 ? 6.171 1.726 19.206 1.00 92.44 332 ALA A CA 1
ATOM 2533 C C . ALA A 1 332 ? 7.041 2.403 18.134 1.00 92.44 332 ALA A C 1
ATOM 2535 O O . ALA A 1 332 ? 8.260 2.255 18.130 1.00 92.44 332 ALA A O 1
ATOM 2536 N N . ALA A 1 333 ? 6.417 3.180 17.247 1.00 93.25 333 ALA A N 1
ATOM 2537 C CA . ALA A 1 333 ? 7.089 3.936 16.194 1.00 93.25 333 ALA A CA 1
ATOM 2538 C C . ALA A 1 333 ? 7.534 5.350 16.621 1.00 93.25 333 ALA A C 1
ATOM 2540 O O . ALA A 1 333 ? 8.199 6.048 15.853 1.00 93.25 333 ALA A O 1
ATOM 2541 N N . ALA A 1 334 ? 7.137 5.809 17.810 1.00 90.12 334 ALA A N 1
ATOM 2542 C CA . ALA A 1 334 ? 7.382 7.170 18.264 1.00 90.12 334 ALA A CA 1
ATOM 2543 C C . ALA A 1 334 ? 8.863 7.418 18.581 1.00 90.12 334 ALA A C 1
ATOM 2545 O O . ALA A 1 334 ? 9.538 6.643 19.257 1.00 90.12 334 ALA A O 1
ATOM 2546 N N . HIS A 1 335 ? 9.345 8.583 18.162 1.00 82.06 335 HIS A N 1
ATOM 2547 C CA . HIS A 1 335 ? 10.664 9.100 18.497 1.00 82.06 335 HIS A CA 1
ATOM 2548 C C . HIS A 1 335 ? 10.648 9.780 19.864 1.00 82.06 335 HIS A C 1
ATOM 2550 O O . HIS A 1 335 ? 9.735 10.553 20.162 1.00 82.06 335 HIS A O 1
ATOM 2556 N N . ALA A 1 336 ? 11.697 9.558 20.661 1.00 74.25 336 ALA A N 1
ATOM 2557 C CA . ALA A 1 336 ? 11.831 10.134 22.004 1.00 74.25 336 ALA A CA 1
ATOM 2558 C C . ALA A 1 336 ? 11.853 11.676 22.014 1.00 74.25 336 ALA A C 1
ATOM 2560 O O . ALA A 1 336 ? 11.448 12.291 22.995 1.00 74.25 336 ALA A O 1
ATOM 2561 N N . GLU A 1 337 ? 12.312 12.297 20.926 1.00 70.44 337 GLU A N 1
ATOM 2562 C CA . GLU A 1 337 ? 12.405 13.756 20.773 1.00 70.44 337 GLU A CA 1
ATOM 2563 C C . GLU A 1 337 ? 11.170 14.377 20.085 1.00 70.44 337 GLU A C 1
ATOM 2565 O O . GLU A 1 337 ? 11.129 15.586 19.850 1.00 70.44 337 GLU A O 1
ATOM 2570 N N . GLY A 1 338 ? 10.168 13.563 19.735 1.00 67.50 338 GLY A N 1
ATOM 2571 C CA . GLY A 1 338 ? 8.975 13.995 19.007 1.00 67.50 338 GLY A CA 1
ATOM 2572 C C . GLY A 1 338 ? 7.889 14.630 19.882 1.00 67.50 338 GLY A C 1
ATOM 2573 O O . GLY A 1 338 ? 7.872 14.488 21.104 1.00 67.50 338 GLY A O 1
ATOM 2574 N N . SER A 1 339 ? 6.933 15.319 19.247 1.00 71.19 339 SER A N 1
ATOM 2575 C CA . SER A 1 339 ? 5.776 15.904 19.945 1.00 71.19 339 SER A CA 1
ATOM 2576 C C . SER A 1 339 ? 4.840 14.835 20.530 1.00 71.19 339 SER A C 1
ATOM 2578 O O . SER A 1 339 ? 4.436 13.912 19.820 1.00 71.19 339 SER A O 1
ATOM 2580 N N . ALA A 1 340 ? 4.432 15.001 21.795 1.00 64.88 340 ALA A N 1
ATOM 2581 C CA . ALA A 1 340 ? 3.460 14.131 22.466 1.00 64.88 340 ALA A CA 1
ATOM 2582 C C . ALA A 1 340 ? 2.051 14.210 21.842 1.00 64.88 340 ALA A C 1
ATOM 2584 O O . ALA A 1 340 ? 1.341 13.206 21.796 1.00 64.88 340 ALA A O 1
ATOM 2585 N N . ASP A 1 341 ? 1.672 15.370 21.293 1.00 72.19 341 ASP A N 1
ATOM 2586 C CA . ASP A 1 341 ? 0.344 15.593 20.697 1.00 72.19 341 ASP A CA 1
ATOM 2587 C C . ASP A 1 341 ? 0.178 14.896 19.334 1.00 72.19 341 ASP A C 1
ATOM 2589 O O . ASP A 1 341 ? -0.942 14.682 18.865 1.00 72.19 341 ASP A O 1
ATOM 2593 N N . ALA A 1 342 ? 1.284 14.483 18.700 1.00 81.88 342 ALA A N 1
ATOM 2594 C CA . ALA A 1 342 ? 1.263 13.868 17.375 1.00 81.88 342 ALA A CA 1
ATOM 2595 C C . ALA A 1 342 ? 0.427 12.581 17.330 1.00 81.88 342 ALA A C 1
ATOM 2597 O O . ALA A 1 342 ? -0.167 12.281 16.298 1.00 81.88 342 ALA A O 1
ATOM 2598 N N . GLY A 1 343 ? 0.336 11.834 18.435 1.00 84.25 343 GLY A N 1
ATOM 2599 C CA . GLY A 1 343 ? -0.416 10.580 18.462 1.00 84.25 343 GLY A CA 1
ATOM 2600 C C . GLY A 1 343 ? -1.909 10.759 18.188 1.00 84.25 343 GLY A C 1
ATOM 2601 O O . GLY A 1 343 ? -2.484 9.999 17.407 1.00 84.25 343 GLY A O 1
ATOM 2602 N N . HIS A 1 344 ? -2.524 11.797 18.762 1.00 84.06 344 HIS A N 1
ATOM 2603 C CA . HIS A 1 344 ? -3.934 12.102 18.515 1.00 84.06 344 HIS A CA 1
ATOM 2604 C C . HIS A 1 344 ? -4.161 12.547 17.065 1.00 84.06 344 HIS A C 1
ATOM 2606 O O . HIS A 1 344 ? -5.078 12.059 16.400 1.00 84.06 344 HIS A O 1
ATOM 2612 N N . ASP A 1 345 ? -3.277 13.402 16.546 1.00 89.81 345 ASP A N 1
ATOM 2613 C CA . ASP A 1 345 ? -3.339 13.875 15.162 1.00 89.81 345 ASP A CA 1
ATOM 2614 C C . ASP A 1 345 ? -3.203 12.727 14.152 1.00 89.81 345 ASP A C 1
ATOM 2616 O O . ASP A 1 345 ? -3.937 12.687 13.165 1.00 89.81 345 ASP A O 1
ATOM 2620 N N . ILE A 1 346 ? -2.298 11.771 14.396 1.00 91.38 346 ILE A N 1
ATOM 2621 C CA . ILE A 1 346 ? -2.104 10.594 13.536 1.00 91.38 346 ILE A CA 1
ATOM 2622 C C . ILE A 1 346 ? -3.340 9.693 13.572 1.00 91.38 346 ILE A C 1
ATOM 2624 O O . ILE A 1 346 ? -3.809 9.250 12.521 1.00 91.38 346 ILE A O 1
ATOM 2628 N N . ALA A 1 347 ? -3.884 9.426 14.763 1.00 88.12 347 ALA A N 1
ATOM 2629 C CA . ALA A 1 347 ? -5.078 8.600 14.915 1.00 88.12 347 ALA A CA 1
ATOM 2630 C C . ALA A 1 347 ? -6.275 9.213 14.169 1.00 88.12 347 ALA A C 1
ATOM 2632 O O . ALA A 1 347 ? -6.913 8.526 13.368 1.00 88.12 347 ALA A O 1
ATOM 2633 N N . SER A 1 348 ? -6.511 10.514 14.361 1.00 88.62 348 SER A N 1
ATOM 2634 C CA . SER A 1 348 ? -7.540 11.280 13.650 1.00 88.62 348 SER A CA 1
ATOM 2635 C C . SER A 1 348 ? -7.319 11.250 12.134 1.00 88.62 348 SER A C 1
ATOM 2637 O O . SER A 1 348 ? -8.221 10.911 11.368 1.00 88.62 348 SER A O 1
ATOM 2639 N N . PHE A 1 349 ? -6.079 11.473 11.687 1.00 92.00 349 PHE A N 1
ATOM 2640 C CA . PHE A 1 349 ? -5.726 11.439 10.271 1.00 92.00 349 PHE A CA 1
ATOM 2641 C C . PHE A 1 349 ? -5.988 10.074 9.623 1.00 92.00 349 PHE A C 1
ATOM 2643 O O . PHE A 1 349 ? -6.509 10.012 8.510 1.00 92.00 349 PHE A O 1
ATOM 2650 N N . LEU A 1 350 ? -5.662 8.971 10.303 1.00 92.00 350 LEU A N 1
ATOM 2651 C CA . LEU A 1 350 ? -5.940 7.621 9.809 1.00 92.00 350 LEU A CA 1
ATOM 2652 C C . LEU A 1 350 ? -7.440 7.313 9.785 1.00 92.00 350 LEU A C 1
ATOM 2654 O O . LEU A 1 350 ? -7.903 6.654 8.858 1.00 92.00 350 LEU A O 1
ATOM 2658 N N . VAL A 1 351 ? -8.206 7.786 10.770 1.00 89.19 351 VAL A N 1
ATOM 2659 C CA . VAL A 1 351 ? -9.672 7.657 10.777 1.00 89.19 351 VAL A CA 1
ATOM 2660 C C . VAL A 1 351 ? -10.291 8.409 9.596 1.00 89.19 351 VAL A C 1
ATOM 2662 O O . VAL A 1 351 ? -11.132 7.854 8.890 1.00 89.19 351 VAL A O 1
ATOM 2665 N N . ASP A 1 352 ? -9.831 9.625 9.305 1.00 90.25 352 ASP A N 1
ATOM 2666 C CA . ASP A 1 352 ? -10.297 10.388 8.145 1.00 90.25 352 ASP A CA 1
ATOM 2667 C C . ASP A 1 352 ? -9.992 9.682 6.816 1.00 90.25 352 ASP A C 1
ATOM 2669 O O . ASP A 1 352 ? -10.798 9.731 5.884 1.00 90.25 352 ASP A O 1
ATOM 2673 N N . ARG A 1 353 ? -8.843 8.999 6.705 1.00 91.50 353 ARG A N 1
ATOM 2674 C CA . ARG A 1 353 ? -8.505 8.206 5.509 1.00 91.50 353 ARG A CA 1
ATOM 2675 C C . ARG A 1 353 ? -9.337 6.934 5.409 1.00 91.50 353 ARG A C 1
ATOM 2677 O O . ARG A 1 353 ? -9.828 6.643 4.321 1.00 91.50 353 ARG A O 1
ATOM 2684 N N . LEU A 1 354 ? -9.565 6.249 6.528 1.00 90.62 354 LEU A N 1
ATOM 2685 C CA . LEU A 1 354 ? -10.447 5.086 6.592 1.00 90.62 354 LEU A CA 1
ATOM 2686 C C . LEU A 1 354 ? -11.860 5.453 6.124 1.00 90.62 354 LEU A C 1
ATOM 2688 O O . LEU A 1 354 ? -12.438 4.740 5.312 1.00 90.62 354 LEU A O 1
ATOM 2692 N N . LYS A 1 355 ? -12.393 6.609 6.543 1.00 88.75 355 LYS A N 1
ATOM 2693 C CA . LYS A 1 355 ? -13.702 7.102 6.079 1.00 88.75 355 LYS A CA 1
ATOM 2694 C C . LYS A 1 355 ? -13.782 7.227 4.561 1.00 88.75 355 LYS A C 1
ATOM 2696 O O . LYS A 1 355 ? -14.802 6.879 3.977 1.00 88.75 355 LYS A O 1
ATOM 2701 N N . VAL A 1 356 ? -12.729 7.734 3.921 1.00 87.94 356 VAL A N 1
ATOM 2702 C CA . VAL A 1 356 ? -12.685 7.867 2.456 1.00 87.94 356 VAL A CA 1
ATOM 2703 C C . VAL A 1 356 ? -12.677 6.491 1.792 1.00 87.94 356 VAL A C 1
ATOM 2705 O O . VAL A 1 356 ? -13.511 6.247 0.927 1.00 87.94 356 VAL A O 1
ATOM 2708 N N . GLN A 1 357 ? -11.809 5.586 2.245 1.00 87.62 357 GLN A N 1
ATOM 2709 C CA . GLN A 1 357 ? -11.708 4.229 1.701 1.00 87.62 357 GLN A CA 1
ATOM 2710 C C . GLN A 1 357 ? -13.017 3.437 1.867 1.00 87.62 357 GLN A C 1
ATOM 2712 O O . GLN A 1 357 ? -13.489 2.796 0.934 1.00 87.62 357 GLN A O 1
ATOM 2717 N N . GLN A 1 358 ? -13.660 3.524 3.033 1.00 88.75 358 GLN A N 1
ATOM 2718 C CA . GLN A 1 358 ? -14.907 2.804 3.299 1.00 88.75 358 GLN A CA 1
ATOM 2719 C C . GLN A 1 358 ? -16.096 3.349 2.493 1.00 88.75 358 GLN A C 1
ATOM 2721 O O . GLN A 1 358 ? -16.971 2.576 2.108 1.00 88.75 358 GLN A O 1
ATOM 2726 N N . ARG A 1 359 ? -16.121 4.650 2.173 1.00 86.31 359 ARG A N 1
ATOM 2727 C CA . ARG A 1 359 ? -17.137 5.220 1.269 1.00 86.31 359 ARG A CA 1
ATOM 2728 C C . ARG A 1 359 ? -17.049 4.625 -0.134 1.00 86.31 359 ARG A C 1
ATOM 2730 O O . ARG A 1 359 ? -18.080 4.364 -0.745 1.00 86.31 359 ARG A O 1
ATOM 2737 N N . GLU A 1 360 ? -15.840 4.383 -0.634 1.00 85.06 360 GLU A N 1
ATOM 2738 C CA . GLU A 1 360 ? -15.637 3.696 -1.917 1.00 85.06 360 GLU A CA 1
ATOM 2739 C C . GLU A 1 360 ? -16.086 2.229 -1.856 1.00 85.06 360 GLU A C 1
ATOM 2741 O O . GLU A 1 360 ? -16.611 1.707 -2.836 1.00 85.06 360 GLU A O 1
ATOM 2746 N N . ALA A 1 361 ? -15.986 1.599 -0.682 1.00 84.38 361 ALA A N 1
ATOM 2747 C CA . ALA A 1 361 ? -16.538 0.274 -0.393 1.00 84.38 361 ALA A CA 1
ATOM 2748 C C . ALA A 1 361 ? -18.060 0.273 -0.107 1.00 84.38 361 ALA A C 1
ATOM 2750 O O . ALA A 1 361 ? -18.580 -0.694 0.452 1.00 84.38 361 ALA A O 1
ATOM 2751 N N . ASN A 1 362 ? -18.781 1.337 -0.484 1.00 87.44 362 ASN A N 1
ATOM 2752 C CA . ASN A 1 362 ? -20.234 1.488 -0.332 1.00 87.44 362 ASN A CA 1
ATOM 2753 C C . ASN A 1 362 ? -20.741 1.458 1.128 1.00 87.44 362 ASN A C 1
ATOM 2755 O O . ASN A 1 362 ? -21.873 1.053 1.406 1.00 87.44 362 ASN A O 1
ATOM 2759 N N . VAL A 1 363 ? -19.907 1.904 2.071 1.00 89.50 363 VAL A N 1
ATOM 2760 C CA . VAL A 1 363 ? -20.301 2.127 3.466 1.00 89.50 363 VAL A CA 1
ATOM 2761 C C . VAL A 1 363 ? -20.728 3.584 3.660 1.00 89.50 363 VAL A C 1
ATOM 2763 O O . VAL A 1 363 ? -20.016 4.512 3.265 1.00 89.50 363 VAL A O 1
ATOM 2766 N N . ARG A 1 364 ? -21.887 3.805 4.287 1.00 89.75 364 ARG A N 1
ATOM 2767 C CA . ARG A 1 364 ? -22.412 5.145 4.578 1.00 89.75 364 ARG A CA 1
ATOM 2768 C C . ARG A 1 364 ? -21.532 5.868 5.603 1.00 89.75 364 ARG A C 1
ATOM 2770 O O . ARG A 1 364 ? -21.040 5.268 6.557 1.00 89.75 364 ARG A O 1
ATOM 2777 N N . HIS A 1 365 ? -21.334 7.177 5.424 1.00 87.88 365 HIS A N 1
ATOM 2778 C CA . HIS A 1 365 ? -20.418 7.945 6.281 1.00 87.88 365 HIS A CA 1
ATOM 2779 C C . HIS A 1 365 ? -20.887 8.044 7.728 1.00 87.88 365 HIS A C 1
ATOM 2781 O O . HIS A 1 365 ? -20.063 8.019 8.636 1.00 87.88 365 HIS A O 1
ATOM 2787 N N . ASP A 1 366 ? -22.194 8.138 7.923 1.00 89.88 366 ASP A N 1
ATOM 2788 C CA . ASP A 1 366 ? -22.833 8.290 9.219 1.00 89.88 366 ASP A CA 1
ATOM 2789 C C . ASP A 1 366 ? -22.694 7.031 10.088 1.00 89.88 366 ASP A C 1
ATOM 2791 O O . ASP A 1 366 ? -22.514 7.144 11.297 1.00 89.88 366 ASP A O 1
ATOM 2795 N N . MET A 1 367 ? -22.655 5.842 9.474 1.00 92.38 367 MET A N 1
ATOM 2796 C CA . MET A 1 367 ? -22.341 4.578 10.159 1.00 92.38 367 MET A CA 1
ATOM 2797 C C . MET A 1 367 ? -20.905 4.561 10.681 1.00 92.38 367 MET A C 1
ATOM 2799 O O . MET A 1 367 ? -20.646 4.113 11.797 1.00 92.38 367 MET A O 1
ATOM 2803 N N . ILE A 1 368 ? -19.967 5.084 9.887 1.00 89.56 368 ILE A N 1
ATOM 2804 C CA . ILE A 1 368 ? -18.564 5.190 10.297 1.00 89.56 368 ILE A CA 1
ATOM 2805 C C . ILE A 1 368 ? -18.438 6.192 11.445 1.00 89.56 368 ILE A C 1
ATOM 2807 O O . ILE A 1 368 ? -17.785 5.895 12.440 1.00 89.56 368 ILE A O 1
ATOM 2811 N N . ASP A 1 369 ? -19.080 7.357 11.337 1.00 88.94 369 ASP A N 1
ATOM 2812 C CA . ASP A 1 369 ? -19.068 8.375 12.392 1.00 88.94 369 ASP A CA 1
ATOM 2813 C C . ASP A 1 369 ? -19.703 7.865 13.697 1.00 88.94 369 ASP A C 1
ATOM 2815 O O . ASP A 1 369 ? -19.177 8.151 14.774 1.00 88.94 369 ASP A O 1
ATOM 2819 N N . ALA A 1 370 ? -20.780 7.079 13.607 1.00 90.69 370 ALA A N 1
ATOM 2820 C CA . ALA A 1 370 ? -21.446 6.468 14.755 1.00 90.69 370 ALA A CA 1
ATOM 2821 C C . ALA A 1 370 ? -20.531 5.491 15.508 1.00 90.69 370 ALA A C 1
ATOM 2823 O O . ALA A 1 370 ? -20.457 5.538 16.735 1.00 90.69 370 ALA A O 1
ATOM 2824 N N . VAL A 1 371 ? -19.801 4.629 14.794 1.00 89.81 371 VAL A N 1
ATOM 2825 C CA . VAL A 1 371 ? -18.878 3.672 15.425 1.00 89.81 371 VAL A CA 1
ATOM 2826 C C . VAL A 1 371 ? -17.611 4.359 15.933 1.00 89.81 371 VAL A C 1
ATOM 2828 O O . VAL A 1 371 ? -17.178 4.097 17.050 1.00 89.81 371 VAL A O 1
ATOM 2831 N N . VAL A 1 372 ? -17.029 5.276 15.155 1.00 87.06 372 VAL A N 1
ATOM 2832 C CA . VAL A 1 372 ? -15.820 6.021 15.553 1.00 87.06 372 VAL A CA 1
ATOM 2833 C C . VAL A 1 372 ? -16.043 6.815 16.841 1.00 87.06 372 VAL A C 1
ATOM 2835 O O . VAL A 1 372 ? -15.115 6.956 17.629 1.00 87.06 372 VAL A O 1
ATOM 2838 N N . ALA A 1 373 ? -17.254 7.329 17.071 1.00 85.56 373 ALA A N 1
ATOM 2839 C CA . ALA A 1 373 ? -17.576 8.099 18.271 1.00 85.56 373 ALA A CA 1
ATOM 2840 C C . ALA A 1 373 ? -17.518 7.280 19.574 1.00 85.56 373 ALA A C 1
ATOM 2842 O O . ALA A 1 373 ? -17.374 7.874 20.641 1.00 85.56 373 ALA A O 1
ATOM 2843 N N . VAL A 1 374 ? -17.634 5.951 19.490 1.00 82.06 374 VAL A N 1
ATOM 2844 C CA . VAL A 1 374 ? -17.657 5.044 20.651 1.00 82.06 374 VAL A CA 1
ATOM 2845 C C . VAL A 1 374 ? -16.451 4.102 20.700 1.00 82.06 374 VAL A C 1
ATOM 2847 O O . VAL A 1 374 ? -16.267 3.393 21.683 1.00 82.06 374 VAL A O 1
ATOM 2850 N N . GLU A 1 375 ? -15.629 4.072 19.649 1.00 78.38 375 GLU A N 1
ATOM 2851 C CA . GLU A 1 375 ? -14.431 3.234 19.583 1.00 78.38 375 GLU A CA 1
ATOM 2852 C C . GLU A 1 375 ? -13.270 3.861 20.368 1.00 78.38 375 GLU A C 1
ATOM 2854 O O . GLU A 1 375 ? -12.973 5.048 20.223 1.00 78.38 375 GLU A O 1
ATOM 2859 N N . THR A 1 376 ? -12.592 3.057 21.190 1.00 72.00 376 THR A N 1
ATOM 2860 C CA . THR A 1 376 ? -11.596 3.539 22.160 1.00 72.00 376 THR A CA 1
ATOM 2861 C C . THR A 1 376 ? -10.220 2.893 22.021 1.00 72.00 376 THR A C 1
ATOM 2863 O O . THR A 1 376 ? -9.230 3.529 22.387 1.00 72.00 376 THR A O 1
ATOM 2866 N N . ASP A 1 377 ? -10.097 1.690 21.452 1.00 71.44 377 ASP A N 1
ATOM 2867 C CA . ASP A 1 377 ? -8.797 0.996 21.370 1.00 71.44 377 ASP A CA 1
ATOM 2868 C C . ASP A 1 377 ? -8.036 1.233 20.054 1.00 71.44 377 ASP A C 1
ATOM 2870 O O . ASP A 1 377 ? -6.810 1.060 19.980 1.00 71.44 377 ASP A O 1
ATOM 2874 N N . GLY A 1 378 ? -8.757 1.701 19.034 1.00 75.88 378 GLY A N 1
ATOM 2875 C CA . GLY A 1 378 ? -8.242 2.006 17.709 1.00 75.88 378 GLY A CA 1
ATOM 2876 C C . GLY A 1 378 ? -8.084 0.798 16.783 1.00 75.88 378 GLY A C 1
ATOM 2877 O O . GLY A 1 378 ? -7.495 0.978 15.719 1.00 75.88 378 GLY A O 1
ATOM 2878 N N . ASP A 1 379 ? -8.590 -0.387 17.127 1.00 87.25 379 ASP A N 1
ATOM 2879 C CA . ASP A 1 379 ? -8.543 -1.565 16.256 1.00 87.25 379 ASP A CA 1
ATOM 2880 C C . ASP A 1 379 ? -9.385 -1.344 14.990 1.00 87.25 379 ASP A C 1
ATOM 2882 O O . ASP A 1 379 ? -10.618 -1.275 15.013 1.00 87.25 379 ASP A O 1
ATOM 2886 N N . LYS A 1 380 ? -8.706 -1.196 13.848 1.00 87.06 380 LYS A N 1
ATOM 2887 C CA . LYS A 1 380 ? -9.371 -0.853 12.586 1.00 87.06 380 LYS A CA 1
ATOM 2888 C C . LYS A 1 380 ? -10.146 -2.019 11.986 1.00 87.06 380 LYS A C 1
ATOM 2890 O O . LYS A 1 380 ? -11.152 -1.763 11.327 1.00 87.06 380 LYS A O 1
ATOM 2895 N N . VAL A 1 381 ? -9.697 -3.256 12.199 1.00 89.88 381 VAL A N 1
ATOM 2896 C CA . VAL A 1 381 ? -10.373 -4.454 11.679 1.00 89.88 381 VAL A CA 1
ATOM 2897 C C . VAL A 1 381 ? -11.740 -4.545 12.337 1.00 89.88 381 VAL A C 1
ATOM 2899 O O . VAL A 1 381 ? -12.768 -4.502 11.657 1.00 89.88 381 VAL A O 1
ATOM 2902 N N . ARG A 1 382 ? -11.743 -4.502 13.670 1.00 89.69 382 ARG A N 1
ATOM 2903 C CA . ARG A 1 382 ? -12.970 -4.547 14.456 1.00 89.69 382 ARG A CA 1
ATOM 2904 C C . ARG A 1 382 ? -13.902 -3.381 14.169 1.00 89.69 382 ARG A C 1
ATOM 2906 O O . ARG A 1 382 ? -15.110 -3.562 14.034 1.00 89.69 382 ARG A O 1
ATOM 2913 N N . MET A 1 383 ? -13.348 -2.174 14.050 1.00 89.62 383 MET A N 1
ATOM 2914 C CA . MET A 1 383 ? -14.121 -0.983 13.706 1.00 89.62 383 MET A CA 1
ATOM 2915 C C . MET A 1 383 ? -14.868 -1.178 12.380 1.00 89.62 383 MET A C 1
ATOM 2917 O O . MET A 1 383 ? -16.061 -0.893 12.301 1.00 89.62 383 MET A O 1
ATOM 2921 N N . VAL A 1 384 ? -14.198 -1.683 11.339 1.00 90.88 384 VAL A N 1
ATOM 2922 C CA . VAL A 1 384 ? -14.820 -1.911 10.025 1.00 90.88 384 VAL A CA 1
ATOM 2923 C C . VAL A 1 384 ? -15.880 -3.010 10.083 1.00 90.88 384 VAL A C 1
ATOM 2925 O O . VAL A 1 384 ? -16.940 -2.854 9.472 1.00 90.88 384 VAL A O 1
ATOM 2928 N N . GLU A 1 385 ? -15.641 -4.093 10.820 1.00 91.06 385 GLU A N 1
ATOM 2929 C CA . GLU A 1 385 ? -16.631 -5.156 11.035 1.00 91.06 385 GLU A CA 1
ATOM 2930 C C . GLU A 1 385 ? -17.880 -4.631 11.751 1.00 91.06 385 GLU A C 1
ATOM 2932 O O . GLU A 1 385 ? -18.999 -4.838 11.271 1.00 91.06 385 GLU A O 1
ATOM 2937 N N . ARG A 1 386 ? -17.700 -3.852 12.824 1.00 91.31 386 ARG A N 1
ATOM 2938 C CA . ARG A 1 386 ? -18.797 -3.217 13.566 1.00 91.31 386 ARG A CA 1
ATOM 2939 C C . ARG A 1 386 ? -19.588 -2.243 12.696 1.00 91.31 386 ARG A C 1
ATOM 2941 O O . ARG A 1 386 ? -20.816 -2.252 12.735 1.00 91.31 386 ARG A O 1
ATOM 2948 N N . VAL A 1 387 ? -18.913 -1.435 11.876 1.00 92.12 387 VAL A N 1
ATOM 2949 C CA . VAL A 1 387 ? -19.571 -0.512 10.934 1.00 92.12 387 VAL A CA 1
ATOM 2950 C C . VAL A 1 387 ? -20.418 -1.271 9.912 1.00 92.12 387 VAL A C 1
ATOM 2952 O O . VAL A 1 387 ? -21.557 -0.883 9.655 1.00 92.12 387 VAL A O 1
ATOM 2955 N N . LYS A 1 388 ? -19.890 -2.357 9.333 1.00 91.69 388 LYS A N 1
ATOM 2956 C CA . LYS A 1 388 ? -20.634 -3.184 8.370 1.00 91.69 388 LYS A CA 1
ATOM 2957 C C . LYS A 1 388 ? -21.856 -3.835 9.020 1.00 91.69 388 LYS A C 1
ATOM 2959 O O . LYS A 1 388 ? -22.931 -3.815 8.425 1.00 91.69 388 LYS A O 1
ATOM 2964 N N . ALA A 1 389 ? -21.710 -4.358 10.238 1.00 92.19 389 ALA A N 1
ATOM 2965 C CA . ALA A 1 389 ? -22.816 -4.932 10.997 1.00 92.19 389 ALA A CA 1
ATOM 2966 C C . ALA A 1 389 ? -23.890 -3.886 11.340 1.00 92.19 389 ALA A C 1
ATOM 2968 O O . ALA A 1 389 ? -25.077 -4.151 11.163 1.00 92.19 389 ALA A O 1
ATOM 2969 N N . LEU A 1 390 ? -23.486 -2.678 11.755 1.00 92.56 390 LEU A N 1
ATOM 2970 C CA . LEU A 1 390 ? -24.401 -1.565 12.022 1.00 92.56 390 LEU A CA 1
ATOM 2971 C C . LEU A 1 390 ? -25.173 -1.151 10.769 1.00 92.56 390 LEU A C 1
ATOM 2973 O O . LEU A 1 390 ? -26.391 -0.997 10.831 1.00 92.56 390 LEU A O 1
ATOM 2977 N N . GLN A 1 391 ? -24.490 -1.002 9.631 1.00 93.06 391 GLN A N 1
ATOM 2978 C CA . GLN A 1 391 ? -25.155 -0.658 8.376 1.00 93.06 391 GLN A CA 1
ATOM 2979 C C . GLN A 1 391 ? -26.172 -1.732 7.978 1.00 93.06 391 GLN A C 1
ATOM 2981 O O . GLN A 1 391 ? -27.325 -1.402 7.709 1.00 93.06 391 GLN A O 1
ATOM 2986 N N . ALA A 1 392 ? -25.768 -3.006 8.002 1.00 92.38 392 ALA A N 1
ATOM 2987 C CA . ALA A 1 392 ? -26.656 -4.119 7.681 1.00 92.38 392 ALA A CA 1
ATOM 2988 C C . ALA A 1 392 ? -27.877 -4.166 8.612 1.00 92.38 392 ALA A C 1
ATOM 2990 O O . ALA A 1 392 ? -28.984 -4.437 8.157 1.00 92.38 392 ALA A O 1
ATOM 2991 N N . PHE A 1 393 ? -27.694 -3.861 9.900 1.00 91.88 393 PHE A N 1
ATOM 2992 C CA . PHE A 1 393 ? -28.779 -3.801 10.871 1.00 91.88 393 PHE A CA 1
ATOM 2993 C C . PHE A 1 393 ? -29.747 -2.642 10.607 1.00 91.88 393 PHE A C 1
ATOM 2995 O O . PHE A 1 393 ? -30.955 -2.862 10.561 1.00 91.88 393 PHE A O 1
ATOM 3002 N N . VAL A 1 394 ? -29.253 -1.420 10.393 1.00 90.62 394 VAL A N 1
ATOM 3003 C CA . VAL A 1 394 ? -30.102 -0.234 10.152 1.00 90.62 394 VAL A CA 1
ATOM 3004 C C . VAL A 1 394 ? -30.876 -0.333 8.831 1.00 90.62 394 VAL A C 1
ATOM 3006 O O . VAL A 1 394 ? -31.931 0.278 8.687 1.00 90.62 394 VAL A O 1
ATOM 3009 N N . GLU A 1 395 ? -30.387 -1.121 7.872 1.00 91.38 395 GLU A N 1
ATOM 3010 C CA . GLU A 1 395 ? -31.100 -1.428 6.625 1.00 91.38 395 GLU A CA 1
ATOM 3011 C C . GLU A 1 395 ? -32.261 -2.426 6.810 1.00 91.38 395 GLU A C 1
ATOM 3013 O O . GLU A 1 395 ? -33.085 -2.581 5.906 1.00 91.38 395 GLU A O 1
ATOM 3018 N N . THR A 1 396 ? -32.374 -3.073 7.976 1.00 92.31 396 THR A N 1
ATOM 3019 C CA . THR A 1 396 ? -33.543 -3.892 8.334 1.00 92.31 396 THR A CA 1
ATOM 3020 C C . THR A 1 396 ? -34.698 -3.038 8.863 1.00 92.31 396 THR A C 1
ATOM 3022 O O . THR A 1 396 ? -34.500 -1.937 9.376 1.00 92.31 396 THR A O 1
ATOM 3025 N N . GLU A 1 397 ? -35.921 -3.572 8.799 1.00 88.75 397 GLU A N 1
ATOM 3026 C CA . GLU A 1 397 ? -37.103 -2.939 9.406 1.00 88.75 397 GLU A CA 1
ATOM 3027 C C . GLU A 1 397 ? -36.932 -2.786 10.930 1.00 88.75 397 GLU A C 1
ATOM 3029 O O . GLU A 1 397 ? -37.216 -1.736 11.496 1.00 88.75 397 GLU A O 1
ATOM 3034 N N . GLU A 1 398 ? -36.372 -3.797 11.597 1.00 87.19 398 GLU A N 1
ATOM 3035 C CA . GLU A 1 398 ? -36.108 -3.775 13.040 1.00 87.19 398 GLU A CA 1
ATOM 3036 C C . GLU A 1 398 ? -35.118 -2.679 13.446 1.00 87.19 398 GLU A C 1
ATOM 3038 O O . GLU A 1 398 ? -35.374 -1.948 14.407 1.00 87.19 398 GLU A O 1
ATOM 3043 N N . GLY A 1 399 ? -34.022 -2.524 12.701 1.00 88.81 399 GLY A N 1
ATOM 3044 C CA . GLY A 1 399 ? -33.020 -1.494 12.967 1.00 88.81 399 GLY A CA 1
ATOM 3045 C C . GLY A 1 399 ? -33.499 -0.082 12.641 1.00 88.81 399 GLY A C 1
ATOM 3046 O O . GLY A 1 399 ? -33.230 0.843 13.412 1.00 88.81 399 GLY A O 1
ATOM 3047 N N . ALA A 1 400 ? -34.253 0.094 11.553 1.00 89.38 400 ALA A N 1
ATOM 3048 C CA . ALA A 1 400 ? -34.851 1.381 11.204 1.00 89.38 400 ALA A CA 1
ATOM 3049 C C . ALA A 1 400 ? -35.828 1.869 12.289 1.00 89.38 400 ALA A C 1
ATOM 3051 O O . ALA A 1 400 ? -35.788 3.036 12.694 1.00 89.38 400 ALA A O 1
ATOM 3052 N N . ASP A 1 401 ? -36.657 0.966 12.811 1.00 89.38 401 ASP A N 1
ATOM 3053 C CA . ASP A 1 401 ? -37.626 1.292 13.854 1.00 89.38 401 ASP A CA 1
ATOM 3054 C C . ASP A 1 401 ? -36.950 1.546 15.211 1.00 89.38 401 ASP A C 1
ATOM 3056 O O . ASP A 1 401 ? -37.296 2.509 15.904 1.00 89.38 401 ASP A O 1
ATOM 3060 N N . LEU A 1 402 ? -35.908 0.779 15.561 1.00 90.31 402 LEU A N 1
ATOM 3061 C CA . LEU A 1 402 ? -35.104 1.058 16.755 1.00 90.31 402 LEU A CA 1
ATOM 3062 C C . LEU A 1 402 ? -34.417 2.432 16.671 1.00 90.31 402 LEU A C 1
ATOM 3064 O O . LEU A 1 402 ? -34.402 3.178 17.654 1.00 90.31 402 LEU A O 1
ATOM 3068 N N . LEU A 1 403 ? -33.887 2.807 15.502 1.00 90.44 403 LEU A N 1
ATOM 3069 C CA . LEU A 1 403 ? -33.294 4.127 15.274 1.00 90.44 403 LEU A CA 1
ATOM 3070 C C . LEU A 1 403 ? -34.329 5.252 15.450 1.00 90.44 403 LEU A C 1
ATOM 3072 O O . LEU A 1 403 ? -34.024 6.290 16.050 1.00 90.44 403 LEU A O 1
ATOM 3076 N N . ALA A 1 404 ? -35.562 5.053 14.979 1.00 90.00 404 ALA A N 1
ATOM 3077 C CA . ALA A 1 404 ? -36.652 6.005 15.178 1.00 90.00 404 ALA A CA 1
ATOM 3078 C C . ALA A 1 404 ? -37.017 6.154 16.669 1.00 90.00 404 ALA A C 1
ATOM 3080 O O . ALA A 1 404 ? -37.133 7.282 17.172 1.00 90.00 404 ALA A O 1
ATOM 3081 N N . ALA A 1 405 ? -37.122 5.038 17.397 1.00 90.38 405 ALA A N 1
ATOM 3082 C CA . ALA A 1 405 ? -37.357 5.029 18.840 1.00 90.38 405 ALA A CA 1
ATOM 3083 C C . ALA A 1 405 ? -36.221 5.723 19.615 1.00 90.38 405 ALA A C 1
ATOM 3085 O O . ALA A 1 405 ? -36.485 6.564 20.482 1.00 90.38 405 ALA A O 1
ATOM 3086 N N . TYR A 1 406 ? -34.961 5.467 19.246 1.00 90.81 406 TYR A N 1
ATOM 3087 C CA . TYR A 1 406 ? -33.789 6.156 19.792 1.00 90.81 406 TYR A CA 1
ATOM 3088 C C . TYR A 1 406 ? -33.873 7.672 19.594 1.00 90.81 406 TYR A C 1
ATOM 3090 O O . TYR A 1 406 ? -33.743 8.436 20.555 1.00 90.81 406 TYR A O 1
ATOM 3098 N N . LYS A 1 407 ? -34.158 8.138 18.371 1.00 90.00 407 LYS A N 1
ATOM 3099 C CA . LYS A 1 407 ? -34.291 9.575 18.073 1.00 90.00 407 LYS A CA 1
ATOM 3100 C C . LYS A 1 407 ? -35.420 10.214 18.873 1.00 90.00 407 LYS A C 1
ATOM 3102 O O . LYS A 1 407 ? -35.283 11.351 19.335 1.00 90.00 407 LYS A O 1
ATOM 3107 N N . ARG A 1 408 ? -36.532 9.503 19.077 1.00 91.31 408 ARG A N 1
ATOM 3108 C CA . ARG A 1 408 ? -37.636 9.968 19.926 1.00 91.31 408 ARG A CA 1
ATOM 3109 C C . ARG A 1 408 ? -37.190 10.117 21.381 1.00 91.31 408 ARG A C 1
ATOM 3111 O O . ARG A 1 408 ? -37.397 11.189 21.952 1.00 91.31 408 ARG A O 1
ATOM 3118 N N . ALA A 1 409 ? -36.529 9.107 21.946 1.00 88.56 409 ALA A N 1
ATOM 3119 C CA . ALA A 1 409 ? -35.989 9.150 23.305 1.00 88.56 409 ALA A CA 1
ATOM 3120 C C . ALA A 1 409 ? -34.985 10.304 23.482 1.00 88.56 409 ALA A C 1
ATOM 3122 O O . ALA A 1 409 ? -35.144 11.136 24.376 1.00 88.56 409 ALA A O 1
ATOM 3123 N N . ALA A 1 410 ? -34.008 10.425 22.579 1.00 87.88 410 ALA A N 1
ATOM 3124 C CA . ALA A 1 410 ? -32.987 11.471 22.614 1.00 87.88 410 ALA A CA 1
ATOM 3125 C C . ALA A 1 410 ? -33.586 12.887 22.530 1.00 87.88 410 ALA A C 1
ATOM 3127 O O . ALA A 1 410 ? -33.174 13.785 23.268 1.00 87.88 410 ALA A O 1
ATOM 3128 N N . ASN A 1 411 ? -34.596 13.093 21.678 1.00 88.50 411 ASN A N 1
ATOM 3129 C CA . ASN A 1 411 ? -35.287 14.378 21.560 1.00 88.50 411 ASN A CA 1
ATOM 3130 C C . ASN A 1 411 ? -36.094 14.739 22.812 1.00 88.50 411 ASN A C 1
ATOM 3132 O O . ASN A 1 411 ? -36.147 15.917 23.170 1.00 88.50 411 ASN A O 1
ATOM 3136 N N . ILE A 1 412 ? -36.722 13.760 23.470 1.00 87.81 412 ILE A N 1
ATOM 3137 C CA . ILE A 1 412 ? -37.428 13.983 24.738 1.00 87.81 412 ILE A CA 1
ATOM 3138 C C . ILE A 1 412 ? -36.424 14.392 25.816 1.00 87.81 412 ILE A C 1
ATOM 3140 O O . ILE A 1 412 ? -36.567 15.467 26.386 1.00 87.81 412 ILE A O 1
ATOM 3144 N N . LEU A 1 413 ? -35.354 13.617 26.015 1.00 86.94 413 LEU A N 1
ATOM 3145 C CA . LEU A 1 413 ? -34.306 13.929 26.995 1.00 86.94 413 LEU A CA 1
ATOM 3146 C C . LEU A 1 413 ? -33.712 15.330 26.781 1.00 86.94 413 LEU A C 1
ATOM 3148 O O . LEU A 1 413 ? -33.547 16.092 27.732 1.00 86.94 413 LEU A O 1
ATOM 3152 N N . LYS A 1 414 ? -33.464 15.706 25.519 1.00 86.56 414 LYS A N 1
ATOM 3153 C CA . LYS A 1 414 ? -32.961 17.035 25.150 1.00 86.56 414 LYS A CA 1
ATOM 3154 C C . LYS A 1 414 ? -33.955 18.159 25.451 1.00 86.56 414 LYS A C 1
ATOM 3156 O O . LYS A 1 414 ? -33.542 19.198 25.956 1.00 86.56 414 LYS A O 1
ATOM 3161 N N . LYS A 1 415 ? -35.246 17.986 25.135 1.00 87.12 415 LYS A N 1
ATOM 3162 C CA . LYS A 1 415 ? -36.293 18.985 25.441 1.00 87.12 415 LYS A CA 1
ATOM 3163 C C . LYS A 1 415 ? -36.443 19.212 26.941 1.00 87.12 415 LYS A C 1
ATOM 3165 O O . LYS A 1 415 ? -36.704 20.332 27.366 1.00 87.12 415 LYS A O 1
ATOM 3170 N N . GLU A 1 416 ? -36.255 18.150 27.710 1.00 85.56 416 GLU A N 1
ATOM 3171 C CA . GLU A 1 416 ? -36.405 18.138 29.160 1.00 85.56 416 GLU A CA 1
ATOM 3172 C C . GLU A 1 416 ? -35.134 18.600 29.891 1.00 85.56 416 GLU A C 1
ATOM 3174 O O . GLU A 1 416 ? -35.166 18.779 31.105 1.00 85.56 416 GLU A O 1
ATOM 3179 N N . GLY A 1 417 ? -34.022 18.812 29.170 1.00 81.00 417 GLY A N 1
ATOM 3180 C CA . GLY A 1 417 ? -32.733 19.183 29.760 1.00 81.00 417 GLY A CA 1
ATOM 3181 C C . GLY A 1 417 ? -32.178 18.112 30.704 1.00 81.00 417 GLY A C 1
ATOM 3182 O O . GLY A 1 417 ? -31.485 18.441 31.662 1.00 81.00 417 GLY A O 1
ATOM 3183 N N . PHE A 1 418 ? -32.530 16.842 30.481 1.00 76.75 418 PHE A N 1
ATOM 3184 C CA . PHE A 1 418 ? -32.168 15.745 31.371 1.00 76.75 418 PHE A CA 1
ATOM 3185 C C . PHE A 1 418 ? -30.809 15.155 30.973 1.00 76.75 418 PHE A C 1
ATOM 3187 O O . PHE A 1 418 ? -30.689 14.477 29.951 1.00 76.75 418 PHE A O 1
ATOM 3194 N N . GLU A 1 419 ? -29.787 15.409 31.791 1.00 63.47 419 GLU A N 1
ATOM 3195 C CA . GLU A 1 419 ? -28.401 14.967 31.555 1.00 63.47 419 GLU A CA 1
ATOM 3196 C C . GLU A 1 419 ? -28.029 13.659 32.282 1.00 63.47 419 GLU A C 1
ATOM 3198 O O . GLU A 1 419 ? -26.873 13.248 32.260 1.00 63.47 419 GLU A O 1
ATOM 3203 N N . GLY A 1 420 ? -29.000 12.965 32.891 1.00 56.66 420 GLY A N 1
ATOM 3204 C CA . GLY A 1 420 ? -28.784 11.644 33.504 1.00 56.66 420 GLY A CA 1
ATOM 3205 C C . GLY A 1 420 ? -28.501 11.653 35.009 1.00 56.66 420 GLY A C 1
ATOM 3206 O O . GLY A 1 420 ? -28.380 10.588 35.609 1.00 56.66 420 GLY A O 1
ATOM 3207 N N . GLU A 1 421 ? -28.456 12.816 35.669 1.00 44.78 421 GLU A N 1
ATOM 3208 C CA . GLU A 1 421 ? -28.345 12.861 37.131 1.00 44.78 421 GLU A CA 1
ATOM 3209 C C . GLU A 1 421 ? -29.699 12.651 37.816 1.00 44.78 421 GLU A C 1
ATOM 3211 O O . GLU A 1 421 ? -30.470 13.569 38.104 1.00 44.78 421 GLU A O 1
ATOM 3216 N N . GLY A 1 422 ? -29.951 11.386 38.134 1.00 42.19 422 GLY A N 1
ATOM 3217 C CA . GLY A 1 422 ? -30.905 10.993 39.153 1.00 42.19 422 GLY A CA 1
ATOM 3218 C C . GLY A 1 422 ? -32.097 10.234 38.599 1.00 42.19 422 GLY A C 1
ATOM 3219 O O . GLY A 1 422 ? -32.998 10.810 38.006 1.00 42.19 422 GLY A O 1
ATOM 3220 N N . ALA A 1 423 ? -32.119 8.950 38.924 1.00 35.22 423 ALA A N 1
ATOM 3221 C CA . ALA A 1 423 ? -33.276 8.234 39.469 1.00 35.22 423 ALA A CA 1
ATOM 3222 C C . ALA A 1 423 ? -32.876 6.818 39.904 1.00 35.22 423 ALA A C 1
ATOM 3224 O O . ALA A 1 423 ? -33.676 6.151 40.542 1.00 35.22 423 ALA A O 1
ATOM 3225 N N . ILE A 1 424 ? -31.662 6.361 39.569 1.00 37.72 424 ILE A N 1
ATOM 3226 C CA . ILE A 1 424 ? -31.153 5.044 39.938 1.00 37.72 424 ILE A CA 1
ATOM 3227 C C . ILE A 1 424 ? -29.615 5.161 40.139 1.00 37.72 424 ILE A C 1
ATOM 3229 O O . ILE A 1 424 ? -28.950 5.598 39.196 1.00 37.72 424 ILE A O 1
ATOM 3233 N N . PRO A 1 425 ? -29.039 4.903 41.336 1.00 32.28 425 PRO A N 1
ATOM 3234 C CA . PRO A 1 425 ? -27.603 5.091 41.607 1.00 32.28 425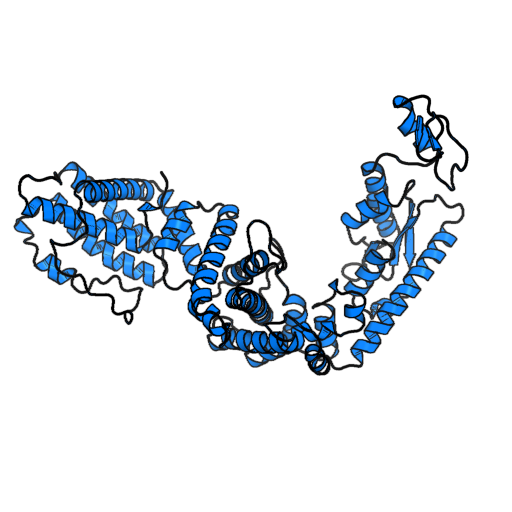 PRO A CA 1
ATOM 3235 C C . PRO A 1 425 ? -26.714 4.123 40.804 1.00 32.28 425 PRO A C 1
ATOM 3237 O O . PRO A 1 425 ? -27.114 2.994 40.550 1.00 32.28 425 PRO A O 1
ATOM 3240 N N . GLY A 1 426 ? -25.515 4.572 40.398 1.00 36.59 426 GLY A N 1
ATOM 3241 C CA . GLY A 1 426 ? -24.548 3.741 39.655 1.00 36.59 426 GLY A CA 1
ATOM 3242 C C . GLY A 1 426 ? -23.618 4.471 38.676 1.00 36.59 426 GLY A C 1
ATOM 3243 O O . GLY A 1 426 ? -23.200 3.883 37.689 1.00 36.59 426 GLY A O 1
ATOM 3244 N N . LYS A 1 427 ? -23.297 5.755 38.891 1.00 32.53 427 LYS A N 1
ATOM 3245 C CA . LYS A 1 427 ? -22.222 6.410 38.130 1.00 32.53 427 LYS A CA 1
ATOM 3246 C C . LYS A 1 427 ? -20.908 6.124 38.860 1.00 32.53 427 LYS A C 1
ATOM 3248 O O . LYS A 1 427 ? -20.663 6.732 39.900 1.00 32.53 427 LYS A O 1
ATOM 3253 N N . ILE A 1 428 ? -20.110 5.180 38.369 1.00 32.44 428 ILE A N 1
ATOM 3254 C CA . ILE A 1 428 ? -18.730 5.005 38.840 1.00 32.44 428 ILE A CA 1
ATOM 3255 C C . ILE A 1 428 ? -17.842 5.924 37.993 1.00 32.44 428 ILE A C 1
ATOM 3257 O O . ILE A 1 428 ? -17.983 5.992 36.772 1.00 32.44 428 ILE A O 1
ATOM 3261 N N . GLU A 1 429 ? -16.990 6.711 38.653 1.00 28.72 429 GLU A N 1
ATOM 3262 C CA . GLU A 1 429 ? -15.969 7.519 37.985 1.00 28.72 429 GLU A CA 1
ATOM 3263 C C . GLU A 1 429 ? -15.002 6.597 37.234 1.00 28.72 429 GLU A C 1
ATOM 3265 O O . GLU A 1 429 ? -14.359 5.750 37.846 1.00 28.72 429 GLU A O 1
ATOM 3270 N N . GLN A 1 430 ? -14.864 6.789 35.920 1.00 33.28 430 GLN A N 1
ATOM 3271 C CA . GLN A 1 430 ? -13.847 6.107 35.121 1.00 33.28 430 GLN A CA 1
ATOM 3272 C C . GLN A 1 430 ? -12.452 6.564 35.571 1.00 33.28 430 GLN A C 1
ATOM 3274 O O . GLN A 1 430 ? -12.005 7.661 35.234 1.00 33.28 430 GLN A O 1
ATOM 3279 N N . THR A 1 431 ? -11.753 5.725 36.335 1.00 36.56 431 THR A N 1
ATOM 3280 C CA . THR A 1 431 ? -10.391 5.990 36.835 1.00 36.56 431 THR A CA 1
ATOM 3281 C C . THR A 1 431 ? -9.289 5.577 35.852 1.00 36.56 431 THR A C 1
ATOM 3283 O O . THR A 1 431 ? -8.111 5.803 36.123 1.00 36.56 431 THR A O 1
ATOM 3286 N N . GLY A 1 432 ? -9.651 5.038 34.682 1.00 37.91 432 GLY A N 1
ATOM 3287 C CA . GLY A 1 432 ? -8.716 4.717 33.596 1.00 37.91 432 GLY A CA 1
ATOM 3288 C C . GLY A 1 432 ? -7.978 3.379 33.731 1.00 37.91 432 GLY A C 1
ATOM 3289 O O . GLY A 1 432 ? -7.118 3.099 32.901 1.00 37.91 432 GLY A O 1
ATOM 3290 N N . GLU A 1 433 ? -8.314 2.559 34.733 1.00 32.06 433 GLU A N 1
ATOM 3291 C CA . GLU A 1 433 ? -7.755 1.208 34.948 1.00 32.06 433 GLU A CA 1
ATOM 3292 C C . GLU A 1 433 ? -8.758 0.065 34.664 1.00 32.06 433 GLU A C 1
ATOM 3294 O O . GLU A 1 433 ? -8.419 -1.103 34.847 1.00 32.06 433 GLU A O 1
ATOM 3299 N N . GLU A 1 434 ? -9.979 0.370 34.214 1.00 33.34 434 GLU A N 1
ATOM 3300 C CA . GLU A 1 434 ? -11.041 -0.623 33.973 1.00 33.34 434 GLU A CA 1
ATOM 3301 C C . GLU A 1 434 ? -11.005 -1.196 32.544 1.00 33.34 434 GLU A C 1
ATOM 3303 O O . GLU A 1 434 ? -10.632 -0.505 31.593 1.00 33.34 434 GLU A O 1
ATOM 3308 N N . ASP A 1 435 ? -11.408 -2.463 32.401 1.00 38.62 435 ASP A N 1
ATOM 3309 C CA . ASP A 1 435 ? -11.550 -3.155 31.115 1.00 38.62 435 ASP A CA 1
ATOM 3310 C C . ASP A 1 435 ? -12.657 -2.483 30.264 1.00 38.62 435 ASP A C 1
ATOM 3312 O O . ASP A 1 435 ? -13.825 -2.515 30.663 1.00 38.62 435 ASP A O 1
ATOM 3316 N N . PRO A 1 436 ? -12.339 -1.864 29.107 1.00 41.16 436 PRO A N 1
ATOM 3317 C CA . PRO A 1 436 ? -13.283 -1.040 28.342 1.00 41.16 436 PRO A CA 1
ATOM 3318 C C . PRO A 1 436 ? -14.492 -1.790 27.764 1.00 41.16 436 PRO A C 1
ATOM 3320 O O . PRO A 1 436 ? -15.436 -1.146 27.308 1.00 41.16 436 PRO A O 1
ATOM 3323 N N . PHE A 1 437 ? -14.458 -3.128 27.737 1.00 38.34 437 PHE A N 1
ATOM 3324 C CA . PHE A 1 437 ? -15.527 -3.973 27.185 1.00 38.34 437 PHE A CA 1
ATOM 3325 C C . PHE A 1 437 ? -16.596 -4.351 28.208 1.00 38.34 437 PHE A C 1
ATOM 3327 O O . PHE A 1 437 ? -17.656 -4.865 27.847 1.00 38.34 437 PHE A O 1
ATOM 3334 N N . VAL A 1 438 ? -16.353 -4.061 29.485 1.00 39.09 438 VAL A N 1
ATOM 3335 C CA . VAL A 1 438 ? -17.373 -4.189 30.515 1.00 39.09 438 VAL A CA 1
ATOM 3336 C C . VAL A 1 438 ? -18.232 -2.929 30.451 1.00 39.09 438 VAL A C 1
ATOM 3338 O O . VAL A 1 438 ? -17.868 -1.876 30.970 1.00 39.09 438 VAL A O 1
ATOM 3341 N N . LEU A 1 439 ? -19.411 -3.022 29.824 1.00 41.94 439 LEU A N 1
ATOM 3342 C CA . LEU A 1 439 ? -20.512 -2.132 30.200 1.00 41.94 439 LEU A CA 1
ATOM 3343 C C . LEU A 1 439 ? -20.625 -2.256 31.718 1.00 41.94 439 LEU A C 1
ATOM 3345 O O . LEU A 1 439 ? -20.857 -3.362 32.203 1.00 41.94 439 LEU A O 1
ATOM 3349 N N . VAL A 1 440 ? -20.393 -1.165 32.452 1.00 41.72 440 VAL A N 1
ATOM 3350 C CA . VAL A 1 440 ? -20.474 -1.151 33.917 1.00 41.72 440 VAL A CA 1
ATOM 3351 C C . VAL A 1 440 ? -21.921 -1.464 34.299 1.00 41.72 440 VAL A C 1
ATOM 3353 O O . VAL A 1 440 ? -22.768 -0.585 34.432 1.00 41.72 440 VAL A O 1
ATOM 3356 N N . THR A 1 441 ? -22.227 -2.754 34.395 1.00 40.91 441 THR A N 1
ATOM 3357 C CA . THR A 1 441 ? -23.476 -3.293 34.927 1.00 40.91 441 THR A CA 1
ATOM 3358 C C . THR A 1 441 ? -23.369 -3.505 36.432 1.00 40.91 441 THR A C 1
ATOM 3360 O O . THR A 1 441 ? -24.365 -3.863 37.058 1.00 40.91 441 THR A O 1
ATOM 3363 N N . ASP A 1 442 ? -22.196 -3.264 37.026 1.00 38.38 442 ASP A N 1
ATOM 3364 C CA . ASP A 1 442 ? -21.987 -3.302 38.470 1.00 38.38 442 ASP A CA 1
ATOM 3365 C C . ASP A 1 442 ? -22.825 -2.197 39.130 1.00 38.38 442 ASP A C 1
ATOM 3367 O O . ASP A 1 442 ? -22.548 -1.002 39.020 1.00 38.38 442 ASP A O 1
ATOM 3371 N N . GLY A 1 443 ? -23.920 -2.625 39.764 1.00 42.88 443 GLY A N 1
ATOM 3372 C CA . GLY A 1 443 ? -24.960 -1.774 40.347 1.00 42.88 443 GLY A CA 1
ATOM 3373 C C . GLY A 1 443 ? -26.276 -1.720 39.557 1.00 42.88 443 GLY A C 1
ATOM 3374 O O . GLY A 1 443 ? -27.249 -1.159 40.056 1.00 42.88 443 GLY A O 1
ATOM 3375 N N . LEU A 1 444 ? -26.362 -2.314 38.358 1.00 44.69 444 LEU A N 1
ATOM 3376 C CA . LEU A 1 444 ? -27.595 -2.354 37.555 1.00 44.69 444 LEU A CA 1
ATOM 3377 C C . LEU A 1 444 ? -28.674 -3.216 38.225 1.00 44.69 444 LEU A C 1
ATOM 3379 O O . LEU A 1 444 ? -29.824 -2.791 38.304 1.00 44.69 444 LEU A O 1
ATOM 3383 N N . GLU A 1 445 ? -28.294 -4.387 38.742 1.00 44.72 445 GLU A N 1
ATOM 3384 C CA . GLU A 1 445 ? -29.189 -5.261 39.511 1.00 44.72 445 GLU A CA 1
ATOM 3385 C C . GLU A 1 445 ? -29.587 -4.617 40.845 1.00 44.72 445 GLU A C 1
ATOM 3387 O O . GLU A 1 445 ? -30.773 -4.566 41.163 1.00 44.72 445 GLU A O 1
ATOM 3392 N N . ASP A 1 446 ? -28.629 -4.046 41.583 1.00 41.34 446 ASP A N 1
ATOM 3393 C CA . ASP A 1 446 ? -28.870 -3.449 42.905 1.00 41.34 446 ASP A CA 1
ATOM 3394 C C . ASP A 1 446 ? -29.776 -2.216 42.836 1.00 41.34 446 ASP A C 1
ATOM 3396 O O . ASP A 1 446 ? -30.670 -2.028 43.660 1.00 41.34 446 ASP A O 1
ATOM 3400 N N . ALA A 1 447 ? -29.591 -1.379 41.820 1.00 48.28 447 ALA A N 1
ATOM 3401 C CA . ALA A 1 447 ? -30.329 -0.137 41.702 1.00 48.28 447 ALA A CA 1
ATOM 3402 C C . ALA A 1 447 ? -31.712 -0.330 41.035 1.00 48.28 447 ALA A C 1
ATOM 3404 O O . ALA A 1 447 ? -32.605 0.502 41.190 1.00 48.28 447 ALA A O 1
ATOM 3405 N N . ILE A 1 448 ? -31.926 -1.456 40.339 1.00 48.81 448 ILE A N 1
ATOM 3406 C CA . ILE A 1 448 ? -33.251 -1.893 39.864 1.00 48.81 448 ILE A CA 1
ATOM 3407 C C . ILE A 1 448 ? -33.986 -2.704 40.938 1.00 48.81 448 ILE A C 1
ATOM 3409 O O . ILE A 1 448 ? -35.205 -2.604 41.029 1.00 48.81 448 ILE A O 1
ATOM 3413 N N . ALA A 1 449 ? -33.276 -3.404 41.825 1.00 45.84 449 ALA A N 1
ATOM 3414 C CA . ALA A 1 449 ? -33.862 -4.017 43.016 1.00 45.84 449 ALA A CA 1
ATOM 3415 C C . ALA A 1 449 ? -34.427 -2.979 44.012 1.00 45.84 449 ALA A C 1
ATOM 3417 O O . ALA A 1 449 ? -35.347 -3.298 44.764 1.00 45.84 449 ALA A O 1
ATOM 3418 N N . GLU A 1 450 ? -33.924 -1.737 43.999 1.00 45.41 450 GLU A N 1
ATOM 3419 C CA . GLU A 1 450 ? -34.500 -0.608 44.752 1.00 45.41 450 GLU A CA 1
ATOM 3420 C C . GLU A 1 450 ? -35.723 0.045 44.075 1.00 45.41 450 GLU A C 1
ATOM 3422 O O . GLU A 1 450 ? -36.442 0.814 44.723 1.00 45.41 450 GLU A O 1
ATOM 3427 N N . LEU A 1 451 ? -36.006 -0.247 42.798 1.00 53.62 451 LEU A N 1
ATOM 3428 C CA . LEU A 1 451 ? -37.247 0.192 42.159 1.00 53.62 451 LEU A CA 1
ATOM 3429 C C . LEU A 1 451 ? -38.399 -0.674 42.674 1.00 53.62 451 LEU A C 1
ATOM 3431 O O . LEU A 1 451 ? -38.465 -1.871 42.406 1.00 53.62 451 LEU A O 1
ATOM 3435 N N . ASP A 1 452 ? -39.346 -0.057 43.381 1.00 55.34 452 ASP A N 1
ATOM 3436 C CA . ASP A 1 452 ? -40.581 -0.730 43.783 1.00 55.34 452 ASP A CA 1
ATOM 3437 C C . ASP A 1 452 ? -41.398 -1.108 42.538 1.00 55.34 452 ASP A C 1
ATOM 3439 O O . ASP A 1 452 ? -42.165 -0.301 41.993 1.00 55.34 452 ASP A O 1
ATOM 3443 N N . HIS A 1 453 ? -41.205 -2.346 42.072 1.00 57.34 453 HIS A N 1
ATOM 3444 C CA . HIS A 1 453 ? -41.873 -2.907 40.906 1.00 57.34 453 HIS A CA 1
ATOM 3445 C C . HIS A 1 453 ? -43.400 -2.792 41.011 1.00 57.34 453 HIS A C 1
ATOM 3447 O O . HIS A 1 453 ? -44.062 -2.703 39.979 1.00 57.34 453 HIS A O 1
ATOM 3453 N N . ASP A 1 454 ? -43.997 -2.726 42.204 1.00 56.09 454 ASP A N 1
ATOM 3454 C CA . ASP A 1 454 ? -45.452 -2.607 42.358 1.00 56.09 454 ASP A CA 1
ATOM 3455 C C . ASP A 1 454 ? -45.998 -1.217 41.971 1.00 56.09 454 ASP A C 1
ATOM 3457 O O . ASP A 1 454 ? -47.195 -1.073 41.722 1.00 56.09 454 ASP A O 1
ATOM 3461 N N . THR A 1 455 ? -45.130 -0.211 41.807 1.00 68.62 455 THR A N 1
ATOM 3462 C CA . THR A 1 455 ? -45.495 1.162 41.390 1.00 68.62 455 THR A CA 1
ATOM 3463 C C . THR A 1 455 ? -45.255 1.461 39.904 1.00 68.62 455 THR A C 1
ATOM 3465 O O . THR A 1 455 ? -45.445 2.598 39.454 1.00 68.62 455 THR A O 1
ATOM 3468 N N . LEU A 1 456 ? -44.807 0.469 39.129 1.00 78.00 456 LEU A N 1
ATOM 3469 C CA . LEU A 1 456 ? -44.551 0.605 37.693 1.00 78.00 456 LEU A CA 1
ATOM 3470 C C . LEU A 1 456 ? -45.787 0.231 36.874 1.00 78.00 456 LEU A C 1
ATOM 3472 O O . LEU A 1 456 ? -46.349 -0.860 37.033 1.00 78.00 456 LEU A O 1
ATOM 3476 N N . GLU A 1 457 ? -46.154 1.102 35.931 1.00 85.31 457 GLU A N 1
ATOM 3477 C CA . GLU A 1 457 ? -47.100 0.746 34.873 1.00 85.31 457 GLU A CA 1
ATOM 3478 C C . GLU A 1 457 ? -46.565 -0.463 34.074 1.00 85.31 457 GLU A C 1
ATOM 3480 O O . GLU A 1 457 ? -45.345 -0.636 33.963 1.00 85.31 457 GLU A O 1
ATOM 3485 N N . PRO A 1 458 ? -47.439 -1.318 33.506 1.00 87.94 458 PRO A N 1
ATOM 3486 C CA . PRO A 1 458 ? -47.012 -2.517 32.779 1.00 87.94 458 PRO A CA 1
ATOM 3487 C C . PRO A 1 458 ? -45.968 -2.240 31.688 1.00 87.94 458 PRO A C 1
ATOM 3489 O O . PRO A 1 458 ? -45.006 -2.994 31.561 1.00 87.94 458 PRO A O 1
ATOM 3492 N N . ALA A 1 459 ? -46.118 -1.130 30.961 1.00 88.06 459 ALA A N 1
ATOM 3493 C CA . ALA A 1 459 ? -45.196 -0.719 29.909 1.00 88.06 459 ALA A CA 1
ATOM 3494 C C . ALA A 1 459 ? -43.840 -0.209 30.447 1.00 88.06 459 ALA A C 1
ATOM 3496 O O . ALA A 1 459 ? -42.805 -0.478 29.842 1.00 88.06 459 ALA A O 1
ATOM 3497 N N . GLU A 1 460 ? -43.807 0.456 31.613 1.00 88.06 460 GLU A N 1
ATOM 3498 C CA . GLU A 1 460 ? -42.545 0.822 32.285 1.00 88.06 460 GLU A CA 1
ATOM 3499 C C . GLU A 1 460 ? -41.780 -0.432 32.719 1.00 88.06 460 GLU A C 1
ATOM 3501 O O . GLU A 1 460 ? -40.578 -0.540 32.492 1.00 88.06 460 GLU A O 1
ATOM 3506 N N . ARG A 1 461 ? -42.494 -1.403 33.302 1.00 86.94 461 ARG A N 1
ATOM 3507 C CA . ARG A 1 461 ? -41.923 -2.676 33.757 1.00 86.94 461 ARG A CA 1
ATOM 3508 C C . ARG A 1 461 ? -41.343 -3.485 32.601 1.00 86.94 461 ARG A C 1
ATOM 3510 O O . ARG A 1 461 ? -40.206 -3.925 32.689 1.00 86.94 461 ARG A O 1
ATOM 3517 N N . ALA A 1 462 ? -42.093 -3.611 31.507 1.00 89.12 462 ALA A N 1
ATOM 3518 C CA . ALA A 1 462 ? -41.642 -4.333 30.322 1.00 89.12 462 ALA A CA 1
ATOM 3519 C C . ALA A 1 462 ? -40.356 -3.733 29.729 1.00 89.12 462 ALA A C 1
ATOM 3521 O O . ALA A 1 462 ? -39.463 -4.476 29.328 1.00 89.12 462 ALA A O 1
ATOM 3522 N N . LEU A 1 463 ? -40.236 -2.399 29.698 1.00 89.19 463 LEU A N 1
ATOM 3523 C CA . LEU A 1 463 ? -39.025 -1.734 29.216 1.00 89.19 463 LEU A CA 1
ATOM 3524 C C . LEU A 1 463 ? -37.842 -1.901 30.182 1.00 89.19 463 LEU A C 1
ATOM 3526 O O . LEU A 1 463 ? -36.724 -2.115 29.721 1.00 89.19 463 LEU A O 1
ATOM 3530 N N . VAL A 1 464 ? -38.071 -1.850 31.500 1.00 87.19 464 VAL A N 1
ATOM 3531 C CA . VAL A 1 464 ? -37.032 -2.157 32.501 1.00 87.19 464 VAL A CA 1
ATOM 3532 C C . VAL A 1 464 ? -36.508 -3.579 32.306 1.00 87.19 464 VAL A C 1
ATOM 3534 O O . VAL A 1 464 ? -35.304 -3.754 32.127 1.00 87.19 464 VAL A O 1
ATOM 3537 N N . ASP A 1 465 ? -37.397 -4.573 32.264 1.00 86.81 465 ASP A N 1
ATOM 3538 C CA . ASP A 1 465 ? -37.028 -5.986 32.114 1.00 86.81 465 ASP A CA 1
ATOM 3539 C C . ASP A 1 465 ? -36.258 -6.228 30.805 1.00 86.81 465 ASP A C 1
ATOM 3541 O O . ASP A 1 465 ? -35.266 -6.962 30.777 1.00 86.81 465 ASP A O 1
ATOM 3545 N N . ALA A 1 466 ? -36.675 -5.566 29.721 1.00 89.75 466 ALA A N 1
ATOM 3546 C CA . ALA A 1 466 ? -36.008 -5.649 28.429 1.00 89.75 466 ALA A CA 1
ATOM 3547 C C . ALA A 1 466 ? -34.600 -5.040 28.455 1.00 89.75 466 ALA A C 1
ATOM 3549 O O . ALA A 1 466 ? -33.669 -5.667 27.960 1.00 89.75 466 ALA A O 1
ATOM 3550 N N . VAL A 1 467 ? -34.412 -3.863 29.063 1.00 87.44 467 VAL A N 1
ATOM 3551 C CA . VAL A 1 467 ? -33.085 -3.230 29.200 1.00 87.44 467 VAL A CA 1
ATOM 3552 C C . VAL A 1 467 ? -32.156 -4.077 30.075 1.00 87.44 467 VAL A C 1
ATOM 3554 O O . VAL A 1 467 ? -30.991 -4.254 29.726 1.00 87.44 467 VAL A O 1
ATOM 3557 N N . VAL A 1 468 ? -32.669 -4.651 31.169 1.00 84.69 468 VAL A N 1
ATOM 3558 C CA . VAL A 1 468 ? -31.907 -5.551 32.055 1.00 84.69 468 VAL A CA 1
ATOM 3559 C C . VAL A 1 468 ? -31.499 -6.835 31.348 1.00 84.69 468 VAL A C 1
ATOM 3561 O O . VAL A 1 468 ? -30.396 -7.324 31.559 1.00 84.69 468 VAL A O 1
ATOM 3564 N N . THR A 1 469 ? -32.368 -7.372 30.494 1.00 87.69 469 THR A N 1
ATOM 3565 C CA . THR A 1 469 ? -32.088 -8.611 29.761 1.00 87.69 469 THR A CA 1
ATOM 3566 C C . THR A 1 469 ? -31.142 -8.364 28.587 1.00 87.69 469 THR A C 1
ATOM 3568 O O . THR A 1 469 ? -30.183 -9.108 28.397 1.00 87.69 469 THR A O 1
ATOM 3571 N N . ALA A 1 470 ? -31.394 -7.323 27.791 1.00 89.38 470 ALA A N 1
ATOM 3572 C CA . ALA A 1 470 ? -30.625 -7.030 26.586 1.00 89.38 470 ALA A CA 1
ATOM 3573 C C . ALA A 1 470 ? -29.231 -6.478 26.899 1.00 89.38 470 ALA A C 1
ATOM 3575 O O . ALA A 1 470 ? -28.309 -6.735 26.132 1.00 89.38 470 ALA A O 1
ATOM 3576 N N . GLY A 1 471 ? -29.071 -5.757 28.016 1.00 85.56 471 GLY A N 1
ATOM 3577 C CA . GLY A 1 471 ? -27.806 -5.152 28.432 1.00 85.56 471 GLY A CA 1
ATOM 3578 C C . GLY A 1 471 ? -26.643 -6.142 28.456 1.00 85.56 471 GLY A C 1
ATOM 3579 O O . GLY A 1 471 ? -25.765 -6.038 27.605 1.00 85.56 471 GLY A O 1
ATOM 3580 N N . PRO A 1 472 ? -26.651 -7.137 29.359 1.00 87.50 472 PRO A N 1
ATOM 3581 C CA . PRO A 1 472 ? -25.580 -8.125 29.474 1.00 87.50 472 PRO A CA 1
ATOM 3582 C C . PRO A 1 472 ? -25.347 -8.925 28.189 1.00 87.50 472 PRO A C 1
ATOM 3584 O O . PRO A 1 472 ? -24.202 -9.218 27.860 1.00 87.50 472 PRO A O 1
ATOM 3587 N N . VAL A 1 473 ? -26.411 -9.248 27.443 1.00 89.69 473 VAL A N 1
ATOM 3588 C CA . VAL A 1 473 ? -26.300 -9.978 26.168 1.00 89.69 473 VAL A CA 1
ATOM 3589 C C . VAL A 1 473 ? -25.578 -9.132 25.120 1.00 89.69 473 VAL A C 1
ATOM 3591 O O . VAL A 1 473 ? -24.690 -9.639 24.442 1.00 89.69 473 VAL A O 1
ATOM 3594 N N . ALA A 1 474 ? -25.917 -7.845 25.008 1.00 88.50 474 ALA A N 1
ATOM 3595 C CA . ALA A 1 474 ? -25.236 -6.922 24.108 1.00 88.50 474 ALA A CA 1
ATOM 3596 C C . ALA A 1 474 ? -23.778 -6.701 24.533 1.00 88.50 474 ALA A C 1
ATOM 3598 O O . ALA A 1 474 ? -22.899 -6.752 23.678 1.00 88.50 474 ALA A O 1
ATOM 3599 N N . SER A 1 475 ? -23.503 -6.523 25.832 1.00 84.88 475 SER A N 1
ATOM 3600 C CA . SER A 1 475 ? -22.135 -6.401 26.363 1.00 84.88 475 SER A CA 1
ATOM 3601 C C . SER A 1 475 ? -21.289 -7.621 26.027 1.00 84.88 475 SER A C 1
ATOM 3603 O O . SER A 1 475 ? -20.174 -7.488 25.533 1.00 84.88 475 SER A O 1
ATOM 3605 N N . GLN A 1 476 ? -21.831 -8.813 26.282 1.00 88.62 476 GLN A N 1
ATOM 3606 C CA . GLN A 1 476 ? -21.135 -10.063 26.027 1.00 88.62 476 GLN A CA 1
ATOM 3607 C C . GLN A 1 476 ? -20.869 -10.234 24.531 1.00 88.62 476 GLN A C 1
ATOM 3609 O O . GLN A 1 476 ? -19.735 -10.485 24.146 1.00 88.62 476 GLN A O 1
ATOM 3614 N N . ALA A 1 477 ? -21.880 -10.023 23.686 1.00 90.44 477 ALA A N 1
ATOM 3615 C CA . ALA A 1 477 ? -21.726 -10.113 22.239 1.00 90.44 477 ALA A CA 1
ATOM 3616 C C . ALA A 1 477 ? -20.715 -9.091 21.688 1.00 90.44 477 ALA A C 1
ATOM 3618 O O . ALA A 1 477 ? -19.951 -9.414 20.787 1.00 90.44 477 ALA A O 1
ATOM 3619 N N . LEU A 1 478 ? -20.663 -7.874 22.244 1.00 87.12 478 LEU A N 1
ATOM 3620 C CA . LEU A 1 478 ? -19.637 -6.885 21.902 1.00 87.12 478 LEU A CA 1
ATOM 3621 C C . LEU A 1 478 ? -18.229 -7.343 22.302 1.00 87.12 478 LEU A C 1
ATOM 3623 O O . LEU A 1 478 ? -17.298 -7.137 21.524 1.00 87.12 478 LEU A O 1
ATOM 3627 N N . GLY A 1 479 ? -18.078 -7.946 23.485 1.00 85.38 479 GLY A N 1
ATOM 3628 C CA . GLY A 1 479 ? -16.810 -8.510 23.958 1.00 85.38 479 GLY A CA 1
ATOM 3629 C C . GLY A 1 479 ? -16.351 -9.722 23.143 1.00 85.38 479 GLY A C 1
ATOM 3630 O O . GLY A 1 479 ? -15.162 -9.864 22.875 1.00 85.38 479 GLY A O 1
ATOM 3631 N N . ASP A 1 480 ? -17.296 -10.541 22.681 1.00 88.62 480 ASP A N 1
ATOM 3632 C CA . ASP A 1 480 ? -17.061 -11.687 21.794 1.00 88.62 480 ASP A CA 1
ATOM 3633 C C . ASP A 1 480 ? -16.907 -11.274 20.310 1.00 88.62 480 ASP A C 1
ATOM 3635 O O . ASP A 1 480 ? -16.731 -12.128 19.442 1.00 88.62 480 ASP A O 1
ATOM 3639 N N . GLU A 1 481 ? -16.987 -9.971 20.005 1.00 90.25 481 GLU A N 1
ATOM 3640 C CA . GLU A 1 481 ? -16.973 -9.388 18.652 1.00 90.25 481 GLU A CA 1
ATOM 3641 C C . GLU A 1 481 ? -18.096 -9.895 17.719 1.00 90.25 481 GLU A C 1
ATOM 3643 O O . GLU A 1 481 ? -18.061 -9.703 16.502 1.00 90.25 481 GLU A O 1
ATOM 3648 N N . ASP A 1 482 ? -19.161 -10.469 18.284 1.00 92.00 482 ASP A N 1
ATOM 3649 C CA . ASP A 1 482 ? -20.384 -10.835 17.571 1.00 92.00 482 ASP A CA 1
ATOM 3650 C C . ASP A 1 482 ? -21.314 -9.619 17.452 1.00 92.00 482 ASP A C 1
ATOM 3652 O O . ASP A 1 482 ? -22.328 -9.463 18.144 1.00 92.00 482 ASP A O 1
ATOM 3656 N N . PHE A 1 483 ? -20.961 -8.713 16.538 1.00 91.12 483 PHE A N 1
ATOM 3657 C CA . PHE A 1 483 ? -21.744 -7.499 16.303 1.00 91.12 483 PHE A CA 1
ATOM 3658 C C . PHE A 1 483 ? -23.170 -7.795 15.834 1.00 91.12 483 PHE A C 1
ATOM 3660 O O . PHE A 1 483 ? -24.071 -7.007 16.111 1.00 91.12 483 PHE A O 1
ATOM 3667 N N . ALA A 1 484 ? -23.409 -8.922 15.158 1.00 89.31 484 ALA A N 1
ATOM 3668 C CA . ALA A 1 484 ? -24.752 -9.304 14.739 1.00 89.31 484 ALA A CA 1
ATOM 3669 C C . ALA A 1 484 ? -25.623 -9.677 15.949 1.00 89.31 484 ALA A C 1
ATOM 3671 O O . ALA A 1 484 ? -26.753 -9.195 16.057 1.00 89.31 484 ALA A O 1
ATOM 3672 N N . ALA A 1 485 ? -25.093 -10.466 16.889 1.00 90.56 485 ALA A N 1
ATOM 3673 C CA . ALA A 1 485 ? -25.783 -10.782 18.136 1.00 90.56 485 ALA A CA 1
ATOM 3674 C C . ALA A 1 485 ? -25.987 -9.539 19.014 1.00 90.56 485 ALA A C 1
ATOM 3676 O O . ALA A 1 485 ? -27.069 -9.375 19.580 1.00 90.56 485 ALA A O 1
ATOM 3677 N N . ALA A 1 486 ? -25.010 -8.626 19.069 1.00 91.56 486 ALA A N 1
ATOM 3678 C CA . ALA A 1 486 ? -25.152 -7.360 19.791 1.00 91.56 486 ALA A CA 1
ATOM 3679 C C . ALA A 1 486 ? -26.308 -6.512 19.227 1.00 91.56 486 ALA A C 1
ATOM 3681 O O . ALA A 1 486 ? -27.168 -6.051 19.980 1.00 91.56 486 ALA A O 1
ATOM 3682 N N . MET A 1 487 ? -26.388 -6.365 17.899 1.00 90.81 487 MET A N 1
ATOM 3683 C CA . MET A 1 487 ? -27.500 -5.663 17.243 1.00 90.81 487 MET A CA 1
ATOM 3684 C C . MET A 1 487 ? -28.838 -6.387 17.448 1.00 90.81 487 MET A C 1
ATOM 3686 O O . MET A 1 487 ? -29.851 -5.738 17.698 1.00 90.81 487 MET A O 1
ATOM 3690 N N . GLY A 1 488 ? -28.851 -7.724 17.410 1.00 90.06 488 GLY A N 1
ATOM 3691 C CA . GLY A 1 488 ? -30.044 -8.530 17.687 1.00 90.06 488 GLY A CA 1
ATOM 3692 C C . GLY A 1 488 ? -30.559 -8.369 19.122 1.00 90.06 488 GLY A C 1
ATOM 3693 O O . GLY A 1 488 ? -31.767 -8.262 19.342 1.00 90.06 488 GLY A O 1
ATOM 3694 N N . ALA A 1 489 ? -29.656 -8.270 20.101 1.00 90.88 489 ALA A N 1
ATOM 3695 C CA . ALA A 1 489 ? -30.015 -7.965 21.482 1.00 90.88 489 ALA A CA 1
ATOM 3696 C C . ALA A 1 489 ? -30.662 -6.576 21.591 1.00 90.88 489 ALA A C 1
ATOM 3698 O O . ALA A 1 489 ? -31.711 -6.438 22.223 1.00 90.88 489 ALA A O 1
ATOM 3699 N N . LEU A 1 490 ? -30.110 -5.565 20.913 1.00 89.19 490 LEU A N 1
ATOM 3700 C CA . LEU A 1 490 ? -30.709 -4.228 20.867 1.00 89.19 490 LEU A CA 1
ATOM 3701 C C . LEU A 1 490 ? -32.064 -4.203 20.144 1.00 89.19 490 LEU A C 1
ATOM 3703 O O . LEU A 1 490 ? -32.973 -3.499 20.583 1.00 89.19 490 LEU A O 1
ATOM 3707 N N . ALA A 1 491 ? -32.242 -4.995 19.084 1.00 89.69 491 ALA A N 1
ATOM 3708 C CA . ALA A 1 491 ? -33.509 -5.105 18.357 1.00 89.69 491 ALA A CA 1
ATOM 3709 C C . ALA A 1 491 ? -34.665 -5.561 19.264 1.00 89.69 491 ALA A C 1
ATOM 3711 O O . ALA A 1 491 ? -35.800 -5.107 19.103 1.00 89.69 491 ALA A O 1
ATOM 3712 N N . SER A 1 492 ? -34.376 -6.390 20.277 1.00 90.94 492 SER A N 1
ATOM 3713 C CA . SER A 1 492 ? -35.375 -6.850 21.253 1.00 90.94 492 SER A CA 1
ATOM 3714 C C . SER A 1 492 ? -36.002 -5.717 22.080 1.00 90.94 492 SER A C 1
ATOM 3716 O O . SER A 1 492 ? -37.119 -5.863 22.578 1.00 90.94 492 SER A O 1
ATOM 3718 N N . LEU A 1 493 ? -35.330 -4.561 22.177 1.00 90.56 493 LEU A N 1
ATOM 3719 C CA . LEU A 1 493 ? -35.822 -3.387 22.901 1.00 90.56 493 LEU A CA 1
ATOM 3720 C C . LEU A 1 493 ? -36.956 -2.666 22.168 1.00 90.56 493 LEU A C 1
ATOM 3722 O O . LEU A 1 493 ? -37.690 -1.913 22.807 1.00 90.56 493 LEU A O 1
ATOM 3726 N N . ARG A 1 494 ? -37.122 -2.901 20.858 1.00 88.56 494 ARG A N 1
ATOM 3727 C CA . ARG A 1 494 ? -38.103 -2.224 19.996 1.00 88.56 494 ARG A CA 1
ATOM 3728 C C . ARG A 1 494 ? -39.538 -2.336 20.525 1.00 88.56 494 ARG A C 1
ATOM 3730 O O . ARG A 1 494 ? -40.189 -1.329 20.777 1.00 88.56 494 ARG A O 1
ATOM 3737 N N . GLY A 1 495 ? -40.038 -3.557 20.711 1.00 90.19 495 GLY A N 1
ATOM 3738 C CA . GLY A 1 495 ? -41.418 -3.770 21.171 1.00 90.19 495 GLY A CA 1
ATOM 3739 C C . GLY A 1 495 ? -41.710 -3.089 22.520 1.00 90.19 495 GLY A C 1
ATOM 3740 O O . GLY A 1 495 ? -42.697 -2.356 22.633 1.00 90.19 495 GLY A O 1
ATOM 3741 N N . PRO A 1 496 ? -40.847 -3.278 23.537 1.00 92.56 496 PRO A N 1
ATOM 3742 C CA . PRO A 1 496 ? -40.972 -2.606 24.827 1.00 92.56 496 PRO A CA 1
ATOM 3743 C C . PRO A 1 496 ? -40.914 -1.073 24.760 1.00 92.56 496 PRO A C 1
ATOM 3745 O O . PRO A 1 496 ? -41.717 -0.420 25.427 1.00 92.56 496 PRO A O 1
ATOM 3748 N N . ILE A 1 497 ? -40.012 -0.480 23.964 1.00 92.25 497 ILE A N 1
ATOM 3749 C CA . ILE A 1 497 ? -39.903 0.986 23.867 1.00 92.25 497 ILE A CA 1
ATOM 3750 C C . ILE A 1 497 ? -41.092 1.606 23.121 1.00 92.25 497 ILE A C 1
ATOM 3752 O O . ILE A 1 497 ? -41.571 2.667 23.523 1.00 92.25 497 ILE A O 1
ATOM 3756 N N . ASP A 1 498 ? -41.617 0.934 22.095 1.00 90.50 498 ASP A N 1
ATOM 3757 C CA . ASP A 1 498 ? -42.818 1.377 21.380 1.00 90.50 498 ASP A CA 1
ATOM 3758 C C . ASP A 1 498 ? -44.039 1.349 22.306 1.00 90.50 498 ASP A C 1
ATOM 3760 O O . ASP A 1 498 ? -44.735 2.355 22.442 1.00 90.50 498 ASP A O 1
ATOM 3764 N N . THR A 1 499 ? -44.224 0.248 23.043 1.00 91.69 499 THR A N 1
ATOM 3765 C CA . THR A 1 499 ? -45.309 0.113 24.033 1.00 91.69 499 THR A CA 1
ATOM 3766 C C . THR A 1 499 ? -45.198 1.180 25.123 1.00 91.69 499 THR A C 1
ATOM 3768 O O . THR A 1 499 ? -46.184 1.824 25.477 1.00 91.69 499 THR A O 1
ATOM 3771 N N . PHE A 1 500 ? -43.986 1.439 25.626 1.00 93.00 500 PHE A N 1
ATOM 3772 C CA . PHE A 1 500 ? -43.739 2.529 26.572 1.00 93.00 500 PHE A CA 1
ATOM 3773 C C . PHE A 1 500 ? -44.176 3.879 25.998 1.00 93.00 500 PHE A C 1
ATOM 3775 O O . PHE A 1 500 ? -44.817 4.675 26.673 1.00 93.00 500 PHE A O 1
ATOM 3782 N N . PHE A 1 501 ? -43.870 4.149 24.736 1.00 92.62 501 PHE A N 1
ATOM 3783 C CA . PHE A 1 501 ? -44.230 5.403 24.095 1.00 92.62 501 PHE A CA 1
ATOM 3784 C C . PHE A 1 501 ? -45.714 5.559 23.734 1.00 92.62 501 PHE A C 1
ATOM 3786 O O . PHE A 1 501 ? -46.144 6.699 23.506 1.00 92.62 501 PHE A O 1
ATOM 3793 N N . GLU A 1 502 ? -46.454 4.459 23.618 1.00 91.31 502 GLU A N 1
ATOM 3794 C CA . GLU A 1 502 ? -47.900 4.435 23.384 1.00 91.31 502 GLU A CA 1
ATOM 3795 C C . GLU A 1 502 ? -48.684 4.595 24.689 1.00 91.31 502 GLU A C 1
ATOM 3797 O O . GLU A 1 502 ? -49.593 5.426 24.761 1.00 91.31 502 GLU A O 1
ATOM 3802 N N . ASP A 1 503 ? -48.287 3.857 25.725 1.00 90.94 503 ASP A N 1
ATOM 3803 C CA . ASP A 1 503 ? -49.054 3.740 26.965 1.00 90.94 503 ASP A CA 1
ATOM 3804 C C . ASP A 1 503 ? -48.621 4.746 28.044 1.00 90.94 503 ASP A C 1
ATOM 3806 O O . ASP A 1 503 ? -49.426 5.114 28.901 1.00 90.94 503 ASP A O 1
ATOM 3810 N N . VAL A 1 504 ? -47.372 5.231 28.006 1.00 88.88 504 VAL A N 1
ATOM 3811 C CA . VAL A 1 504 ? -46.775 6.023 29.093 1.00 88.88 504 VAL A CA 1
ATOM 3812 C C . VAL A 1 504 ? -46.580 7.490 28.699 1.00 88.88 504 VAL A C 1
ATOM 3814 O O . VAL A 1 504 ? -45.861 7.843 27.761 1.00 88.88 504 VAL A O 1
ATOM 3817 N N . ILE A 1 505 ? -47.148 8.402 29.495 1.00 87.81 505 ILE A N 1
ATOM 3818 C CA . ILE A 1 505 ? -46.916 9.848 29.347 1.00 87.81 505 ILE A CA 1
ATOM 3819 C C . ILE A 1 505 ? -45.605 10.234 30.045 1.00 87.81 505 ILE A C 1
ATOM 3821 O O . ILE A 1 505 ? -45.553 10.367 31.266 1.00 87.81 505 ILE A O 1
ATOM 3825 N N . VAL A 1 506 ? -44.536 10.459 29.278 1.00 84.81 506 VAL A N 1
ATOM 3826 C CA . VAL A 1 506 ? -43.203 10.767 29.841 1.00 84.81 506 VAL A CA 1
ATOM 3827 C C . VAL A 1 506 ? -43.191 12.058 30.675 1.00 84.81 506 VAL A C 1
ATOM 3829 O O . VAL A 1 506 ? -42.598 12.089 31.750 1.00 84.81 506 VAL A O 1
ATOM 3832 N N . ASN A 1 507 ? -43.882 13.109 30.224 1.00 85.19 507 ASN A N 1
ATOM 3833 C CA . ASN A 1 507 ? -44.039 14.357 30.978 1.00 85.19 507 ASN A CA 1
ATOM 3834 C C . ASN A 1 507 ? -45.187 14.236 31.997 1.00 85.19 507 ASN A C 1
ATOM 3836 O O . ASN A 1 507 ? -46.237 14.854 31.829 1.00 85.19 507 ASN A O 1
ATOM 3840 N N . ALA A 1 508 ? -45.010 13.375 32.999 1.00 84.50 508 ALA A N 1
ATOM 3841 C CA . ALA A 1 508 ? -45.978 13.197 34.075 1.00 84.50 508 ALA A CA 1
ATOM 3842 C C . ALA A 1 508 ? -46.062 14.448 34.972 1.00 84.50 508 ALA A C 1
ATOM 3844 O O . ALA A 1 508 ? -45.058 15.131 35.187 1.00 84.50 508 ALA A O 1
ATOM 3845 N N . ASP A 1 509 ? -47.252 14.720 35.521 1.00 81.75 509 ASP A N 1
ATOM 3846 C CA . ASP A 1 509 ? -47.470 15.818 36.479 1.00 81.75 509 ASP A CA 1
ATOM 3847 C C . ASP A 1 509 ? -46.715 15.588 37.799 1.00 81.75 509 ASP A C 1
ATOM 3849 O O . ASP A 1 509 ? -46.292 16.536 38.462 1.00 81.75 509 ASP A O 1
ATOM 3853 N N . ASP A 1 510 ? -46.535 14.319 38.170 1.00 85.81 510 ASP A N 1
ATOM 3854 C CA . ASP A 1 510 ? -45.728 13.909 39.311 1.00 85.81 510 ASP A CA 1
ATOM 3855 C C . ASP A 1 510 ? -44.233 13.964 38.955 1.00 85.81 510 ASP A C 1
ATOM 3857 O O . ASP A 1 510 ? -43.769 13.336 37.996 1.00 85.81 510 ASP A O 1
ATOM 3861 N N . ALA A 1 511 ? -43.477 14.737 39.737 1.00 82.81 511 ALA A N 1
ATOM 3862 C CA . ALA A 1 511 ? -42.066 14.996 39.486 1.00 82.81 511 ALA A CA 1
ATOM 3863 C C . ALA A 1 511 ? -41.191 13.739 39.626 1.00 82.81 511 ALA A C 1
ATOM 3865 O O . ALA A 1 511 ? -40.237 13.587 38.859 1.00 82.81 511 ALA A O 1
ATOM 3866 N N . ASP A 1 512 ? -41.519 12.838 40.553 1.00 80.81 512 ASP A N 1
ATOM 3867 C CA . ASP A 1 512 ? -40.754 11.614 40.789 1.00 80.81 512 ASP A CA 1
ATOM 3868 C C . ASP A 1 512 ? -41.029 10.591 39.680 1.00 80.81 512 ASP A C 1
ATOM 3870 O O . ASP A 1 512 ? -40.097 9.992 39.135 1.00 80.81 512 ASP A O 1
ATOM 3874 N N . VAL A 1 513 ? -42.289 10.474 39.243 1.00 82.94 513 VAL A N 1
ATOM 3875 C CA . VAL A 1 513 ? -42.677 9.633 38.096 1.00 82.94 513 VAL A CA 1
ATOM 3876 C C . VAL A 1 513 ? -42.033 10.134 36.802 1.00 82.94 513 VAL A C 1
ATOM 3878 O O . VAL A 1 513 ? -41.463 9.343 36.045 1.00 82.94 513 VAL A O 1
ATOM 3881 N N . ARG A 1 514 ? -42.063 11.449 36.547 1.00 84.19 514 ARG A N 1
ATOM 3882 C CA . ARG A 1 514 ? -41.408 12.057 35.378 1.00 84.19 514 ARG A CA 1
ATOM 3883 C C . ARG A 1 514 ? -39.903 11.800 35.391 1.00 84.19 514 ARG A C 1
ATOM 3885 O O . ARG A 1 514 ? -39.348 11.370 34.381 1.00 84.19 514 ARG A O 1
ATOM 3892 N N . LYS A 1 515 ? -39.243 12.010 36.532 1.00 82.38 515 LYS A N 1
ATOM 3893 C CA . LYS A 1 515 ? -37.803 11.774 36.697 1.00 82.38 515 LYS A CA 1
ATOM 3894 C C . LYS A 1 515 ? -37.431 10.308 36.443 1.00 82.38 515 LYS A C 1
ATOM 3896 O O . LYS A 1 515 ? -36.480 10.044 35.712 1.00 82.38 515 LYS A O 1
ATOM 3901 N N . ARG A 1 516 ? -38.214 9.358 36.963 1.00 84.94 516 ARG A N 1
ATOM 3902 C CA . ARG A 1 516 ? -38.030 7.915 36.726 1.00 84.94 516 ARG A CA 1
ATOM 3903 C C . ARG A 1 516 ? -38.157 7.549 35.244 1.00 84.94 516 ARG A C 1
ATOM 3905 O O . ARG A 1 516 ? -37.284 6.871 34.708 1.00 84.94 516 ARG A O 1
ATOM 3912 N N . ARG A 1 517 ? -39.204 8.036 34.567 1.00 88.06 517 ARG A N 1
ATOM 3913 C CA . ARG A 1 517 ? -39.443 7.797 33.129 1.00 88.06 517 ARG A CA 1
ATOM 3914 C C . ARG A 1 517 ? -38.321 8.371 32.258 1.00 88.06 517 ARG A C 1
ATOM 3916 O O . ARG A 1 517 ? -37.879 7.711 31.321 1.00 88.06 517 ARG A O 1
ATOM 3923 N N . LEU A 1 518 ? -37.816 9.562 32.589 1.00 85.56 518 LEU A N 1
ATOM 3924 C CA . LEU A 1 518 ? -36.648 10.150 31.920 1.00 85.56 518 LEU A CA 1
ATOM 3925 C C . LEU A 1 518 ? -35.365 9.351 32.185 1.00 85.56 518 LEU A C 1
ATOM 3927 O O . LEU A 1 518 ? -34.596 9.121 31.255 1.00 85.56 518 LEU A O 1
ATOM 3931 N N . GLY A 1 519 ? -35.161 8.859 33.410 1.00 84.38 519 GLY A N 1
ATOM 3932 C CA . GLY A 1 519 ? -34.051 7.962 33.740 1.00 84.38 519 GLY A CA 1
ATOM 3933 C C . GLY A 1 519 ? -34.075 6.658 32.934 1.00 84.38 519 GLY A C 1
ATOM 3934 O O . GLY A 1 519 ? -33.038 6.224 32.435 1.00 84.38 519 GLY A O 1
ATOM 3935 N N . LEU A 1 520 ? -35.257 6.069 32.732 1.00 86.25 520 LEU A N 1
ATOM 3936 C CA . LEU A 1 520 ? -35.421 4.861 31.918 1.00 86.25 520 LEU A CA 1
ATOM 3937 C C . LEU A 1 520 ? -35.084 5.108 30.438 1.00 86.25 520 LEU A C 1
ATOM 3939 O O . LEU A 1 520 ? -34.357 4.321 29.833 1.00 86.25 520 LEU A O 1
ATOM 3943 N N . LEU A 1 521 ? -35.533 6.235 29.871 1.00 88.50 521 LEU A N 1
ATOM 3944 C CA . LEU A 1 521 ? -35.156 6.642 28.512 1.00 88.50 521 LEU A CA 1
ATOM 3945 C C . LEU A 1 521 ? -33.652 6.919 28.373 1.00 88.50 521 LEU A C 1
ATOM 3947 O O . LEU A 1 521 ? -33.071 6.607 27.334 1.00 88.50 521 LEU A O 1
ATOM 3951 N N . ALA A 1 522 ? -33.020 7.503 29.396 1.00 84.94 522 ALA A N 1
ATOM 3952 C CA . ALA A 1 522 ? -31.579 7.743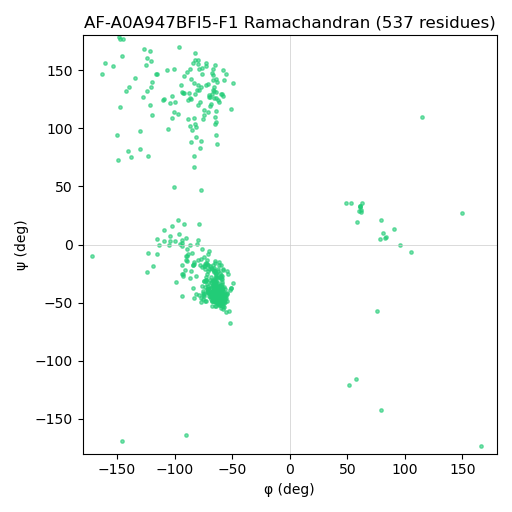 29.404 1.00 84.94 522 ALA A CA 1
ATOM 3953 C C . ALA A 1 522 ? -30.790 6.427 29.378 1.00 84.94 522 ALA A C 1
ATOM 3955 O O . ALA A 1 522 ? -29.876 6.300 28.569 1.00 84.94 522 ALA A O 1
ATOM 3956 N N . ARG A 1 523 ? -31.208 5.425 30.162 1.00 83.25 523 ARG A N 1
ATOM 3957 C CA . ARG A 1 523 ? -30.600 4.084 30.168 1.00 83.25 523 ARG A CA 1
ATOM 3958 C C . ARG A 1 523 ? -30.779 3.337 28.856 1.00 83.25 523 ARG A C 1
ATOM 3960 O O . ARG A 1 523 ? -29.825 2.768 28.344 1.00 83.25 523 ARG A O 1
ATOM 3967 N N . PHE A 1 524 ? -31.982 3.374 28.282 1.00 88.69 524 PHE A N 1
ATOM 3968 C CA . PHE A 1 524 ? -32.217 2.833 26.942 1.00 88.69 524 PHE A CA 1
ATOM 3969 C C . PHE A 1 524 ? -31.263 3.470 25.916 1.00 88.69 524 PHE A C 1
ATOM 3971 O O . PHE A 1 524 ? -30.623 2.765 25.139 1.00 88.69 524 PHE A O 1
ATOM 3978 N N . ARG A 1 525 ? -31.108 4.802 25.955 1.00 87.00 525 ARG A N 1
ATOM 3979 C CA . ARG A 1 525 ? -30.175 5.530 25.083 1.00 87.00 525 ARG A CA 1
ATOM 3980 C C . ARG A 1 525 ? -28.718 5.122 25.325 1.00 87.00 525 ARG A C 1
ATOM 3982 O O . ARG A 1 525 ? -27.984 4.965 24.359 1.00 87.00 525 ARG A O 1
ATOM 3989 N N . GLU A 1 526 ? -28.298 4.983 26.580 1.00 84.19 526 GLU A N 1
ATOM 3990 C CA . GLU A 1 526 ? -26.942 4.555 26.956 1.00 84.19 526 GLU A CA 1
ATOM 3991 C C . GLU A 1 526 ? -26.631 3.143 26.460 1.00 84.19 526 GLU A C 1
ATOM 3993 O O . GLU A 1 526 ? -25.570 2.932 25.882 1.00 84.19 526 GLU A O 1
ATOM 3998 N N . LEU A 1 527 ? -27.578 2.211 26.596 1.00 84.88 527 LEU A N 1
ATOM 3999 C CA . LEU A 1 527 ? -27.425 0.845 26.105 1.00 84.88 527 LEU A CA 1
ATOM 4000 C C . LEU A 1 527 ? -27.239 0.806 24.581 1.00 84.88 527 LEU A C 1
ATOM 4002 O O . LEU A 1 527 ? -26.311 0.170 24.087 1.00 84.88 527 LEU A O 1
ATOM 4006 N N . VAL A 1 528 ? -28.072 1.536 23.832 1.00 86.19 528 VAL A N 1
ATOM 4007 C CA . VAL A 1 528 ? -27.925 1.649 22.369 1.00 86.19 528 VAL A CA 1
ATOM 4008 C C . VAL A 1 528 ? -26.595 2.324 21.999 1.00 86.19 528 VAL A C 1
ATOM 4010 O O . VAL A 1 528 ? -25.906 1.873 21.083 1.00 86.19 528 VAL A O 1
ATOM 4013 N N . ASN A 1 529 ? -26.189 3.352 22.755 1.00 84.25 529 ASN A N 1
ATOM 4014 C CA . ASN A 1 529 ? -24.911 4.041 22.570 1.00 84.25 529 ASN A CA 1
ATOM 4015 C C . ASN A 1 529 ? -23.682 3.169 22.869 1.00 84.25 529 ASN A C 1
ATOM 4017 O O . ASN A 1 529 ? -22.601 3.493 22.390 1.00 84.25 529 ASN A O 1
ATOM 4021 N N . GLY A 1 530 ? -23.823 2.075 23.624 1.00 79.81 530 GLY A N 1
ATOM 4022 C CA . GLY A 1 530 ? -22.728 1.132 23.869 1.00 79.81 530 GLY A CA 1
ATOM 4023 C C . GLY A 1 530 ? -22.248 0.421 22.600 1.00 79.81 530 GLY A C 1
ATOM 4024 O O . GLY A 1 530 ? -21.089 0.025 22.517 1.00 79.81 530 GLY A O 1
ATOM 4025 N N . VAL A 1 531 ? -23.114 0.295 21.587 1.00 82.75 531 VAL A N 1
ATOM 4026 C CA . VAL A 1 531 ? -22.779 -0.351 20.310 1.00 82.75 531 VAL A CA 1
ATOM 4027 C C . VAL A 1 531 ? -22.307 0.667 19.263 1.00 82.75 531 VAL A C 1
ATOM 4029 O O . VAL A 1 531 ? -21.327 0.423 18.557 1.00 82.75 531 VAL A O 1
ATOM 4032 N N . ALA A 1 532 ? -22.992 1.808 19.147 1.00 86.19 532 ALA A N 1
ATOM 4033 C CA . ALA A 1 532 ? -22.629 2.916 18.260 1.00 86.19 532 ALA A CA 1
ATOM 4034 C C . ALA A 1 532 ? -23.312 4.214 18.715 1.00 86.19 532 ALA A C 1
ATOM 4036 O O . ALA A 1 532 ? -24.376 4.170 19.322 1.00 86.19 532 ALA A O 1
ATOM 4037 N N . ASP A 1 533 ? -22.778 5.386 18.370 1.00 87.38 533 ASP A N 1
ATOM 4038 C CA . ASP A 1 533 ? -23.475 6.657 18.599 1.00 87.38 533 ASP A CA 1
ATOM 4039 C C . ASP A 1 533 ? -24.584 6.859 17.552 1.00 87.38 533 ASP A C 1
ATOM 4041 O O . ASP A 1 533 ? -24.385 7.472 16.498 1.00 87.38 533 ASP A O 1
ATOM 4045 N N . PHE A 1 534 ? -25.788 6.362 17.852 1.00 87.62 534 PHE A N 1
ATOM 4046 C CA . PHE A 1 534 ? -26.956 6.466 16.967 1.00 87.62 534 PHE A CA 1
ATOM 4047 C C . PHE A 1 534 ? -27.369 7.924 16.692 1.00 87.62 534 PHE A C 1
ATOM 4049 O O . PHE A 1 534 ? -28.099 8.186 15.735 1.00 87.62 534 PHE A O 1
ATOM 4056 N N . SER A 1 535 ? -26.887 8.903 17.474 1.00 85.56 535 SER A N 1
ATOM 4057 C CA . SER A 1 535 ? -27.136 10.324 17.201 1.00 85.56 535 SER A CA 1
ATOM 4058 C C . SER A 1 535 ? -26.411 10.837 15.952 1.00 85.56 535 SER A C 1
ATOM 4060 O O . SER A 1 535 ? -26.803 11.870 15.403 1.00 85.56 535 SER A O 1
ATOM 4062 N N . LYS A 1 536 ? -25.383 10.116 15.485 1.00 87.75 536 LYS A N 1
ATOM 4063 C CA . LYS A 1 536 ? -24.644 10.416 14.251 1.00 87.75 536 LYS A CA 1
ATOM 4064 C C . LYS A 1 536 ? -25.323 9.878 12.997 1.00 87.75 536 LYS A C 1
ATOM 4066 O O . LYS A 1 536 ? -24.966 10.322 11.913 1.00 87.75 536 LYS A O 1
ATOM 4071 N N . ILE A 1 537 ? -26.285 8.962 13.138 1.00 88.56 537 ILE A N 1
ATOM 4072 C CA . ILE A 1 537 ? -26.924 8.271 12.015 1.00 88.56 537 ILE A CA 1
ATOM 4073 C C . ILE A 1 537 ? -27.994 9.158 11.361 1.00 88.56 537 ILE A C 1
ATOM 4075 O O . ILE A 1 537 ? -28.995 9.544 11.982 1.00 88.56 537 ILE A O 1
ATOM 4079 N N . GLU A 1 538 ? -27.803 9.446 10.075 1.00 82.88 538 GLU A N 1
ATOM 4080 C CA . GLU A 1 538 ? -28.697 10.246 9.243 1.00 82.88 538 GLU A CA 1
ATOM 4081 C C . GLU A 1 538 ? -29.913 9.431 8.763 1.00 82.88 538 GLU A C 1
ATOM 4083 O O . GLU A 1 538 ? -29.869 8.206 8.609 1.00 82.88 538 GLU A O 1
ATOM 4088 N N . GLY A 1 539 ? -31.026 10.136 8.540 1.00 64.69 539 GLY A N 1
ATOM 4089 C CA . GLY A 1 539 ? -32.377 9.578 8.373 1.00 64.69 539 GLY A CA 1
ATOM 4090 C C . GLY A 1 539 ? -33.203 9.856 9.610 1.00 64.69 539 GLY A C 1
ATOM 4091 O O . GLY A 1 539 ? -33.992 8.985 10.018 1.00 64.69 539 GLY A O 1
#

Radius of gyration: 33.79 Å; Cα contacts (8 Å, |Δi|>4): 791; chains: 1; bounding box: 79×55×96 Å

Solvent-accessible surface area (backbone atoms only — not comparable to full-atom values): 28994 Å² total; per-residue (Å²): 98,72,58,98,87,46,73,61,66,52,66,44,74,34,25,76,86,82,23,75,55,78,41,77,52,88,45,85,89,45,44,63,60,54,31,42,77,20,47,24,56,78,55,55,70,60,38,25,50,46,40,49,53,36,36,45,46,46,26,49,78,70,74,29,45,56,57,87,50,70,70,57,28,53,50,49,27,70,77,28,48,37,70,36,52,43,69,35,56,50,67,61,79,58,68,80,42,60,65,68,57,55,47,46,53,36,37,74,80,70,60,30,38,46,26,20,52,85,93,41,80,37,54,34,33,34,41,70,36,63,52,92,56,97,53,56,64,62,54,32,59,49,53,30,55,54,50,48,54,52,51,50,53,53,42,52,26,48,61,52,43,70,72,47,61,59,73,69,39,35,66,60,29,62,77,38,74,66,37,96,91,65,43,20,44,34,54,47,34,56,50,23,16,53,36,17,23,47,38,27,75,73,63,44,35,85,57,58,44,67,56,27,28,51,21,28,57,40,31,65,22,28,66,78,30,58,49,25,65,77,38,66,87,41,52,19,50,55,26,13,54,50,33,45,77,73,67,47,54,68,63,34,14,50,17,12,32,45,29,68,42,27,74,49,90,91,44,72,66,61,74,54,44,43,24,37,34,33,16,43,19,46,34,47,37,50,49,45,50,35,40,29,71,72,61,59,74,51,95,91,50,48,93,80,43,49,70,47,35,46,50,30,45,50,48,50,31,52,80,63,60,34,71,48,40,47,64,57,56,50,59,68,44,52,58,93,89,40,50,81,68,31,59,60,55,52,54,51,52,45,50,57,48,48,54,55,56,39,43,77,71,74,43,62,68,32,42,46,51,8,35,59,73,61,60,82,61,56,38,60,43,60,50,52,52,43,28,53,39,50,47,61,40,46,73,34,73,59,33,43,50,39,51,52,51,48,52,51,41,54,52,51,35,61,74,69,69,59,87,73,89,60,71,62,71,65,87,75,80,85,84,82,82,70,69,87,58,58,68,84,52,77,42,52,65,63,35,50,70,68,48,64,68,91,78,48,55,73,40,56,46,46,33,50,56,39,51,65,57,27,45,61,51,22,33,49,22,53,63,72,65,36,44,61,54,19,51,52,31,56,46,64,42,37,66,31,52,52,44,25,67,73,77,48,72,57,86,41,92,50,67,67,60,20,37,42,46,50,40,52,44,48,49,55,49,51,58,56,36,71,76,25,31,67,88,49,49,81,133

Mean predicted aligned error: 9.82 Å

pLDDT: mean 88.13, std 13.75, range [28.72, 98.62]

Secondary structure (DSSP, 8-state):
-EETTEE-SSEEE--TTT--SEEE---TTTHHHHHHHTT----HHHHHHHHHHHHHHHHHHTT-EE---HHHHHHHHHH-SS-EEEEEE--GGGGGS-HHHHHHHHHHHH-PEEEEETTEEEEEEEEEESS--S-HHHHHHHHHHHHHHHHHHHHHHHHHHTTS-HHHHGGGGGGSEEETTTEEHHHHHHHHHHHHHHHHHTTSS-S-HHHHHHHHHHTTGGGGSHHHHH-GGGTTHHHHHHHHHTT--HHHHHHHHHTT---STTSPPP-SHHHHHHHHHHHHHHHHHHHHTT---BTTB-TT-HHHHHHHHHHHHHHTT----HHHHHHHH--TTS-TTHHHHHHHHHHHHHHHHHHHTT--HHHHHHHHTT--S--HHHHHHHHHHHHHHHTSHHHHHHHHHHHHHHHHHHHTT--S-SSS-------S-S-TTS---TTHHHHHHTS-GGGS-HHHHHHHHHHHHHHHHHHHHHHTT-HHHHHHHHHTTHHHHHHHHHH--SS-SSHHHHHHHHHHHHHHHHHHHTT--GGG---

Sequence (539 aa):
VDIDGVSCGAATLGHRFHHPGEITLGGAHDYVEKLRMAHVLVDHEEREAIVRQGAAKAAADSGFDLVEDEGLVIENAGLTEWPVPLVGRFDPDFLDVPEEVIQKTARADQKYFVMRDSEKLAPAFVCTANIDSSDPAAVVAGNERVLAARLSDARFFWENDLKVPLESLGDQLKDIVFHEKLGTVADKVDRVAKLARWLVEEKIVDADPDTVERAARLSKNDLVTGLVGEFGELQGIVGGHLARAQGEGDEIADAVRDHYRPVGQGDEVPTEPVTVAVALADKVDTLVSFFQFDLKPTGSKDPFALRRAALGIIALILENGLRVSMRGLISAAAHAEGSADAGHDIASFLVDRLKVQQREANVRHDMIDAVVAVETDGDKVRMVERVKALQAFVETEEGADLLAAYKRAANILKKEGFEGEGAIPGKIEQTGEEDPFVLVTDGLEDAIAELDHDTLEPAERALVDAVVTAGPVASQALGDEDFAAAMGALASLRGPIDTFFEDVIVNADDADVRKRRLGLLARFRELVNGVADFSKIEG

Nearest PDB structures (foldseek):
  7lu4-assembly1_A  TM=8.717E-01  e=3.312E-28  Thermanaerothrix daxensis
  7lu4-assembly1_B  TM=8.739E-01  e=7.065E-28  Thermanaerothrix daxensis
  7xof-assembly1_A  TM=8.290E-01  e=8.719E-28  Oryza sativa Japonica Group
  7xof-assembly1_B  TM=7.672E-01  e=1.572E-27  Oryza sativa Japonica Group
  8h1c-assembly1_B  TM=8.490E-01  e=4.721E-23  Oryza sativa Japonica Group